Protein AF-0000000080701556 (afdb_homodimer)

Secondary structure (DSSP, 8-state):
-HHHHHHHHHHHHHHHHHHHHHHHHHHTTSS-HHHHHHHHHHIIIIIHHHHHHHHHHHS-HHHH--HHHHHHHHHHHHHHHHHHHHHHHHH---HHHHHHHHHHHH-B-HHHHHHHHHHHHH-GGG-HHHHHHHHHHHHHHHHHHHHHHHHTSSS---HHHHHHHHHT-HHHHHHHHHHHHHHHT----HHHHHHHHHHHHHHHHHHHHHHHHH---------HHHHHHHHIIIIIHHHHHHHHHHHTT--THHHHHHHHHHSSPBPTHHHHHHHHTT--HHHHHHHHHHHHHHHHHHHHHHHHHHHHTT--/-HHHHHHHHHHHHHHHHHHHHHHHHHHTTSS-HHHHHHHHHHIIIIIHHHHHHHHHHHS-HHHH--HHHHHHHHHHHHHHHHHHHHHHHHH---HHHHHHHHHHHH-B-HHHHHHHHHHHHH-GGG-HHHHHHHHHHHHHHHHHHHHHHHHTSSS---HHHHHHHHHT-HHHHHHHHHHHHHHHT----HHHHHHHHHHHHHHHHHHHHHHHHH---------HHHHHHHHIIIIIHHHHHHHHHHHTT--THHHHHHHHHHSSPBPTHHHHHHHHTT--HHHHHHHHHHHHHHHHHHHHHHHHHHHHTT--

Foldseek 3Di:
DVVLLVLLLVLQVLLVVLLVLLQVCLVVVVADLVNLVVVLVCLQQPLLLLLLLLLQLLAPLVVQDDPVLLVLLVVLLVVLLVVLLVCQVVVDPDLLCQLLLSLQQFAFPLSQRVVSSCCSNANSHNCNHLSVLCLPLNLVSVLVSLVRLQVSDPDHDDPVVSVVSSVPRSSNVSNVVSVVCVVVPPDDDPVVSVVSVVSSVVSNSNNSSSVSNNQDPPADDDDPSLVSSLCSQAPVSLCVQLVVCVVVPQARNSSSSSCSSGHHGRHPCSLVVSVVSVHDNNSNSSSRVVNHVCSSVSSSVVSSVCVVVPRD/DVVLLVLLLVLLVLLVVLLVLLQVCLVVVVADLVNLVVVLVCLQQPLLLLLLLLLLLPAPQVPQDDPVLLVLLVVLLVVLLVVLLVCQVVVDVDLLCQLLLSLQQFAFPLSQRQVSNCCSNANPNNCRHLSVLCLPLNLVSVLSSLVRLCVSDPDHDDPVVSVVCSVPRSNNVSSVVSVVCVVVVPDDDPVVSVVSVVSSVVSNSNSSSSVSNNDDPPADDDDPSLVSSLCSQAPVSLCVQLVVCVVVPQARNSSSSSNSSGHHGRHPCSLVVSVVSVHDNNSNSSSRVVNHVCSSVSSSVVSSVCVVVPRD

Structure (mmCIF, N/CA/C/O backbone):
data_AF-0000000080701556-model_v1
#
loop_
_entity.id
_entity.type
_entity.pdbx_description
1 polymer 'Transporter, auxin efflux carrier (AEC) family protein'
#
loop_
_atom_site.group_PDB
_atom_site.id
_atom_site.type_symbol
_atom_site.label_atom_id
_atom_site.label_alt_id
_atom_site.label_comp_id
_atom_site.label_asym_id
_atom_site.label_entity_id
_atom_site.label_seq_id
_atom_site.pdbx_PDB_ins_code
_atom_site.Cartn_x
_atom_site.Cartn_y
_atom_site.Cartn_z
_atom_site.occupancy
_atom_site.B_iso_or_equiv
_atom_site.auth_seq_id
_atom_site.auth_comp_id
_atom_site.auth_asym_id
_atom_site.auth_atom_id
_atom_site.pdbx_PDB_model_num
ATOM 1 N N . MET A 1 1 ? 23.344 -25.5 4.254 1 70.62 1 MET A N 1
ATOM 2 C CA . MET A 1 1 ? 21.938 -25.891 4.234 1 70.62 1 MET A CA 1
ATOM 3 C C . MET A 1 1 ? 21.078 -24.906 5.008 1 70.62 1 MET A C 1
ATOM 5 O O . MET A 1 1 ? 20.094 -24.391 4.488 1 70.62 1 MET A O 1
ATOM 9 N N . PHE A 1 2 ? 21.562 -24.484 6.176 1 79.88 2 PHE A N 1
ATOM 10 C CA . PHE A 1 2 ? 20.781 -23.562 7.004 1 79.88 2 PHE A CA 1
ATOM 11 C C . PHE A 1 2 ? 20.734 -22.172 6.371 1 79.88 2 PHE A C 1
ATOM 13 O O . PHE A 1 2 ? 19.688 -21.531 6.344 1 79.88 2 PHE A O 1
ATOM 20 N N . SER A 1 3 ? 21.844 -21.844 5.816 1 85.5 3 SER A N 1
ATOM 21 C CA . SER A 1 3 ? 21.906 -20.531 5.172 1 85.5 3 SER A CA 1
ATOM 22 C C . SER A 1 3 ? 20.969 -20.453 3.982 1 85.5 3 SER A C 1
ATOM 24 O O . SER A 1 3 ? 20.297 -19.438 3.785 1 85.5 3 SER A O 1
ATOM 26 N N . ASN A 1 4 ? 20.906 -21.609 3.311 1 85.44 4 ASN A N 1
ATOM 27 C CA . ASN A 1 4 ? 20.016 -21.641 2.154 1 85.44 4 ASN A CA 1
ATOM 28 C C . ASN A 1 4 ? 18.547 -21.625 2.574 1 85.44 4 ASN A C 1
ATOM 30 O O . ASN A 1 4 ? 17.719 -20.984 1.92 1 85.44 4 ASN A O 1
ATOM 34 N N . PHE A 1 5 ? 18.344 -22.266 3.674 1 87.12 5 PHE A N 1
ATOM 35 C CA . PHE A 1 5 ? 17 -22.266 4.234 1 87.12 5 PHE A CA 1
ATOM 36 C C . PHE A 1 5 ? 16.594 -20.844 4.629 1 87.12 5 PHE A C 1
ATOM 38 O O . PHE A 1 5 ? 15.461 -20.438 4.383 1 87.12 5 PHE A O 1
ATOM 45 N N . MET A 1 6 ? 17.531 -20.172 5.168 1 88.75 6 MET A N 1
ATOM 46 C CA . MET A 1 6 ? 17.234 -18.828 5.641 1 88.75 6 MET A CA 1
ATOM 47 C C . MET A 1 6 ? 16.953 -17.891 4.473 1 88.75 6 MET A C 1
ATOM 49 O O . MET A 1 6 ? 16.141 -16.969 4.594 1 88.75 6 MET A O 1
ATOM 53 N N . ILE A 1 7 ? 17.516 -18.203 3.414 1 87.25 7 ILE A N 1
ATOM 54 C CA . ILE A 1 7 ? 17.266 -17.406 2.223 1 87.25 7 ILE A CA 1
ATOM 55 C C . ILE A 1 7 ? 15.797 -17.547 1.8 1 87.25 7 ILE A C 1
ATOM 57 O O . ILE A 1 7 ? 15.109 -16.562 1.565 1 87.25 7 ILE A O 1
ATOM 61 N N . GLY A 1 8 ? 15.422 -18.781 1.744 1 88.25 8 GLY A N 1
ATOM 62 C CA . GLY A 1 8 ? 14.031 -19.031 1.421 1 88.25 8 GLY A CA 1
ATOM 63 C C . GLY A 1 8 ? 13.07 -18.469 2.449 1 88.25 8 GLY A C 1
ATOM 64 O O . GLY A 1 8 ? 12.062 -17.844 2.094 1 88.25 8 GLY A O 1
ATOM 65 N N . PHE A 1 9 ? 13.422 -18.625 3.635 1 89.56 9 PHE A N 1
ATOM 66 C CA . PHE A 1 9 ? 12.602 -18.141 4.738 1 89.56 9 PHE A CA 1
ATOM 67 C C . PHE A 1 9 ? 12.453 -16.625 4.68 1 89.56 9 PHE A C 1
ATOM 69 O O . PHE A 1 9 ? 11.344 -16.109 4.773 1 89.56 9 PHE A O 1
ATOM 76 N N . ASN A 1 10 ? 13.508 -15.953 4.465 1 89.62 10 ASN A N 1
ATOM 77 C CA . ASN A 1 10 ? 13.508 -14.492 4.438 1 89.62 10 ASN A CA 1
ATOM 78 C C . ASN A 1 10 ? 12.758 -13.961 3.225 1 89.62 10 ASN A C 1
ATOM 80 O O . ASN A 1 10 ? 12.195 -12.859 3.27 1 89.62 10 ASN A O 1
ATOM 84 N N . ALA A 1 11 ? 12.719 -14.766 2.246 1 86.56 11 ALA A N 1
ATOM 85 C CA . ALA A 1 11 ? 12.031 -14.344 1.026 1 86.56 11 ALA A CA 1
ATOM 86 C C . ALA A 1 11 ? 10.523 -14.523 1.151 1 86.56 11 ALA A C 1
ATOM 88 O O . ALA A 1 11 ? 9.75 -13.711 0.632 1 86.56 11 ALA A O 1
ATOM 89 N N . VAL A 1 12 ? 10.117 -15.5 1.883 1 88.44 12 VAL A N 1
ATOM 90 C CA . VAL A 1 12 ? 8.719 -15.906 1.873 1 88.44 12 VAL A CA 1
ATOM 91 C C . VAL A 1 12 ? 8.008 -15.328 3.094 1 88.44 12 VAL A C 1
ATOM 93 O O . VAL A 1 12 ? 6.82 -14.992 3.025 1 88.44 12 VAL A O 1
ATOM 96 N N . MET A 1 13 ? 8.656 -15.172 4.129 1 90 13 MET A N 1
ATOM 97 C CA . MET A 1 13 ? 8.055 -14.82 5.414 1 90 13 MET A CA 1
ATOM 98 C C . MET A 1 13 ? 7.34 -13.477 5.332 1 90 13 MET A C 1
ATOM 100 O O . MET A 1 13 ? 6.238 -13.32 5.863 1 90 13 MET A O 1
ATOM 104 N N . PRO A 1 14 ? 7.922 -12.5 4.727 1 90.31 14 PRO A N 1
ATOM 105 C CA . PRO A 1 14 ? 7.195 -11.234 4.625 1 90.31 14 PRO A CA 1
ATOM 106 C C . PRO A 1 14 ? 5.816 -11.391 3.99 1 90.31 14 PRO A C 1
ATOM 108 O O . PRO A 1 14 ? 4.852 -10.758 4.43 1 90.31 14 PRO A O 1
ATOM 111 N N . MET A 1 15 ? 5.738 -12.18 3.012 1 88.88 15 MET A N 1
ATOM 112 C CA . MET A 1 15 ? 4.461 -12.406 2.336 1 88.88 15 MET A CA 1
ATOM 113 C C . MET A 1 15 ? 3.438 -13.008 3.293 1 88.88 15 MET A C 1
ATOM 115 O O . MET A 1 15 ? 2.262 -12.633 3.266 1 88.88 15 MET A O 1
ATOM 119 N N . LEU A 1 16 ? 3.918 -13.891 4.07 1 88.81 16 LEU A N 1
ATOM 120 C CA . LEU A 1 16 ? 3.049 -14.5 5.074 1 88.81 16 LEU A CA 1
ATOM 121 C C . LEU A 1 16 ? 2.574 -13.461 6.086 1 88.81 16 LEU A C 1
ATOM 123 O O . LEU A 1 16 ? 1.412 -13.477 6.496 1 88.81 16 LEU A O 1
ATOM 127 N N . ILE A 1 17 ? 3.428 -12.664 6.465 1 92.88 17 ILE A N 1
ATOM 128 C CA . ILE A 1 17 ? 3.107 -11.641 7.449 1 92.88 17 ILE A CA 1
ATOM 129 C C . ILE A 1 17 ? 2.021 -10.719 6.902 1 92.88 17 ILE A C 1
ATOM 131 O O . ILE A 1 17 ? 1.072 -10.375 7.613 1 92.88 17 ILE A O 1
ATOM 135 N N . TYR A 1 18 ? 2.105 -10.328 5.625 1 92.62 18 TYR A N 1
ATOM 136 C CA . TYR A 1 18 ? 1.079 -9.492 5.02 1 92.62 18 TYR A CA 1
ATOM 137 C C . TYR A 1 18 ? -0.28 -10.18 5.055 1 92.62 18 TYR A C 1
ATOM 139 O O . TYR A 1 18 ? -1.288 -9.555 5.398 1 92.62 18 TYR A O 1
ATOM 147 N N . MET A 1 19 ? -0.267 -11.43 4.723 1 90 19 MET A N 1
ATOM 148 C CA . MET A 1 19 ? -1.514 -12.188 4.711 1 90 19 MET A CA 1
ATOM 149 C C . MET A 1 19 ? -2.098 -12.297 6.113 1 90 19 MET A C 1
ATOM 151 O O . MET A 1 19 ? -3.316 -12.25 6.289 1 90 19 MET A O 1
ATOM 155 N N . LEU A 1 20 ? -1.24 -12.484 7.086 1 92.38 20 LEU A N 1
ATOM 156 C CA . LEU A 1 20 ? -1.685 -12.602 8.469 1 92.38 20 LEU A CA 1
ATOM 157 C C . LEU A 1 20 ? -2.305 -11.289 8.953 1 92.38 20 LEU A C 1
ATOM 159 O O . LEU A 1 20 ? -3.242 -11.305 9.75 1 92.38 20 LEU A O 1
ATOM 163 N N . PHE A 1 21 ? -1.799 -10.172 8.492 1 94.75 21 PHE A N 1
ATOM 164 C CA . PHE A 1 21 ? -2.428 -8.898 8.812 1 94.75 21 PHE A CA 1
ATOM 165 C C . PHE A 1 21 ? -3.85 -8.844 8.266 1 94.75 21 PHE A C 1
ATOM 167 O O . PHE A 1 21 ? -4.77 -8.391 8.953 1 94.75 21 PHE A O 1
ATOM 174 N N . GLY A 1 22 ? -3.967 -9.281 6.996 1 93.94 22 GLY A N 1
ATOM 175 C CA . GLY A 1 22 ? -5.305 -9.352 6.434 1 93.94 22 GLY A CA 1
ATOM 176 C C . GLY A 1 22 ? -6.25 -10.203 7.254 1 93.94 22 GLY A C 1
ATOM 177 O O . GLY A 1 22 ? -7.371 -9.789 7.551 1 93.94 22 GLY A O 1
ATOM 178 N N . GLN A 1 23 ? -5.762 -11.336 7.641 1 90.94 23 GLN A N 1
ATOM 179 C CA . GLN A 1 23 ? -6.562 -12.242 8.453 1 90.94 23 GLN A CA 1
ATOM 180 C C . GLN A 1 23 ? -6.891 -11.625 9.812 1 90.94 23 GLN A C 1
ATOM 182 O O . GLN A 1 23 ? -8 -11.781 10.32 1 90.94 23 GLN A O 1
ATOM 187 N N . PHE A 1 24 ? -5.93 -11.016 10.375 1 95.38 24 PHE A N 1
ATOM 188 C CA . PHE A 1 24 ? -6.117 -10.352 11.664 1 95.38 24 PHE A CA 1
ATOM 189 C C . PHE A 1 24 ? -7.199 -9.289 11.57 1 95.38 24 PHE A C 1
ATOM 191 O O . PHE A 1 24 ? -8.086 -9.219 12.422 1 95.38 24 PHE A O 1
ATOM 198 N N . PHE A 1 25 ? -7.18 -8.469 10.547 1 95.88 25 PHE A N 1
ATOM 199 C CA . PHE A 1 25 ? -8.172 -7.414 10.367 1 95.88 25 PHE A CA 1
ATOM 200 C C . PHE A 1 25 ? -9.562 -8 10.18 1 95.88 25 PHE A C 1
ATOM 202 O O . PHE A 1 25 ? -10.547 -7.438 10.656 1 95.88 25 PHE A O 1
ATOM 209 N N . ALA A 1 26 ? -9.602 -9.094 9.438 1 93.31 26 ALA A N 1
ATOM 210 C CA . ALA A 1 26 ? -10.875 -9.766 9.219 1 93.31 26 ALA A CA 1
ATOM 211 C C . ALA A 1 26 ? -11.43 -10.336 10.523 1 93.31 26 ALA A C 1
ATOM 213 O O . ALA A 1 26 ? -12.594 -10.109 10.859 1 93.31 26 ALA A O 1
ATOM 214 N N . GLN A 1 27 ? -10.641 -11 11.297 1 92.31 27 GLN A N 1
ATOM 215 C CA . GLN A 1 27 ? -11.062 -11.664 12.523 1 92.31 27 GLN A CA 1
ATOM 216 C C . GLN A 1 27 ? -11.391 -10.648 13.617 1 92.31 27 GLN A C 1
ATOM 218 O O . GLN A 1 27 ? -12.289 -10.867 14.43 1 92.31 27 GLN A O 1
ATOM 223 N N . ALA A 1 28 ? -10.68 -9.578 13.641 1 94.06 28 ALA A N 1
ATOM 224 C CA . ALA A 1 28 ? -10.898 -8.531 14.633 1 94.06 28 ALA A CA 1
ATOM 225 C C . ALA A 1 28 ? -12.141 -7.707 14.289 1 94.06 28 ALA A C 1
ATOM 227 O O . ALA A 1 28 ? -12.57 -6.863 15.078 1 94.06 28 ALA A O 1
ATOM 228 N N . GLY A 1 29 ? -12.664 -7.879 13.102 1 92.88 29 GLY A N 1
ATOM 229 C CA . GLY A 1 29 ? -13.852 -7.148 12.68 1 92.88 29 GLY A CA 1
ATOM 230 C C . GLY A 1 29 ? -13.547 -5.723 12.25 1 92.88 29 GLY A C 1
ATOM 231 O O . GLY A 1 29 ? -14.453 -4.895 12.148 1 92.88 29 GLY A O 1
ATOM 232 N N . MET A 1 30 ? -12.367 -5.465 12.008 1 93.56 30 MET A N 1
ATOM 233 C CA . MET A 1 30 ? -11.969 -4.117 11.609 1 93.56 30 MET A CA 1
ATOM 234 C C . MET A 1 30 ? -12.32 -3.857 10.148 1 93.56 30 MET A C 1
ATOM 236 O O . MET A 1 30 ? -12.711 -2.748 9.781 1 93.56 30 MET A O 1
ATOM 240 N N . ILE A 1 31 ? -12.086 -4.824 9.344 1 95.56 31 ILE A N 1
ATOM 241 C CA . ILE A 1 31 ? -12.445 -4.766 7.93 1 95.56 31 ILE A CA 1
ATOM 242 C C . ILE A 1 31 ? -13.398 -5.91 7.59 1 95.56 31 ILE A C 1
ATOM 244 O O . ILE A 1 31 ? -13.086 -7.078 7.828 1 95.56 31 ILE A O 1
ATOM 248 N N . LYS A 1 32 ? -14.555 -5.508 7.098 1 95.25 32 LYS A N 1
ATOM 249 C CA . LYS A 1 32 ? -15.57 -6.492 6.742 1 95.25 32 LYS A CA 1
ATOM 250 C C . LYS A 1 32 ? -15.188 -7.242 5.469 1 95.25 32 LYS A C 1
ATOM 252 O O . LYS A 1 32 ? -14.422 -6.73 4.648 1 95.25 32 LYS A O 1
ATOM 257 N N . GLN A 1 33 ? -15.758 -8.438 5.25 1 91.12 33 GLN A N 1
ATOM 258 C CA . GLN A 1 33 ? -15.484 -9.273 4.09 1 91.12 33 GLN A CA 1
ATOM 259 C C . GLN A 1 33 ? -15.828 -8.547 2.791 1 91.12 33 GLN A C 1
ATOM 261 O O . GLN A 1 33 ? -15.094 -8.633 1.809 1 91.12 33 GLN A O 1
ATOM 266 N N . GLU A 1 34 ? -16.891 -7.867 2.809 1 93.25 34 GLU A N 1
ATOM 267 C CA . GLU A 1 34 ? -17.312 -7.113 1.631 1 93.25 34 GLU A CA 1
ATOM 268 C C . GLU A 1 34 ? -16.297 -6.055 1.257 1 93.25 34 GLU A C 1
ATOM 270 O O . GLU A 1 34 ? -16.062 -5.785 0.074 1 93.25 34 GLU A O 1
ATOM 275 N N . SER A 1 35 ? -15.719 -5.469 2.252 1 95.38 35 SER A N 1
ATOM 276 C CA . SER A 1 35 ? -14.711 -4.445 2.023 1 95.38 35 SER A CA 1
ATOM 277 C C . SER A 1 35 ? -13.461 -5.035 1.377 1 95.38 35 SER A C 1
ATOM 279 O O . SER A 1 35 ? -12.875 -4.426 0.48 1 95.38 35 SER A O 1
ATOM 281 N N . PHE A 1 36 ? -13.102 -6.211 1.866 1 93.25 36 PHE A N 1
ATOM 282 C CA . PHE A 1 36 ? -11.977 -6.891 1.241 1 93.25 36 PHE A CA 1
ATOM 283 C C . PHE A 1 36 ? -12.273 -7.211 -0.218 1 93.25 36 PHE A C 1
ATOM 285 O O . PHE A 1 36 ? -11.398 -7.086 -1.079 1 93.25 36 PHE A O 1
ATOM 292 N N . GLN A 1 37 ? -13.469 -7.574 -0.477 1 89.19 37 GLN A N 1
ATOM 293 C CA . GLN A 1 37 ? -13.859 -7.922 -1.84 1 89.19 37 GLN A CA 1
ATOM 294 C C . GLN A 1 37 ? -13.812 -6.699 -2.752 1 89.19 37 GLN A C 1
ATOM 296 O O . GLN A 1 37 ? -13.406 -6.797 -3.91 1 89.19 37 GLN A O 1
ATOM 301 N N . ASP A 1 38 ? -14.234 -5.621 -2.268 1 94.62 38 ASP A N 1
ATOM 302 C CA . ASP A 1 38 ? -14.188 -4.391 -3.047 1 94.62 38 ASP A CA 1
ATOM 303 C C . ASP A 1 38 ? -12.75 -4.023 -3.418 1 94.62 38 ASP A C 1
ATOM 305 O O . ASP A 1 38 ? -12.469 -3.707 -4.574 1 94.62 38 ASP A O 1
ATOM 309 N N . PHE A 1 39 ? -11.922 -4.082 -2.453 1 94.44 39 PHE A N 1
ATOM 310 C CA . PHE A 1 39 ? -10.531 -3.738 -2.707 1 94.44 39 PHE A CA 1
ATOM 311 C C . PHE A 1 39 ? -9.875 -4.766 -3.621 1 94.44 39 PHE A C 1
ATOM 313 O O . PHE A 1 39 ? -9.016 -4.426 -4.434 1 94.44 39 PHE A O 1
ATOM 320 N N . ASN A 1 40 ? -10.258 -6.004 -3.459 1 87.38 40 ASN A N 1
ATOM 321 C CA . ASN A 1 40 ? -9.758 -7.047 -4.348 1 87.38 40 ASN A CA 1
ATOM 322 C C . ASN A 1 40 ? -10.125 -6.766 -5.801 1 87.38 40 ASN A C 1
ATOM 324 O O . ASN A 1 40 ? -9.305 -6.953 -6.699 1 87.38 40 ASN A O 1
ATOM 328 N N . LYS A 1 41 ? -11.312 -6.355 -6.012 1 87.56 41 LYS A N 1
ATOM 329 C CA . LYS A 1 41 ? -11.766 -5.996 -7.348 1 87.56 41 LYS A CA 1
ATOM 330 C C . LYS A 1 41 ? -10.938 -4.855 -7.93 1 87.56 41 LYS A C 1
ATOM 332 O O . LYS A 1 41 ? -10.516 -4.914 -9.086 1 87.56 41 LYS A O 1
ATOM 337 N N . ALA A 1 42 ? -10.719 -3.865 -7.18 1 93.19 42 ALA A N 1
ATOM 338 C CA . ALA A 1 42 ? -9.93 -2.717 -7.613 1 93.19 42 ALA A CA 1
ATOM 339 C C . ALA A 1 42 ? -8.492 -3.125 -7.91 1 93.19 42 ALA A C 1
ATOM 341 O O . ALA A 1 42 ? -7.887 -2.645 -8.875 1 93.19 42 ALA A O 1
ATOM 342 N N . LEU A 1 43 ? -7.949 -3.967 -7.055 1 89.75 43 LEU A N 1
ATOM 343 C CA . LEU A 1 43 ? -6.59 -4.457 -7.23 1 89.75 43 LEU A CA 1
ATOM 344 C C . LEU A 1 43 ? -6.441 -5.191 -8.562 1 89.75 43 LEU A C 1
ATOM 346 O O . LEU A 1 43 ? -5.555 -4.871 -9.359 1 89.75 43 LEU A O 1
ATOM 350 N N . PHE A 1 44 ? -7.32 -6.031 -8.859 1 81.12 44 PHE A N 1
ATOM 351 C CA . PHE A 1 44 ? -7.18 -6.906 -10.016 1 81.12 44 PHE A CA 1
ATOM 352 C C . PHE A 1 44 ? -7.516 -6.164 -11.305 1 81.12 44 PHE A C 1
ATOM 354 O O . PHE A 1 44 ? -6.918 -6.426 -12.352 1 81.12 44 PHE A O 1
ATOM 361 N N . LYS A 1 45 ? -8.414 -5.273 -11.211 1 86.44 45 LYS A N 1
ATOM 362 C CA . LYS A 1 45 ? -8.875 -4.605 -12.422 1 86.44 45 LYS A CA 1
ATOM 363 C C . LYS A 1 45 ? -7.945 -3.459 -12.805 1 86.44 45 LYS A C 1
ATOM 365 O O . LYS A 1 45 ? -7.777 -3.154 -13.984 1 86.44 45 LYS A O 1
ATOM 370 N N . ILE A 1 46 ? -7.355 -2.867 -11.805 1 92.44 46 ILE A N 1
ATOM 371 C CA . ILE A 1 46 ? -6.672 -1.622 -12.141 1 92.44 46 ILE A CA 1
ATOM 372 C C . ILE A 1 46 ? -5.262 -1.639 -11.555 1 92.44 46 ILE A C 1
ATOM 374 O O . ILE A 1 46 ? -4.277 -1.511 -12.289 1 92.44 46 ILE A O 1
ATOM 378 N N . LEU A 1 47 ? -5.07 -1.891 -10.266 1 91.88 47 LEU A N 1
ATOM 379 C CA . LEU A 1 47 ? -3.805 -1.65 -9.578 1 91.88 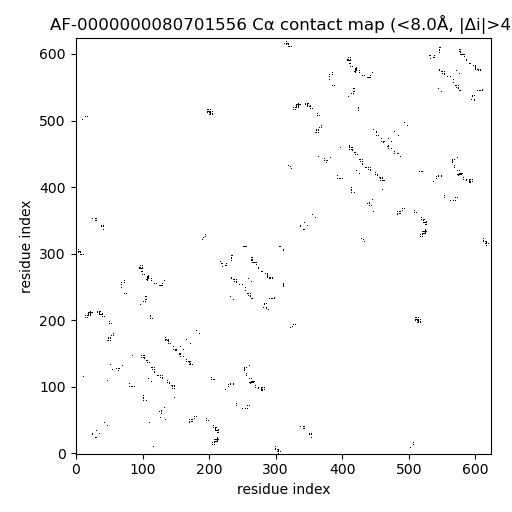47 LEU A CA 1
ATOM 380 C C . LEU A 1 47 ? -2.762 -2.686 -9.984 1 91.88 47 LEU A C 1
ATOM 382 O O . LEU A 1 47 ? -1.595 -2.346 -10.195 1 91.88 47 LEU A O 1
ATOM 386 N N . LEU A 1 48 ? -3.164 -3.924 -10.086 1 84.56 48 LEU A N 1
ATOM 387 C CA . LEU A 1 48 ? -2.205 -4.953 -10.461 1 84.56 48 LEU A CA 1
ATOM 388 C C . LEU A 1 48 ? -1.779 -4.797 -11.914 1 84.56 48 LEU A C 1
ATOM 390 O O . LEU A 1 48 ? -0.601 -4.953 -12.242 1 84.56 48 LEU A O 1
ATOM 394 N N . PRO A 1 49 ? -2.693 -4.508 -12.828 1 85.81 49 PRO A N 1
ATOM 395 C CA . PRO A 1 49 ? -2.273 -4.199 -14.195 1 85.81 49 PRO A CA 1
ATOM 396 C C . PRO A 1 49 ? -1.301 -3.025 -14.266 1 85.81 49 PRO A C 1
ATOM 398 O O . PRO A 1 49 ? -0.326 -3.068 -15.023 1 85.81 49 PRO A O 1
ATOM 401 N N . ILE A 1 50 ? -1.551 -2.004 -13.484 1 90.12 50 ILE A N 1
ATOM 402 C CA . ILE A 1 50 ? -0.633 -0.871 -13.422 1 90.12 50 ILE A CA 1
ATOM 403 C C . ILE A 1 50 ? 0.725 -1.334 -12.898 1 90.12 50 ILE A C 1
ATOM 405 O O . ILE A 1 50 ? 1.769 -0.896 -13.391 1 90.12 50 ILE A O 1
ATOM 409 N N . ASN A 1 51 ? 0.643 -2.154 -11.906 1 85 51 ASN A N 1
ATOM 410 C CA . ASN A 1 51 ? 1.86 -2.732 -11.344 1 85 51 ASN A CA 1
ATOM 411 C C . ASN A 1 51 ? 2.66 -3.486 -12.406 1 85 51 ASN A C 1
ATOM 413 O O . ASN A 1 51 ? 3.881 -3.338 -12.492 1 85 51 ASN A O 1
ATOM 417 N N . LEU A 1 52 ? 2.029 -4.281 -13.172 1 80.62 52 LEU A N 1
ATOM 418 C CA . LEU A 1 52 ? 2.67 -5.035 -14.242 1 80.62 52 LEU A CA 1
ATOM 419 C C . LEU A 1 52 ? 3.248 -4.094 -15.297 1 80.62 52 LEU A C 1
ATOM 421 O O . LEU A 1 52 ? 4.383 -4.277 -15.742 1 80.62 52 LEU A O 1
ATOM 425 N N . PHE A 1 53 ? 2.463 -3.135 -15.68 1 86.88 53 PHE A N 1
ATOM 426 C CA . PHE A 1 53 ? 2.926 -2.123 -16.625 1 86.88 53 PHE A CA 1
ATOM 427 C C . PHE A 1 53 ? 4.203 -1.462 -16.125 1 86.88 53 PHE A C 1
ATOM 429 O O . PHE A 1 53 ? 5.168 -1.317 -16.875 1 86.88 53 PHE A O 1
ATOM 436 N N . THR A 1 54 ? 4.184 -1.059 -14.906 1 87 54 THR A N 1
ATOM 437 C CA . THR A 1 54 ? 5.312 -0.343 -14.328 1 87 54 THR A CA 1
ATOM 438 C C . THR A 1 54 ? 6.559 -1.221 -14.305 1 87 54 THR A C 1
ATOM 440 O O . THR A 1 54 ? 7.66 -0.751 -14.609 1 87 54 THR A O 1
ATOM 443 N N . ASN A 1 55 ? 6.438 -2.443 -13.914 1 79.69 55 ASN A N 1
ATOM 444 C CA . ASN A 1 55 ? 7.57 -3.361 -13.859 1 79.69 55 ASN A CA 1
ATOM 445 C C . ASN A 1 55 ? 8.172 -3.594 -15.242 1 79.69 55 ASN A C 1
ATOM 447 O O . ASN A 1 55 ? 9.391 -3.701 -15.383 1 79.69 55 ASN A O 1
ATOM 451 N N . ILE A 1 56 ? 7.332 -3.656 -16.219 1 78.69 56 ILE A N 1
ATOM 452 C CA . ILE A 1 56 ? 7.801 -3.826 -17.594 1 78.69 56 ILE A CA 1
ATOM 453 C C . ILE A 1 56 ? 8.492 -2.551 -18.062 1 78.69 56 ILE A C 1
ATOM 455 O O . ILE A 1 56 ? 9.602 -2.604 -18.609 1 78.69 56 ILE A O 1
ATOM 459 N N . TYR A 1 57 ? 7.812 -1.485 -17.781 1 82.56 57 TYR A N 1
ATOM 460 C CA . TYR A 1 57 ? 8.312 -0.184 -18.203 1 82.56 57 TYR A CA 1
ATOM 461 C C . TYR A 1 57 ? 9.68 0.099 -17.594 1 82.56 57 TYR A C 1
ATOM 463 O O . TYR A 1 57 ? 10.555 0.675 -18.25 1 82.56 57 TYR A O 1
ATOM 471 N N . LYS A 1 58 ? 9.906 -0.265 -16.438 1 80.5 58 LYS A N 1
ATOM 472 C CA . LYS A 1 58 ? 11.133 0.083 -15.734 1 80.5 58 LYS A CA 1
ATOM 473 C C . LYS A 1 58 ? 12.203 -0.992 -15.93 1 80.5 58 LYS A C 1
ATOM 475 O O . LYS A 1 58 ? 13.344 -0.822 -15.5 1 80.5 58 LYS A O 1
ATOM 480 N N . SER A 1 59 ? 11.758 -2.043 -16.422 1 73.81 59 SER A N 1
ATOM 481 C CA . SER A 1 59 ? 12.711 -3.127 -16.625 1 73.81 59 SER A CA 1
ATOM 482 C C . SER A 1 59 ? 13.57 -2.885 -17.859 1 73.81 59 SER A C 1
ATOM 484 O O . SER A 1 59 ? 13.188 -2.117 -18.75 1 73.81 59 SER A O 1
ATOM 486 N N . ASP A 1 60 ? 14.844 -3.199 -17.688 1 72.19 60 ASP A N 1
ATOM 487 C CA . ASP A 1 60 ? 15.648 -3.256 -18.906 1 72.19 60 ASP A CA 1
ATOM 488 C C . ASP A 1 60 ? 15.234 -4.438 -19.781 1 72.19 60 ASP A C 1
ATOM 490 O O . ASP A 1 60 ? 15.906 -5.469 -19.797 1 72.19 60 ASP A O 1
ATOM 494 N N . PHE A 1 61 ? 14.062 -4.312 -20.266 1 64.12 61 PHE A N 1
ATOM 495 C CA . PHE A 1 61 ? 13.445 -5.406 -21.016 1 64.12 61 PHE A CA 1
ATOM 496 C C . PHE A 1 61 ? 14.414 -5.965 -22.062 1 64.12 61 PHE A C 1
ATOM 498 O O . PHE A 1 61 ? 14.523 -7.184 -22.219 1 64.12 61 PHE A O 1
ATOM 505 N N . LYS A 1 62 ? 15.109 -5.109 -22.766 1 63.38 62 LYS A N 1
ATOM 506 C CA . LYS A 1 62 ? 15.977 -5.543 -23.844 1 63.38 62 LYS A CA 1
ATOM 507 C C . LYS A 1 62 ? 17.109 -6.426 -23.328 1 63.38 62 LYS A C 1
ATOM 509 O O . LYS A 1 62 ? 17.453 -7.426 -23.953 1 63.38 62 LYS A O 1
ATOM 514 N N . GLN A 1 63 ? 17.469 -6.16 -22.094 1 68.31 63 GLN A N 1
ATOM 515 C CA . GLN A 1 63 ? 18.625 -6.91 -21.594 1 68.31 63 GLN A CA 1
ATOM 516 C C . GLN A 1 63 ? 18.188 -8.133 -20.797 1 68.31 63 GLN A C 1
ATOM 518 O O . GLN A 1 63 ? 18.938 -9.102 -20.672 1 68.31 63 GLN A O 1
ATOM 523 N N . SER A 1 64 ? 16.984 -8.117 -20.516 1 73.81 64 SER A N 1
ATOM 524 C CA . SER A 1 64 ? 16.562 -9.156 -19.578 1 73.81 64 SER A CA 1
ATOM 525 C C . SER A 1 64 ? 15.719 -10.219 -20.281 1 73.81 64 SER A C 1
ATOM 527 O O . SER A 1 64 ? 15.461 -11.281 -19.703 1 73.81 64 SER A O 1
ATOM 529 N N . PHE A 1 65 ? 15.414 -9.984 -21.469 1 79.44 65 PHE A N 1
ATOM 530 C CA . PHE A 1 65 ? 14.531 -10.906 -22.172 1 79.44 65 PHE A CA 1
ATOM 531 C C . PHE A 1 65 ? 15.273 -12.172 -22.578 1 79.44 65 PHE A C 1
ATOM 533 O O . PHE A 1 65 ? 16.297 -12.109 -23.25 1 79.44 65 PHE A O 1
ATOM 540 N N . ASN A 1 66 ? 14.82 -13.352 -22.047 1 87.75 66 ASN A N 1
ATOM 541 C CA . ASN A 1 66 ? 15.312 -14.68 -22.406 1 87.75 66 ASN A CA 1
ATOM 542 C C . ASN A 1 66 ? 14.234 -15.492 -23.125 1 87.75 66 ASN A C 1
ATOM 544 O O . ASN A 1 66 ? 13.406 -16.125 -22.469 1 87.75 66 ASN A O 1
ATOM 548 N N . GLY A 1 67 ? 14.273 -15.531 -24.406 1 89.5 67 GLY A N 1
ATOM 549 C CA . GLY A 1 67 ? 13.281 -16.219 -25.219 1 89.5 67 GLY A CA 1
ATOM 550 C C . GLY A 1 67 ? 13.25 -17.719 -24.984 1 89.5 67 GLY A C 1
ATOM 551 O O . GLY A 1 67 ? 12.188 -18.328 -25.047 1 89.5 67 GLY A O 1
ATOM 552 N N . TYR A 1 68 ? 14.367 -18.266 -24.734 1 93.5 68 TYR A N 1
ATOM 553 C CA . TYR A 1 68 ? 14.445 -19.703 -24.469 1 93.5 68 TYR A CA 1
ATOM 554 C C . TYR A 1 68 ? 13.727 -20.062 -23.172 1 93.5 68 TYR A C 1
ATOM 556 O O . TYR A 1 68 ? 12.984 -21.047 -23.125 1 93.5 68 TYR A O 1
ATOM 564 N N . ALA A 1 69 ? 13.953 -19.25 -22.203 1 94.31 69 ALA A N 1
ATOM 565 C CA . ALA A 1 69 ? 13.289 -19.5 -20.922 1 94.31 69 ALA A CA 1
ATOM 566 C C . ALA A 1 69 ? 11.773 -19.359 -21.062 1 94.31 69 ALA A C 1
ATOM 568 O O . ALA A 1 69 ? 11.016 -20.172 -20.516 1 94.31 69 ALA A O 1
ATOM 569 N N . LEU A 1 70 ? 11.406 -18.375 -21.797 1 93.38 70 LEU A N 1
ATOM 570 C CA . LEU A 1 70 ? 9.977 -18.141 -21.984 1 93.38 70 LEU A CA 1
ATOM 571 C C . LEU A 1 70 ? 9.336 -19.297 -22.75 1 93.38 70 LEU A C 1
ATOM 573 O O . LEU A 1 70 ? 8.25 -19.75 -22.391 1 93.38 70 LEU A O 1
ATOM 577 N N . THR A 1 71 ? 9.984 -19.688 -23.812 1 95.12 71 THR A N 1
ATOM 578 C CA . THR A 1 71 ? 9.492 -20.812 -24.578 1 95.12 71 THR A CA 1
ATOM 579 C C . THR A 1 71 ? 9.398 -22.062 -23.719 1 95.12 71 THR A C 1
ATOM 581 O O . THR A 1 71 ? 8.406 -22.797 -23.781 1 95.12 71 THR A O 1
ATOM 584 N N . TYR A 1 72 ? 10.406 -22.281 -22.938 1 96.81 72 TYR A N 1
ATOM 585 C CA . TYR A 1 72 ? 10.398 -23.422 -22.031 1 96.81 72 TYR A CA 1
ATOM 586 C C . TYR A 1 72 ? 9.195 -23.359 -21.094 1 96.81 72 TYR A C 1
ATOM 588 O O . TYR A 1 72 ? 8.492 -24.359 -20.906 1 96.81 72 TYR A O 1
ATOM 596 N N . ILE A 1 73 ? 8.945 -22.219 -20.484 1 96.25 73 ILE A N 1
ATOM 597 C CA . ILE A 1 73 ? 7.859 -22.031 -19.531 1 96.25 73 ILE A CA 1
ATOM 598 C C . ILE A 1 73 ? 6.523 -22.359 -20.203 1 96.25 73 ILE A C 1
ATOM 600 O O . ILE A 1 73 ? 5.699 -23.078 -19.641 1 96.25 73 ILE A O 1
ATOM 604 N N . PHE A 1 74 ? 6.359 -21.953 -21.391 1 94.62 74 PHE A N 1
ATOM 605 C CA . PHE A 1 74 ? 5.117 -22.172 -22.125 1 94.62 74 PHE A CA 1
ATOM 606 C C . PHE A 1 74 ? 4.949 -23.656 -22.469 1 94.62 74 PHE A C 1
ATOM 608 O O . PHE A 1 74 ? 3.865 -24.219 -22.312 1 94.62 74 PHE A O 1
ATOM 615 N N . VAL A 1 75 ? 5.957 -24.172 -22.969 1 96.5 75 VAL A N 1
ATOM 616 C CA . VAL A 1 75 ? 5.902 -25.562 -23.438 1 96.5 75 VAL A CA 1
ATOM 617 C C . VAL A 1 75 ? 5.664 -26.484 -22.25 1 96.5 75 VAL A C 1
ATOM 619 O O . VAL A 1 75 ? 4.793 -27.359 -22.312 1 96.5 75 VAL A O 1
ATOM 622 N N . ILE A 1 76 ? 6.441 -26.281 -21.203 1 97.44 76 ILE A N 1
ATOM 623 C CA . ILE A 1 76 ? 6.293 -27.156 -20.047 1 97.44 76 ILE A CA 1
ATOM 624 C C . ILE A 1 76 ? 4.914 -26.953 -19.406 1 97.44 76 ILE A C 1
ATOM 626 O O . ILE A 1 76 ? 4.316 -27.891 -18.891 1 97.44 76 ILE A O 1
ATOM 630 N N . ALA A 1 77 ? 4.41 -25.734 -19.406 1 96.94 77 ALA A N 1
ATOM 631 C CA . ALA A 1 77 ? 3.066 -25.453 -18.906 1 96.94 77 ALA A CA 1
ATOM 632 C C . ALA A 1 77 ? 2.016 -26.25 -19.688 1 96.94 77 ALA A C 1
ATOM 634 O O . ALA A 1 77 ? 1.121 -26.844 -19.094 1 96.94 77 ALA A O 1
ATOM 635 N N . LEU A 1 78 ? 2.145 -26.25 -21 1 96.25 78 LEU A N 1
ATOM 636 C CA . LEU A 1 78 ? 1.203 -26.953 -21.859 1 96.25 78 LEU A CA 1
ATOM 637 C C . LEU A 1 78 ? 1.288 -28.469 -21.625 1 96.25 78 LEU A C 1
ATOM 639 O O . LEU A 1 78 ? 0.261 -29.141 -21.531 1 96.25 78 LEU A O 1
ATOM 643 N N . ILE A 1 79 ? 2.48 -28.938 -21.531 1 97.5 79 ILE A N 1
ATOM 644 C CA . ILE A 1 79 ? 2.688 -30.375 -21.328 1 97.5 79 ILE A CA 1
ATOM 645 C C . ILE A 1 79 ? 2.066 -30.797 -20 1 97.5 79 ILE A C 1
ATOM 647 O O . ILE A 1 79 ? 1.304 -31.766 -19.953 1 97.5 79 ILE A O 1
ATOM 651 N N . LEU A 1 80 ? 2.359 -30.078 -18.953 1 97.38 80 LEU A N 1
ATOM 652 C CA . LEU A 1 80 ? 1.847 -30.422 -17.625 1 97.38 80 LEU A CA 1
ATOM 653 C C . LEU A 1 80 ? 0.331 -30.281 -17.578 1 97.38 80 LEU A C 1
ATOM 655 O O . LEU A 1 80 ? -0.355 -31.062 -16.922 1 97.38 80 LEU A O 1
ATOM 659 N N . TYR A 1 81 ? -0.168 -29.25 -18.25 1 96.88 81 TYR A N 1
ATOM 660 C CA . TYR A 1 81 ? -1.607 -29.016 -18.328 1 96.88 81 TYR A CA 1
ATOM 661 C C . TYR A 1 81 ? -2.314 -30.219 -18.953 1 96.88 81 TYR A C 1
ATOM 663 O O . TYR A 1 81 ? -3.268 -30.75 -18.391 1 96.88 81 TYR A O 1
ATOM 671 N N . PHE A 1 82 ? -1.874 -30.672 -20.078 1 96.5 82 PHE A N 1
ATOM 672 C CA . PHE A 1 82 ? -2.549 -31.734 -20.797 1 96.5 82 PHE A CA 1
ATOM 673 C C . PHE A 1 82 ? -2.307 -33.094 -20.125 1 96.5 82 PHE A C 1
ATOM 675 O O . PHE A 1 82 ? -3.176 -33.969 -20.141 1 96.5 82 PHE A O 1
ATOM 682 N N . MET A 1 83 ? -1.136 -33.219 -19.562 1 97.38 83 MET A N 1
ATOM 683 C CA . MET A 1 83 ? -0.886 -34.438 -18.781 1 97.38 83 MET A CA 1
ATOM 684 C C . MET A 1 83 ? -1.897 -34.562 -17.641 1 97.38 83 MET A C 1
ATOM 686 O O . MET A 1 83 ? -2.494 -35.625 -17.453 1 97.38 83 MET A O 1
ATOM 690 N N . LEU A 1 84 ? -2.104 -33.5 -16.922 1 97.44 84 LEU A N 1
ATOM 691 C CA . LEU A 1 84 ? -3.049 -33.531 -15.805 1 97.44 84 LEU A CA 1
ATOM 692 C C . LEU A 1 84 ? -4.48 -33.656 -16.312 1 97.44 84 LEU A C 1
ATOM 694 O O . LEU A 1 84 ? -5.309 -34.312 -15.672 1 97.44 84 LEU A O 1
ATOM 698 N N . ALA A 1 85 ? -4.77 -33.031 -17.438 1 95.81 85 ALA A N 1
ATOM 699 C CA . ALA A 1 85 ? -6.098 -33.156 -18.031 1 95.81 85 ALA A CA 1
ATOM 700 C C . ALA A 1 85 ? -6.43 -34.594 -18.344 1 95.81 85 ALA A C 1
ATOM 702 O O . ALA A 1 85 ? -7.586 -35 -18.25 1 95.81 85 ALA A O 1
ATOM 703 N N . PHE A 1 86 ? -5.418 -35.312 -18.703 1 95.94 86 PHE A N 1
ATOM 704 C CA . PHE A 1 86 ? -5.586 -36.719 -19.031 1 95.94 86 PHE A CA 1
ATOM 705 C C . PHE A 1 86 ? -5.707 -37.562 -17.766 1 95.94 86 PHE A C 1
ATOM 707 O O . PHE A 1 86 ? -6.465 -38.531 -17.719 1 95.94 86 PHE A O 1
ATOM 714 N N . ILE A 1 87 ? -5.055 -37.25 -16.688 1 97.12 87 ILE A N 1
ATOM 715 C CA . ILE A 1 87 ? -4.945 -38.062 -15.477 1 97.12 87 ILE A CA 1
ATOM 716 C C . ILE A 1 87 ? -6.172 -37.844 -14.594 1 97.12 87 ILE A C 1
ATOM 718 O O . ILE A 1 87 ? -6.672 -38.781 -13.969 1 97.12 87 ILE A O 1
ATOM 722 N N . ILE A 1 88 ? -6.715 -36.656 -14.508 1 96.56 88 ILE A N 1
ATOM 723 C CA . ILE A 1 88 ? -7.707 -36.219 -13.523 1 96.56 88 ILE A CA 1
ATOM 724 C C . ILE A 1 88 ? -8.977 -37.062 -13.688 1 96.56 88 ILE A C 1
ATOM 726 O O . ILE A 1 88 ? -9.508 -37.594 -12.711 1 96.56 88 ILE A O 1
ATOM 730 N N . PRO A 1 89 ? -9.508 -37.312 -14.938 1 94.62 89 PRO A N 1
ATOM 731 C CA . PRO A 1 89 ? -10.703 -38.125 -15.07 1 94.62 89 PRO A CA 1
ATOM 732 C C . PRO A 1 89 ? -10.492 -39.562 -14.609 1 94.62 89 PRO A C 1
ATOM 734 O O . PRO A 1 89 ? -11.461 -40.312 -14.352 1 94.62 89 PRO A O 1
ATOM 737 N N . ARG A 1 90 ? -9.266 -39.969 -14.375 1 95.44 90 ARG A N 1
ATOM 738 C CA . ARG A 1 90 ? -8.953 -41.312 -13.969 1 95.44 90 ARG A CA 1
ATOM 739 C C . ARG A 1 90 ? -8.852 -41.438 -12.445 1 95.44 90 ARG A C 1
ATOM 741 O O . ARG A 1 90 ? -8.891 -42.531 -11.891 1 95.44 90 ARG A O 1
ATOM 748 N N . VAL A 1 91 ? -8.672 -40.312 -11.781 1 93.31 91 VAL A N 1
ATOM 749 C CA . VAL A 1 91 ? -8.438 -40.344 -10.344 1 93.31 91 VAL A CA 1
ATOM 750 C C . VAL A 1 91 ? -9.648 -39.781 -9.602 1 93.31 91 VAL A C 1
ATOM 752 O O . VAL A 1 91 ? -9.742 -39.906 -8.375 1 93.31 91 VAL A O 1
ATOM 755 N N . SER A 1 92 ? -10.5 -39.156 -10.273 1 91 92 SER A N 1
ATOM 756 C CA . SER A 1 92 ? -11.742 -38.656 -9.688 1 91 92 SER A CA 1
ATOM 757 C C . SER A 1 92 ? -12.953 -39.125 -10.484 1 91 92 SER A C 1
ATOM 759 O O . SER A 1 92 ? -12.867 -39.344 -11.695 1 91 92 SER A O 1
ATOM 761 N N . ASN A 1 93 ? -14.109 -39.281 -9.766 1 89.06 93 ASN A N 1
ATOM 762 C CA . ASN A 1 93 ? -15.312 -39.75 -10.422 1 89.06 93 ASN A CA 1
ATOM 763 C C . ASN A 1 93 ? -16.375 -38.688 -10.547 1 89.06 93 ASN A C 1
ATOM 765 O O . ASN A 1 93 ? -17.484 -38.938 -11.031 1 89.06 93 ASN A O 1
ATOM 769 N N . ASP A 1 94 ? -16.078 -37.531 -10.133 1 92.81 94 ASP A N 1
ATOM 770 C CA . ASP A 1 94 ? -17.031 -36.438 -10.172 1 92.81 94 ASP A CA 1
ATOM 771 C C . ASP A 1 94 ? -16.625 -35.406 -11.227 1 92.81 94 ASP A C 1
ATOM 773 O O . ASP A 1 94 ? -15.656 -34.656 -11.039 1 92.81 94 ASP A O 1
ATOM 777 N N . ARG A 1 95 ? -17.406 -35.344 -12.266 1 91.69 95 ARG A N 1
ATOM 778 C CA . ARG A 1 95 ? -17.109 -34.469 -13.414 1 91.69 95 ARG A CA 1
ATOM 779 C C . ARG A 1 95 ? -17.078 -33 -13 1 91.69 95 ARG A C 1
ATOM 781 O O . ARG A 1 95 ? -16.375 -32.188 -13.625 1 91.69 95 ARG A O 1
ATOM 788 N N . THR A 1 96 ? -17.828 -32.656 -11.961 1 92.06 96 THR A N 1
ATOM 789 C CA . THR A 1 96 ? -17.875 -31.266 -11.508 1 92.06 96 THR A CA 1
ATOM 790 C C . THR A 1 96 ? -16.562 -30.859 -10.867 1 92.06 96 THR A C 1
ATOM 792 O O . THR A 1 96 ? -16.312 -29.672 -10.656 1 92.06 96 THR A O 1
ATOM 795 N N . ARG A 1 97 ? -15.672 -31.828 -10.703 1 95.56 97 ARG A N 1
ATOM 796 C CA . ARG A 1 97 ? -14.422 -31.562 -10 1 95.56 97 ARG A CA 1
ATOM 797 C C . ARG A 1 97 ? -13.25 -31.531 -10.961 1 95.56 97 ARG A C 1
ATOM 799 O O . ARG A 1 97 ? -12.164 -31.062 -10.617 1 95.56 97 ARG A O 1
ATOM 806 N N . TYR A 1 98 ? -13.469 -32.031 -12.188 1 95.62 98 TYR A N 1
ATOM 807 C CA . TYR A 1 98 ? -12.367 -32.188 -13.141 1 95.62 98 TYR A CA 1
ATOM 808 C C . TYR A 1 98 ? -11.727 -30.828 -13.43 1 95.62 98 TYR A C 1
ATOM 810 O O . TYR A 1 98 ? -10.516 -30.656 -13.25 1 95.62 98 TYR A O 1
ATOM 818 N N . GLY A 1 99 ? -12.531 -29.891 -13.82 1 94.12 99 GLY A N 1
ATOM 819 C CA . GLY A 1 99 ? -12.023 -28.562 -14.133 1 94.12 99 GLY A CA 1
ATOM 820 C C . GLY A 1 99 ? -11.414 -27.859 -12.93 1 94.12 99 GLY A C 1
ATOM 821 O O . GLY A 1 99 ? -10.414 -27.156 -13.062 1 94.12 99 GLY A O 1
ATOM 822 N N . VAL A 1 100 ? -11.977 -28.109 -11.766 1 95.06 100 VAL A N 1
ATOM 823 C CA . VAL A 1 100 ? -11.508 -27.5 -10.523 1 95.06 100 VAL A CA 1
ATOM 824 C C . VAL A 1 100 ? -10.125 -28.047 -10.164 1 95.06 100 VAL A C 1
ATOM 826 O O . VAL A 1 100 ? -9.219 -27.281 -9.82 1 95.06 100 VAL A O 1
ATOM 829 N N . MET A 1 101 ? -9.992 -29.344 -10.352 1 97 101 MET A N 1
ATOM 830 C CA . MET A 1 101 ? -8.711 -29.984 -10.047 1 97 101 MET A CA 1
ATOM 831 C C . MET A 1 101 ? -7.637 -29.547 -11.039 1 97 101 MET A C 1
ATOM 833 O O . MET A 1 101 ? -6.496 -29.297 -10.656 1 97 101 MET A O 1
ATOM 837 N N . LEU A 1 102 ? -8.008 -29.5 -12.273 1 96.88 102 LEU A N 1
ATOM 838 C CA . LEU A 1 102 ? -7.062 -29.125 -13.312 1 96.88 102 LEU A CA 1
ATOM 839 C C . LEU A 1 102 ? -6.57 -27.688 -13.109 1 96.88 102 LEU A C 1
ATOM 841 O O . LEU A 1 102 ? -5.363 -27.453 -13.008 1 96.88 102 LEU A O 1
ATOM 845 N N . GLN A 1 103 ? -7.438 -26.766 -12.992 1 94.81 103 GLN A N 1
ATOM 846 C CA . GLN A 1 103 ? -7.039 -25.375 -12.805 1 94.81 103 GLN A CA 1
ATOM 847 C C . GLN A 1 103 ? -6.336 -25.188 -11.461 1 94.81 103 GLN A C 1
ATOM 849 O O . GLN A 1 103 ? -5.398 -24.391 -11.359 1 94.81 103 GLN A O 1
ATOM 854 N N . GLY A 1 104 ? -6.801 -25.844 -10.469 1 96.31 104 GLY A N 1
ATOM 855 C CA . GLY A 1 104 ? -6.199 -25.734 -9.148 1 96.31 104 GLY A CA 1
ATOM 856 C C . GLY A 1 104 ? -4.766 -26.219 -9.109 1 96.31 104 GLY A C 1
ATOM 857 O O . GLY A 1 104 ? -3.959 -25.719 -8.312 1 96.31 104 GLY A O 1
ATOM 858 N N . SER A 1 105 ? -4.445 -27.094 -10 1 97.31 105 SER A N 1
ATOM 859 C CA . SER A 1 105 ? -3.125 -27.719 -10.008 1 97.31 105 SER A CA 1
ATOM 860 C C . SER A 1 105 ? -2.127 -26.875 -10.805 1 97.31 105 SER A C 1
ATOM 862 O O . SER A 1 105 ? -0.92 -26.953 -10.562 1 97.31 105 SER A O 1
ATOM 864 N N . VAL A 1 106 ? -2.609 -26.125 -11.695 1 95.31 106 VAL A N 1
ATOM 865 C CA . VAL A 1 106 ? -1.632 -25.547 -12.609 1 95.31 106 VAL A CA 1
ATOM 866 C C . VAL A 1 106 ? -1.686 -24.016 -12.531 1 95.31 106 VAL A C 1
ATOM 868 O O . VAL A 1 106 ? -0.701 -23.344 -12.836 1 95.31 106 VAL A O 1
ATOM 871 N N . ARG A 1 107 ? -2.791 -23.453 -12.211 1 91.56 107 ARG A N 1
ATOM 872 C CA . ARG A 1 107 ? -2.98 -22.016 -12.242 1 91.56 107 ARG A CA 1
ATOM 873 C C . ARG A 1 107 ? -2.447 -21.359 -10.969 1 91.56 107 ARG A C 1
ATOM 875 O O . ARG A 1 107 ? -3.141 -21.312 -9.953 1 91.56 107 ARG A O 1
ATOM 882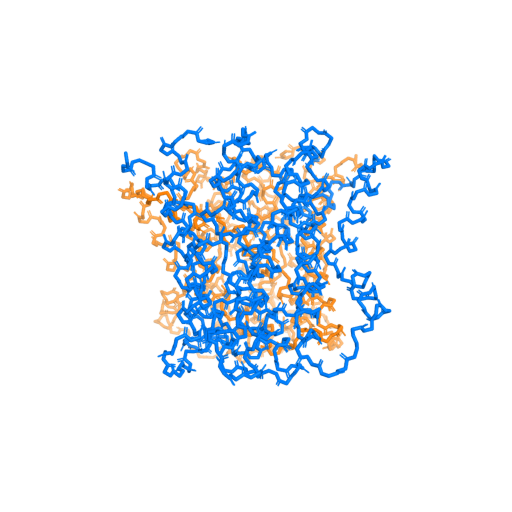 N N . ALA A 1 108 ? -1.27 -20.828 -11.148 1 89.81 108 ALA A N 1
ATOM 883 C CA . ALA A 1 108 ? -0.616 -20.219 -9.992 1 89.81 108 ALA A CA 1
ATOM 884 C C . ALA A 1 108 ? -1.061 -18.766 -9.812 1 89.81 108 ALA A C 1
ATOM 886 O O . ALA A 1 108 ? -1.366 -18.078 -10.797 1 89.81 108 ALA A O 1
ATOM 887 N N . ASN A 1 109 ? -1.127 -18.391 -8.562 1 87.56 109 ASN A N 1
ATOM 888 C CA . ASN A 1 109 ? -1.316 -16.984 -8.227 1 87.56 109 ASN A CA 1
ATOM 889 C C . ASN A 1 109 ? -0.016 -16.203 -8.352 1 87.56 109 ASN A C 1
ATOM 891 O O . ASN A 1 109 ? 0.409 -15.531 -7.406 1 87.56 109 ASN A O 1
ATOM 895 N N . ALA A 1 110 ? 0.516 -16.188 -9.531 1 85.81 110 ALA A N 1
ATOM 896 C CA . ALA A 1 110 ? 1.869 -15.695 -9.766 1 85.81 110 ALA A CA 1
ATOM 897 C C . ALA A 1 110 ? 1.933 -14.18 -9.602 1 85.81 110 ALA A C 1
ATOM 899 O O . ALA A 1 110 ? 2.957 -13.633 -9.188 1 85.81 110 ALA A O 1
ATOM 900 N N . ILE A 1 111 ? 0.925 -13.57 -9.945 1 77.25 111 ILE A N 1
ATOM 901 C CA . ILE A 1 111 ? 0.929 -12.117 -9.93 1 77.25 111 ILE A CA 1
ATOM 902 C C . ILE A 1 111 ? 1.067 -11.617 -8.492 1 77.25 111 ILE A C 1
ATOM 904 O O . ILE A 1 111 ? 1.713 -10.594 -8.25 1 77.25 111 ILE A O 1
ATOM 908 N N . LEU A 1 112 ? 0.477 -12.289 -7.562 1 78.94 112 LEU A N 1
ATOM 909 C CA . LEU A 1 112 ? 0.465 -11.844 -6.176 1 78.94 112 LEU A CA 1
ATOM 910 C C . LEU A 1 112 ? 1.761 -12.227 -5.469 1 78.94 112 LEU A C 1
ATOM 912 O O . LEU A 1 112 ? 2.291 -11.445 -4.672 1 78.94 112 LEU A O 1
ATOM 916 N N . PHE A 1 113 ? 2.293 -13.281 -5.832 1 84.69 113 PHE A N 1
ATOM 917 C CA . PHE A 1 113 ? 3.457 -13.75 -5.09 1 84.69 113 PHE A CA 1
ATOM 918 C C . PHE A 1 113 ? 4.73 -13.562 -5.906 1 84.69 113 PHE A C 1
ATOM 920 O O . PHE A 1 113 ? 5.824 -13.461 -5.348 1 84.69 113 PHE A O 1
ATOM 927 N N . GLY A 1 114 ? 4.539 -13.562 -7.129 1 87.31 114 GLY A N 1
ATOM 928 C CA . GLY A 1 114 ? 5.695 -13.617 -8.016 1 87.31 114 GLY A CA 1
ATOM 929 C C . GLY A 1 114 ? 6.582 -12.391 -7.906 1 87.31 114 GLY A C 1
ATOM 930 O O . GLY A 1 114 ? 7.801 -12.516 -7.777 1 87.31 114 GLY A O 1
ATOM 931 N N . LEU A 1 115 ? 5.926 -11.305 -7.93 1 82.31 115 LEU A N 1
ATOM 932 C CA . LEU A 1 115 ? 6.719 -10.078 -7.93 1 82.31 115 LEU A CA 1
ATOM 933 C C . LEU A 1 115 ? 7.438 -9.898 -6.594 1 82.31 115 LEU A C 1
ATOM 935 O O . LEU A 1 115 ? 8.641 -9.633 -6.566 1 82.31 115 LEU A O 1
ATOM 939 N N . PRO A 1 116 ? 6.73 -10.102 -5.512 1 81.88 116 PRO A N 1
ATOM 940 C CA . PRO A 1 116 ? 7.449 -9.984 -4.242 1 81.88 116 PRO A CA 1
ATOM 941 C C . PRO A 1 116 ? 8.555 -11.023 -4.098 1 81.88 116 PRO A C 1
ATOM 943 O O . PRO A 1 116 ? 9.633 -10.719 -3.572 1 81.88 116 PRO A O 1
ATOM 946 N N . LEU A 1 117 ? 8.336 -12.094 -4.543 1 89.12 117 LEU A N 1
ATOM 947 C CA . LEU A 1 117 ? 9.328 -13.156 -4.453 1 89.12 117 LEU A CA 1
ATOM 948 C C . LEU A 1 117 ? 10.531 -12.859 -5.352 1 89.12 117 LEU A C 1
ATOM 950 O O . LEU A 1 117 ? 11.68 -13.047 -4.945 1 89.12 117 LEU A O 1
ATOM 954 N N . GLY A 1 118 ? 10.258 -12.453 -6.523 1 89.88 118 GLY A N 1
ATOM 955 C CA . GLY A 1 118 ? 11.32 -12.055 -7.43 1 89.88 118 GLY A CA 1
ATOM 956 C C . GLY A 1 118 ? 12.195 -10.945 -6.875 1 89.88 118 GLY A C 1
ATOM 957 O O . GLY A 1 118 ? 13.422 -11.008 -6.973 1 89.88 118 GLY A O 1
ATOM 958 N N . THR A 1 119 ? 11.508 -10.008 -6.352 1 83.38 119 THR A N 1
ATOM 959 C CA . THR A 1 119 ? 12.234 -8.891 -5.758 1 83.38 119 THR A CA 1
ATOM 960 C C . THR A 1 119 ? 13.141 -9.375 -4.629 1 83.38 119 THR A C 1
ATOM 962 O O . THR A 1 119 ? 14.281 -8.922 -4.508 1 83.38 119 THR A O 1
ATOM 965 N N . SER A 1 120 ? 12.633 -10.273 -3.84 1 84.56 120 SER A N 1
ATOM 966 C CA . SER A 1 120 ? 13.383 -10.781 -2.699 1 84.56 120 SER A CA 1
ATOM 967 C C . SER A 1 120 ? 14.57 -11.625 -3.152 1 84.56 120 SER A C 1
ATOM 969 O O . SER A 1 120 ? 15.641 -11.594 -2.529 1 84.56 120 SER A O 1
ATOM 971 N N . LEU A 1 121 ? 14.469 -12.289 -4.227 1 90.44 121 LEU A N 1
ATOM 972 C CA . LEU A 1 121 ? 15.484 -13.258 -4.625 1 90.44 121 LEU A CA 1
ATOM 973 C C . LEU A 1 121 ? 16.484 -12.633 -5.598 1 90.44 121 LEU A C 1
ATOM 975 O O . LEU A 1 121 ? 17.656 -13.008 -5.621 1 90.44 121 LEU A O 1
ATOM 979 N N . LEU A 1 122 ? 15.969 -11.672 -6.395 1 88.88 122 LEU A N 1
ATOM 980 C CA . LEU A 1 122 ? 16.797 -11.18 -7.488 1 88.88 122 LEU A CA 1
ATOM 981 C C . LEU A 1 122 ? 17.125 -9.703 -7.297 1 88.88 122 LEU A C 1
ATOM 983 O O . LEU A 1 122 ? 18.047 -9.18 -7.922 1 88.88 122 LEU A O 1
ATOM 987 N N . GLY A 1 123 ? 16.375 -9.078 -6.531 1 82 123 GLY A N 1
ATOM 988 C CA . GLY A 1 123 ? 16.5 -7.629 -6.434 1 82 123 GLY A CA 1
ATOM 989 C C . GLY A 1 123 ? 15.625 -6.891 -7.43 1 82 123 GLY A C 1
ATOM 990 O O . GLY A 1 123 ? 15.289 -7.426 -8.484 1 82 123 GLY A O 1
ATOM 991 N N . GLU A 1 124 ? 15.273 -5.688 -7.18 1 75.5 124 GLU A N 1
ATOM 992 C CA . GLU A 1 124 ? 14.344 -4.883 -7.969 1 75.5 124 GLU A CA 1
ATOM 993 C C . GLU A 1 124 ? 14.891 -4.629 -9.375 1 75.5 124 GLU A C 1
ATOM 995 O O . GLU A 1 124 ? 14.125 -4.512 -10.328 1 75.5 124 GLU A O 1
ATOM 1000 N N . GLU A 1 125 ? 16.141 -4.598 -9.508 1 75.31 125 GLU A N 1
ATOM 1001 C CA . GLU A 1 125 ? 16.781 -4.238 -10.773 1 75.31 125 GLU A CA 1
ATOM 1002 C C . GLU A 1 125 ? 16.812 -5.426 -11.727 1 75.31 125 GLU A C 1
ATOM 1004 O O . GLU A 1 125 ? 17.047 -5.262 -12.93 1 75.31 125 GLU A O 1
ATOM 1009 N N . ASN A 1 126 ? 16.531 -6.637 -11.219 1 80.75 126 ASN A N 1
ATOM 1010 C CA . ASN A 1 126 ? 16.656 -7.84 -12.039 1 80.75 126 ASN A CA 1
ATOM 1011 C C . ASN A 1 126 ? 15.305 -8.531 -12.227 1 80.75 126 ASN A C 1
ATOM 1013 O O . ASN A 1 126 ? 15.242 -9.758 -12.312 1 80.75 126 ASN A O 1
ATOM 1017 N N . LEU A 1 127 ? 14.25 -7.746 -12.297 1 82.69 127 LEU A N 1
ATOM 1018 C CA . LEU A 1 127 ? 12.914 -8.32 -12.328 1 82.69 127 LEU A CA 1
ATOM 1019 C C . LEU A 1 127 ? 12.398 -8.414 -13.766 1 82.69 127 LEU A C 1
ATOM 1021 O O . LEU A 1 127 ? 11.25 -8.797 -13.992 1 82.69 127 LEU A O 1
ATOM 1025 N N . GLY A 1 128 ? 13.266 -8.133 -14.711 1 81.69 128 GLY A N 1
ATOM 1026 C CA . GLY A 1 128 ? 12.82 -8.086 -16.094 1 81.69 128 GLY A CA 1
ATOM 1027 C C . GLY A 1 128 ? 12.18 -9.383 -16.562 1 81.69 128 GLY A C 1
ATOM 1028 O O . GLY A 1 128 ? 11.023 -9.398 -16.984 1 81.69 128 GLY A O 1
ATOM 1029 N N . MET A 1 129 ? 12.891 -10.492 -16.406 1 85.56 129 MET A N 1
ATOM 1030 C CA . MET A 1 129 ? 12.406 -11.781 -16.875 1 85.56 129 MET A CA 1
ATOM 1031 C C . MET A 1 129 ? 11.188 -12.227 -16.062 1 85.56 129 MET A C 1
ATOM 1033 O O . MET A 1 129 ? 10.258 -12.828 -16.609 1 85.56 129 MET A O 1
ATOM 1037 N N . VAL A 1 130 ? 11.148 -11.914 -14.812 1 87.88 130 VAL A N 1
ATOM 1038 C CA . VAL A 1 130 ? 10.039 -12.25 -13.938 1 87.88 130 VAL A CA 1
ATOM 1039 C C . VAL A 1 130 ? 8.773 -11.523 -14.398 1 87.88 130 VAL A C 1
ATOM 1041 O O . VAL A 1 130 ? 7.711 -12.133 -14.539 1 87.88 130 VAL A O 1
ATOM 1044 N N . THR A 1 131 ? 8.938 -10.297 -14.703 1 82.5 131 THR A N 1
ATOM 1045 C CA . THR A 1 131 ? 7.797 -9.469 -15.094 1 82.5 131 THR A CA 1
ATOM 1046 C C . THR A 1 131 ? 7.25 -9.922 -16.453 1 82.5 131 THR A C 1
ATOM 1048 O O . THR A 1 131 ? 6.031 -9.969 -16.641 1 82.5 131 THR A O 1
ATOM 1051 N N . ILE A 1 132 ? 8.117 -10.242 -17.328 1 82.25 132 ILE A N 1
ATOM 1052 C CA . ILE A 1 132 ? 7.699 -10.742 -18.641 1 82.25 132 ILE A CA 1
ATOM 1053 C C . ILE A 1 132 ? 6.957 -12.062 -18.469 1 82.25 132 ILE A C 1
ATOM 1055 O O . ILE A 1 132 ? 5.91 -12.281 -19.094 1 82.25 132 ILE A O 1
ATOM 1059 N N . THR A 1 133 ? 7.496 -12.898 -17.688 1 89.12 133 THR A N 1
ATOM 1060 C CA . THR A 1 133 ? 6.871 -14.188 -17.422 1 89.12 133 THR A CA 1
ATOM 1061 C C . THR A 1 133 ? 5.465 -14 -16.859 1 89.12 133 THR A C 1
ATOM 1063 O O . THR A 1 133 ? 4.52 -14.641 -17.312 1 89.12 133 THR A O 1
ATOM 1066 N N . LEU A 1 134 ? 5.34 -13.141 -15.93 1 85.94 134 LEU A N 1
ATOM 1067 C CA . LEU A 1 134 ? 4.047 -12.891 -15.305 1 85.94 134 LEU A CA 1
ATOM 1068 C C . LEU A 1 134 ? 3.041 -12.367 -16.312 1 85.94 134 LEU A C 1
ATOM 1070 O O . LEU A 1 134 ? 1.876 -12.766 -16.312 1 85.94 134 LEU A O 1
ATOM 1074 N N . ALA A 1 135 ? 3.496 -11.547 -17.172 1 77.88 135 ALA A N 1
ATOM 1075 C CA . ALA A 1 135 ? 2.641 -10.906 -18.172 1 77.88 135 ALA A CA 1
ATOM 1076 C C . ALA A 1 135 ? 2.055 -11.938 -19.141 1 77.88 135 ALA A C 1
ATOM 1078 O O . ALA A 1 135 ? 0.963 -11.742 -19.672 1 77.88 135 ALA A O 1
ATOM 1079 N N . ILE A 1 136 ? 2.715 -12.977 -19.25 1 81.31 136 ILE A N 1
ATOM 1080 C CA . ILE A 1 136 ? 2.301 -13.938 -20.266 1 81.31 136 ILE A CA 1
ATOM 1081 C C . ILE A 1 136 ? 1.619 -15.125 -19.594 1 81.31 136 ILE A C 1
ATOM 1083 O O . ILE A 1 136 ? 0.591 -15.609 -20.062 1 81.31 136 ILE A O 1
ATOM 1087 N N . ILE A 1 137 ? 2.184 -15.547 -18.484 1 87.94 137 ILE A N 1
ATOM 1088 C CA . ILE A 1 137 ? 1.731 -16.797 -17.891 1 87.94 137 ILE A CA 1
ATOM 1089 C C . ILE A 1 137 ? 0.358 -16.609 -17.25 1 87.94 137 ILE A C 1
ATOM 1091 O O . ILE A 1 137 ? -0.464 -17.516 -17.234 1 87.94 137 ILE A O 1
ATOM 1095 N N . VAL A 1 138 ? 0.089 -15.438 -16.766 1 83.5 138 VAL A N 1
ATOM 1096 C CA . VAL A 1 138 ? -1.169 -15.188 -16.078 1 83.5 138 VAL A CA 1
ATOM 1097 C C . VAL A 1 138 ? -2.328 -15.242 -17.062 1 83.5 138 VAL A C 1
ATOM 1099 O O . VAL A 1 138 ? -3.277 -16 -16.875 1 83.5 138 VAL A O 1
ATOM 1102 N N . PRO A 1 139 ? -2.312 -14.477 -18.172 1 79.06 139 PRO A N 1
ATOM 1103 C CA . PRO A 1 139 ? -3.385 -14.633 -19.156 1 79.06 139 PRO A CA 1
ATOM 1104 C C . PRO A 1 139 ? -3.455 -16.047 -19.734 1 79.06 139 PRO A C 1
ATOM 1106 O O . PRO A 1 139 ? -4.539 -16.516 -20.062 1 79.06 139 PRO A O 1
ATOM 1109 N N . PHE A 1 140 ? -2.318 -16.625 -19.906 1 86.44 140 PHE A N 1
ATOM 1110 C CA . PHE A 1 140 ? -2.266 -17.984 -20.438 1 86.44 140 PHE A CA 1
ATOM 1111 C C . PHE A 1 140 ? -3.07 -18.938 -19.547 1 86.44 140 PHE A C 1
ATOM 1113 O O . PHE A 1 140 ? -3.908 -19.688 -20.047 1 86.44 140 PHE A O 1
ATOM 1120 N N . TRP A 1 141 ? -2.844 -18.875 -18.25 1 88.5 141 TRP A N 1
ATOM 1121 C CA . TRP A 1 141 ? -3.559 -19.75 -17.328 1 88.5 141 TRP A CA 1
ATOM 1122 C C . TRP A 1 141 ? -5.043 -19.406 -17.281 1 88.5 141 TRP A C 1
ATOM 1124 O O . TRP A 1 141 ? -5.891 -20.281 -17.125 1 88.5 141 TRP A O 1
ATOM 1134 N N . ASN A 1 142 ? -5.387 -18.172 -17.422 1 79.69 142 ASN A N 1
ATOM 1135 C CA . ASN A 1 142 ? -6.793 -17.781 -17.484 1 79.69 142 ASN A CA 1
ATOM 1136 C C . ASN A 1 142 ? -7.516 -18.438 -18.641 1 79.69 142 ASN A C 1
ATOM 1138 O O . ASN A 1 142 ? -8.617 -18.969 -18.484 1 79.69 142 ASN A O 1
ATOM 1142 N N . ILE A 1 143 ? -6.871 -18.391 -19.766 1 81.44 143 ILE A N 1
ATOM 1143 C CA . ILE A 1 143 ? -7.441 -18.984 -20.969 1 81.44 143 ILE A CA 1
ATOM 1144 C C . ILE A 1 143 ? -7.527 -20.5 -20.797 1 81.44 143 ILE A C 1
ATOM 1146 O O . ILE A 1 143 ? -8.57 -21.109 -21.078 1 81.44 143 ILE A O 1
ATOM 1150 N N . MET A 1 144 ? -6.484 -21.047 -20.297 1 88.12 144 MET A N 1
ATOM 1151 C CA . MET A 1 144 ? -6.43 -22.5 -20.156 1 88.12 144 MET A CA 1
ATOM 1152 C C . MET A 1 144 ? -7.434 -23 -19.125 1 88.12 144 MET A C 1
ATOM 1154 O O . MET A 1 144 ? -7.93 -24.125 -19.219 1 88.12 144 MET A O 1
ATOM 1158 N N . SER A 1 145 ? -7.668 -22.172 -18.141 1 86.94 145 SER A N 1
ATOM 1159 C CA . SER A 1 145 ? -8.688 -22.531 -17.172 1 86.94 145 SER A CA 1
ATOM 1160 C C . SER A 1 145 ? -10.062 -22.656 -17.812 1 86.94 145 SER A C 1
ATOM 1162 O O . SER A 1 145 ? -10.812 -23.578 -17.5 1 86.94 145 SER A O 1
ATOM 1164 N N . VAL A 1 146 ? -10.43 -21.766 -18.672 1 79.69 146 VAL A N 1
ATOM 1165 C CA . VAL A 1 146 ? -11.695 -21.828 -19.406 1 79.69 146 VAL A CA 1
ATOM 1166 C C . VAL A 1 146 ? -11.734 -23.062 -20.281 1 79.69 146 VAL A C 1
ATOM 1168 O O . VAL A 1 146 ? -12.742 -23.781 -20.328 1 79.69 146 VAL A O 1
ATOM 1171 N N . VAL A 1 147 ? -10.617 -23.281 -20.906 1 84.12 147 VAL A N 1
ATOM 1172 C CA . VAL A 1 147 ? -10.492 -24.484 -21.734 1 84.12 147 VAL A CA 1
ATOM 1173 C C . VAL A 1 147 ? -10.695 -25.719 -20.891 1 84.12 147 VAL A C 1
ATOM 1175 O O . VAL A 1 147 ? -11.367 -26.672 -21.297 1 84.12 147 VAL A O 1
ATOM 1178 N N . GLY A 1 148 ? -10.102 -25.766 -19.703 1 88.31 148 GLY A N 1
ATOM 1179 C CA . GLY A 1 148 ? -10.219 -26.891 -18.812 1 88.31 148 GLY A CA 1
ATOM 1180 C C . GLY A 1 148 ? -11.648 -27.219 -18.438 1 88.31 148 GLY A C 1
ATOM 1181 O O . GLY A 1 148 ? -12.055 -28.375 -18.453 1 88.31 148 GLY A O 1
ATOM 1182 N N . PHE A 1 149 ? -12.43 -26.234 -18.109 1 85.44 149 PHE A N 1
ATOM 1183 C CA . PHE A 1 149 ? -13.828 -26.469 -17.781 1 85.44 149 PHE A CA 1
ATOM 1184 C C . PHE A 1 149 ? -14.617 -26.906 -19 1 85.44 149 PHE A C 1
ATOM 1186 O O . PHE A 1 149 ? -15.523 -27.734 -18.906 1 85.44 149 PHE A O 1
ATOM 1193 N N . SER A 1 150 ? -14.258 -26.375 -20.141 1 83.62 150 SER A N 1
ATOM 1194 C CA . SER A 1 150 ? -14.961 -26.703 -21.375 1 83.62 150 SER A CA 1
ATOM 1195 C C . SER A 1 150 ? -14.641 -28.109 -21.844 1 83.62 150 SER A C 1
ATOM 1197 O O . SER A 1 150 ? -15.469 -28.766 -22.469 1 83.62 150 SER A O 1
ATOM 1199 N N . LEU A 1 151 ? -13.43 -28.516 -21.625 1 84.19 151 LEU A N 1
ATOM 1200 C CA . LEU A 1 151 ? -12.992 -29.844 -22.016 1 84.19 151 LEU A CA 1
ATOM 1201 C C . LEU A 1 151 ? -13.891 -30.922 -21.406 1 84.19 151 LEU A C 1
ATOM 1203 O O . LEU A 1 151 ? -14.086 -31.984 -22 1 84.19 151 LEU A O 1
ATOM 1207 N N . TYR A 1 152 ? -14.398 -30.562 -20.266 1 85 152 TYR A N 1
ATOM 1208 C CA . TYR A 1 152 ? -15.164 -31.562 -19.531 1 85 152 TYR A CA 1
ATOM 1209 C C . TYR A 1 152 ? -16.656 -31.281 -19.641 1 85 152 TYR A C 1
ATOM 1211 O O . TYR A 1 152 ? -17.469 -31.984 -19.031 1 85 152 TYR A O 1
ATOM 1219 N N . SER A 1 153 ? -16.891 -30.141 -20.203 1 78.25 153 SER A N 1
ATOM 1220 C CA . SER A 1 153 ? -18.297 -29.812 -20.422 1 78.25 153 SER A CA 1
ATOM 1221 C C . SER A 1 153 ? -18.766 -30.297 -21.797 1 78.25 153 SER A C 1
ATOM 1223 O O . SER A 1 153 ? -17.953 -30.594 -22.672 1 78.25 153 SER A O 1
ATOM 1225 N N . GLU A 1 154 ? -19.984 -30.531 -21.969 1 70.06 154 GLU A N 1
ATOM 1226 C CA . GLU A 1 154 ? -20.562 -30.922 -23.25 1 70.06 154 GLU A CA 1
ATOM 1227 C C . GLU A 1 154 ? -20.562 -29.766 -24.25 1 70.06 154 GLU A C 1
ATOM 1229 O O . GLU A 1 154 ? -20.609 -29.984 -25.453 1 70.06 154 GLU A O 1
ATOM 1234 N N . ASP A 1 155 ? -20.438 -28.578 -23.781 1 62.22 155 ASP A N 1
ATOM 1235 C CA . ASP A 1 155 ? -20.484 -27.406 -24.641 1 62.22 155 ASP A CA 1
ATOM 1236 C C . ASP A 1 155 ? -19.109 -27.078 -25.219 1 62.22 155 ASP A C 1
ATOM 1238 O O . ASP A 1 155 ? -18.094 -27.297 -24.562 1 62.22 155 ASP A O 1
ATOM 1242 N N . LYS A 1 156 ? -19.047 -27.094 -26.609 1 60.56 156 LYS A N 1
ATOM 1243 C CA . LYS A 1 156 ? -17.828 -26.844 -27.359 1 60.56 156 LYS A CA 1
ATOM 1244 C C . LYS A 1 156 ? -17.156 -25.547 -26.906 1 60.56 156 LYS A C 1
ATOM 1246 O O . LYS A 1 156 ? -17.828 -24.594 -26.516 1 60.56 156 LYS A O 1
ATOM 1251 N N . VAL A 1 157 ? -15.828 -25.625 -26.75 1 63.69 157 VAL A N 1
ATOM 1252 C CA . VAL A 1 157 ? -14.992 -24.484 -26.391 1 63.69 157 VAL A CA 1
ATOM 1253 C C . VAL A 1 157 ? -15.102 -23.406 -27.453 1 63.69 157 VAL A C 1
ATOM 1255 O O . VAL A 1 157 ? -14.844 -23.641 -28.625 1 63.69 157 VAL A O 1
ATOM 1258 N N . SER A 1 158 ? -15.859 -22.297 -27.203 1 67.69 158 SER A N 1
ATOM 1259 C CA . SER A 1 158 ? -15.961 -21.188 -28.141 1 67.69 158 SER A CA 1
ATOM 1260 C C . SER A 1 158 ? -14.648 -20.422 -28.234 1 67.69 158 SER A C 1
ATOM 1262 O O . SER A 1 158 ? -14.211 -19.797 -27.266 1 67.69 158 SER A O 1
ATOM 1264 N N . PHE A 1 159 ? -13.875 -20.734 -29.359 1 71.31 159 PHE A N 1
ATOM 1265 C CA . PHE A 1 159 ? -12.625 -20.031 -29.625 1 71.31 159 PHE A CA 1
ATOM 1266 C C . PHE A 1 159 ? -12.82 -18.531 -29.562 1 71.31 159 PHE A C 1
ATOM 1268 O O . PHE A 1 159 ? -11.922 -17.797 -29.125 1 71.31 159 PHE A O 1
ATOM 1275 N N . LYS A 1 160 ? -13.938 -18.094 -29.984 1 74.75 160 LYS A N 1
ATOM 1276 C CA . LYS A 1 160 ? -14.242 -16.672 -29.953 1 74.75 160 LYS A CA 1
ATOM 1277 C C . LYS A 1 160 ? -14.281 -16.156 -28.516 1 74.75 160 LYS A C 1
ATOM 1279 O O . LYS A 1 160 ? -13.75 -15.078 -28.219 1 74.75 160 LYS A O 1
ATOM 1284 N N . GLN A 1 161 ? -14.789 -16.906 -27.75 1 71.69 161 GLN A N 1
ATOM 1285 C CA . GLN A 1 161 ? -14.883 -16.516 -26.344 1 71.69 161 GLN A CA 1
ATOM 1286 C C . GLN A 1 161 ? -13.516 -16.531 -25.672 1 71.69 161 GLN A C 1
ATOM 1288 O O . GLN A 1 161 ? -13.211 -15.664 -24.859 1 71.69 161 GLN A O 1
ATOM 1293 N N . MET A 1 162 ? -12.711 -17.422 -26.094 1 69.5 162 MET A N 1
ATOM 1294 C CA . MET A 1 162 ? -11.352 -17.516 -25.562 1 69.5 162 MET A CA 1
ATOM 1295 C C . MET A 1 162 ? -10.531 -16.297 -25.969 1 69.5 162 MET A C 1
ATOM 1297 O O . MET A 1 162 ? -9.844 -15.695 -25.141 1 69.5 162 MET A O 1
ATOM 1301 N N . GLY A 1 163 ? -10.617 -16.016 -27.219 1 74.12 163 GLY A N 1
ATOM 1302 C CA . GLY A 1 163 ? -9.898 -14.844 -27.703 1 74.12 163 GLY A CA 1
ATOM 1303 C C . GLY A 1 163 ? -10.328 -13.555 -27.047 1 74.12 163 GLY A C 1
ATOM 1304 O O . GLY A 1 163 ? -9.484 -12.742 -26.656 1 74.12 163 GLY A O 1
ATOM 1305 N N . ARG A 1 164 ? -11.555 -13.375 -26.891 1 76.19 164 ARG A N 1
ATOM 1306 C CA . ARG A 1 164 ? -12.086 -12.188 -26.234 1 76.19 164 ARG A CA 1
ATOM 1307 C C . ARG A 1 164 ? -11.617 -12.086 -24.797 1 76.19 164 ARG A C 1
ATOM 1309 O O . ARG A 1 164 ? -11.289 -11 -24.312 1 76.19 164 ARG A O 1
ATOM 1316 N N . SER A 1 165 ? -11.461 -13.18 -24.125 1 71.12 165 SER A N 1
ATOM 1317 C CA . SER A 1 165 ? -11.023 -13.219 -22.734 1 71.12 165 SER A CA 1
ATOM 1318 C C . SER A 1 165 ? -9.562 -12.781 -22.609 1 71.12 165 SER A C 1
ATOM 1320 O O . SER A 1 165 ? -9.203 -12.094 -21.656 1 71.12 165 SER A O 1
ATOM 1322 N N . ILE A 1 166 ? -8.867 -13.18 -23.578 1 70.62 166 ILE A N 1
ATOM 1323 C CA . ILE A 1 166 ? -7.449 -12.844 -23.562 1 70.62 166 ILE A CA 1
ATOM 1324 C C . ILE A 1 166 ? -7.262 -11.352 -23.828 1 70.62 166 ILE A C 1
ATOM 1326 O O . ILE A 1 166 ? -6.562 -10.664 -23.078 1 70.62 166 ILE A O 1
ATOM 1330 N N . ILE A 1 167 ? -7.996 -10.875 -24.797 1 77.25 167 ILE A N 1
ATOM 1331 C CA . ILE A 1 167 ? -7.785 -9.508 -25.25 1 77.25 167 ILE A CA 1
ATOM 1332 C C . ILE A 1 167 ? -8.375 -8.531 -24.234 1 77.25 167 ILE A C 1
ATOM 1334 O O . ILE A 1 167 ? -7.906 -7.395 -24.109 1 77.25 167 ILE A O 1
ATOM 1338 N N . THR A 1 168 ? -9.289 -8.969 -23.531 1 79.5 168 THR A N 1
ATOM 1339 C CA . THR A 1 168 ? -9.945 -8.062 -22.609 1 79.5 168 THR A CA 1
ATOM 1340 C C . THR A 1 168 ? -9.344 -8.18 -21.203 1 79.5 168 THR A C 1
ATOM 1342 O O . THR A 1 168 ? -9.734 -7.465 -20.297 1 79.5 168 THR A O 1
ATOM 1345 N N . ASN A 1 169 ? -8.367 -9.055 -21.062 1 74.31 169 ASN A N 1
ATOM 1346 C CA . ASN A 1 169 ? -7.691 -9.195 -19.781 1 74.31 169 ASN A CA 1
ATOM 1347 C C . ASN A 1 169 ? -6.828 -7.98 -19.453 1 74.31 169 ASN A C 1
ATOM 1349 O O . ASN A 1 169 ? -5.914 -7.645 -20.203 1 74.31 169 ASN A O 1
ATOM 1353 N N . PRO A 1 170 ? -7.164 -7.336 -18.328 1 79.75 170 PRO A N 1
ATOM 1354 C CA . PRO A 1 170 ? -6.434 -6.109 -18 1 79.75 170 PRO A CA 1
ATOM 1355 C C . PRO A 1 170 ? -4.93 -6.336 -17.875 1 79.75 170 PRO A C 1
ATOM 1357 O O . PRO A 1 170 ? -4.141 -5.445 -18.203 1 79.75 170 PRO A O 1
ATOM 1360 N N . MET A 1 171 ? -4.512 -7.434 -17.422 1 73.62 171 MET A N 1
ATOM 1361 C CA . MET A 1 171 ? -3.088 -7.723 -17.281 1 73.62 171 MET A CA 1
ATOM 1362 C C . MET A 1 171 ? -2.41 -7.816 -18.641 1 73.62 171 MET A C 1
ATOM 1364 O O . MET A 1 171 ? -1.284 -7.348 -18.812 1 73.62 171 MET A O 1
ATOM 1368 N N . VAL A 1 172 ? -3.074 -8.492 -19.594 1 75.25 172 VAL A N 1
ATOM 1369 C CA . VAL A 1 172 ? -2.553 -8.609 -20.953 1 75.25 172 VAL A CA 1
ATOM 1370 C C . VAL A 1 172 ? -2.463 -7.23 -21.594 1 75.25 172 VAL A C 1
ATOM 1372 O O . VAL A 1 172 ? -1.44 -6.879 -22.188 1 75.25 172 VAL A O 1
ATOM 1375 N N . ILE A 1 173 ? -3.48 -6.504 -21.438 1 84 173 ILE A N 1
ATOM 1376 C CA . ILE A 1 173 ? -3.52 -5.156 -22 1 84 173 ILE A CA 1
ATOM 1377 C C . ILE A 1 173 ? -2.387 -4.32 -21.422 1 84 173 ILE A C 1
ATOM 1379 O O . ILE A 1 173 ? -1.672 -3.631 -22.156 1 84 173 ILE A O 1
ATOM 1383 N N . ALA A 1 174 ? -2.197 -4.363 -20.109 1 83.62 174 ALA A N 1
ATOM 1384 C CA . ALA A 1 174 ? -1.147 -3.598 -19.438 1 83.62 174 ALA A CA 1
ATOM 1385 C C . ALA A 1 174 ? 0.232 -3.986 -19.969 1 83.62 174 ALA A C 1
ATOM 1387 O O . ALA A 1 174 ? 1.095 -3.125 -20.156 1 83.62 174 ALA A O 1
ATOM 1388 N N . THR A 1 175 ? 0.443 -5.242 -20.203 1 75.94 175 THR A N 1
ATOM 1389 C CA . THR A 1 175 ? 1.712 -5.734 -20.719 1 75.94 175 THR A CA 1
ATOM 1390 C C . THR A 1 175 ? 1.969 -5.18 -22.125 1 75.94 175 THR A C 1
ATOM 1392 O O . THR A 1 175 ? 3.068 -4.707 -22.422 1 75.94 175 THR A O 1
ATOM 1395 N N . PHE A 1 176 ? 0.999 -5.285 -22.906 1 82.69 176 PHE A N 1
ATOM 1396 C CA . PHE A 1 176 ? 1.152 -4.82 -24.281 1 82.69 176 PHE A CA 1
ATOM 1397 C C . PHE A 1 176 ? 1.408 -3.32 -24.328 1 82.69 176 PHE A C 1
ATOM 1399 O O . PHE A 1 176 ? 2.254 -2.848 -25.094 1 82.69 176 PHE A O 1
ATOM 1406 N N . ILE A 1 177 ? 0.701 -2.592 -23.547 1 88.5 177 ILE A N 1
ATOM 1407 C CA . ILE A 1 177 ? 0.921 -1.152 -23.484 1 88.5 177 ILE A CA 1
ATOM 1408 C C . ILE A 1 177 ? 2.336 -0.867 -22.984 1 88.5 177 ILE A C 1
ATOM 1410 O O . ILE A 1 177 ? 3.027 0.002 -23.516 1 88.5 177 ILE A O 1
ATOM 1414 N N . GLY A 1 178 ? 2.758 -1.532 -21.938 1 84.5 178 GLY A N 1
ATOM 1415 C CA . GLY A 1 178 ? 4.113 -1.384 -21.438 1 84.5 178 GLY A CA 1
ATOM 1416 C C . GLY A 1 178 ? 5.176 -1.65 -22.484 1 84.5 178 GLY A C 1
ATOM 1417 O O . GLY A 1 178 ? 6.141 -0.894 -22.594 1 84.5 178 GLY A O 1
ATOM 1418 N N . LEU A 1 179 ? 4.977 -2.709 -23.281 1 80.5 179 LEU A N 1
ATOM 1419 C CA . LEU A 1 179 ? 5.918 -3.062 -24.344 1 80.5 179 LEU A CA 1
ATOM 1420 C C . LEU A 1 179 ? 5.953 -1.985 -25.422 1 80.5 179 LEU A C 1
ATOM 1422 O O . LEU A 1 179 ? 7.027 -1.636 -25.906 1 80.5 179 LEU A O 1
ATOM 1426 N N . ILE A 1 180 ? 4.805 -1.535 -25.75 1 88.06 180 ILE A N 1
ATOM 1427 C CA . ILE A 1 180 ? 4.719 -0.487 -26.75 1 88.06 180 ILE A CA 1
ATOM 1428 C C . ILE A 1 180 ? 5.453 0.76 -26.266 1 88.06 180 ILE A C 1
ATOM 1430 O O . ILE A 1 180 ? 6.195 1.387 -27.031 1 88.06 180 ILE A O 1
ATOM 1434 N N . VAL A 1 181 ? 5.293 1.136 -25.047 1 89.19 181 VAL A N 1
ATOM 1435 C CA . VAL A 1 181 ? 5.914 2.324 -24.469 1 89.19 181 VAL A CA 1
ATOM 1436 C C . VAL A 1 181 ? 7.434 2.178 -24.5 1 89.19 181 VAL A C 1
ATOM 1438 O O . VAL A 1 181 ? 8.148 3.127 -24.844 1 89.19 181 VAL A O 1
ATOM 1441 N N . ILE A 1 182 ? 7.969 1.026 -24.156 1 83.56 182 ILE A N 1
ATOM 1442 C CA . ILE A 1 182 ? 9.406 0.773 -24.172 1 83.56 182 ILE A CA 1
ATOM 1443 C C . ILE A 1 182 ? 9.93 0.834 -25.594 1 83.56 182 ILE A C 1
ATOM 1445 O O . ILE A 1 182 ? 10.984 1.421 -25.859 1 83.56 182 ILE A O 1
ATOM 1449 N N . LEU A 1 183 ? 9.195 0.208 -26.484 1 83.94 183 LEU A N 1
ATOM 1450 C CA . LEU A 1 183 ? 9.625 0.152 -27.875 1 83.94 183 LEU A CA 1
ATOM 1451 C C .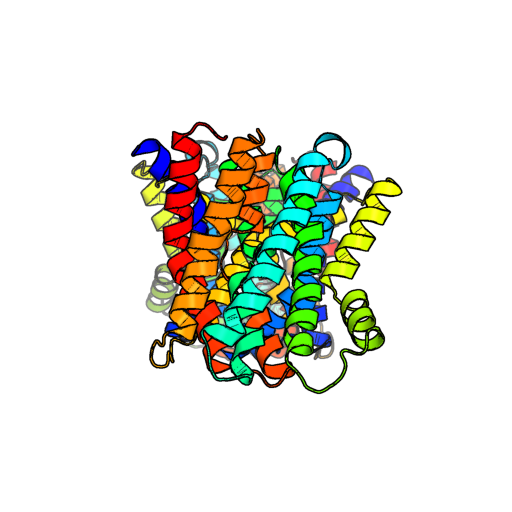 LEU A 1 183 ? 9.664 1.547 -28.484 1 83.94 183 LEU A C 1
ATOM 1453 O O . LEU A 1 183 ? 10.523 1.844 -29.312 1 83.94 183 LEU A O 1
ATOM 1457 N N . LEU A 1 184 ? 8.75 2.314 -28.078 1 90.75 184 LEU A N 1
ATOM 1458 C CA . LEU A 1 184 ? 8.68 3.674 -28.609 1 90.75 184 LEU A CA 1
ATOM 1459 C C . LEU A 1 184 ? 9.664 4.59 -27.891 1 90.75 184 LEU A C 1
ATOM 1461 O O . LEU A 1 184 ? 9.891 5.723 -28.312 1 90.75 184 LEU A O 1
ATOM 1465 N N . GLY A 1 185 ? 10.219 4.176 -26.781 1 87.19 185 GLY A N 1
ATOM 1466 C CA . GLY A 1 185 ? 11.18 4.957 -26.016 1 87.19 185 GLY A CA 1
ATOM 1467 C C . GLY A 1 185 ? 10.547 6.102 -25.25 1 87.19 185 GLY A C 1
ATOM 1468 O O . GLY A 1 185 ? 11.188 7.129 -25.031 1 87.19 185 GLY A O 1
ATOM 1469 N N . LEU A 1 186 ? 9.336 5.93 -24.953 1 89.75 186 LEU A N 1
ATOM 1470 C CA . LEU A 1 186 ? 8.617 6.992 -24.25 1 89.75 186 LEU A CA 1
ATOM 1471 C C . LEU A 1 186 ? 9.07 7.078 -22.797 1 89.75 186 LEU A C 1
ATOM 1473 O O . LEU A 1 186 ? 9.219 6.055 -22.125 1 89.75 186 LEU A O 1
ATOM 1477 N N . GLN A 1 187 ? 9.422 8.344 -22.359 1 90.12 187 GLN A N 1
ATOM 1478 C CA . GLN A 1 187 ? 9.766 8.602 -20.969 1 90.12 187 GLN A CA 1
ATOM 1479 C C . GLN A 1 187 ? 8.688 9.438 -20.281 1 90.12 187 GLN A C 1
ATOM 1481 O O . GLN A 1 187 ? 8.195 10.414 -20.844 1 90.12 187 GLN A O 1
ATOM 1486 N N . PHE A 1 188 ? 8.32 8.977 -19.172 1 90.94 188 PHE A N 1
ATOM 1487 C CA . PHE A 1 188 ? 7.312 9.703 -18.406 1 90.94 188 PHE A CA 1
ATOM 1488 C C . PHE A 1 188 ? 7.957 10.789 -17.547 1 90.94 188 PHE A C 1
ATOM 1490 O O . PHE A 1 188 ? 9.109 10.648 -17.125 1 90.94 188 PHE A O 1
ATOM 1497 N N . PRO A 1 189 ? 7.156 11.898 -17.359 1 91.12 189 PRO A N 1
ATOM 1498 C CA . PRO A 1 189 ? 7.652 12.922 -16.438 1 91.12 189 PRO A CA 1
ATOM 1499 C C . PRO A 1 189 ? 7.918 12.375 -15.039 1 91.12 189 PRO A C 1
ATOM 1501 O O . PRO A 1 189 ? 7.371 11.336 -14.664 1 91.12 189 PRO A O 1
ATOM 1504 N N . GLU A 1 190 ? 8.719 13.062 -14.305 1 89.44 190 GLU A N 1
ATOM 1505 C CA . GLU A 1 190 ? 9.18 12.625 -12.992 1 89.44 190 GLU A CA 1
ATOM 1506 C C . GLU A 1 190 ? 8.016 12.352 -12.055 1 89.44 190 GLU A C 1
ATOM 1508 O O . GLU A 1 190 ? 8 11.352 -11.336 1 89.44 190 GLU A O 1
ATOM 1513 N N . ALA A 1 191 ? 7.062 13.219 -12.117 1 88.62 191 ALA A N 1
ATOM 1514 C CA . ALA A 1 191 ? 5.91 13.07 -11.234 1 88.62 191 ALA A CA 1
ATOM 1515 C C . ALA A 1 191 ? 5.18 11.758 -11.5 1 88.62 191 ALA A C 1
ATOM 1517 O O . ALA A 1 191 ? 4.785 11.055 -10.562 1 88.62 191 ALA A O 1
ATOM 1518 N N . ILE A 1 192 ? 5.023 11.398 -12.672 1 92.31 192 ILE A N 1
ATOM 1519 C CA . ILE A 1 192 ? 4.328 10.18 -13.062 1 92.31 192 ILE A CA 1
ATOM 1520 C C . ILE A 1 192 ? 5.188 8.969 -12.727 1 92.31 192 ILE A C 1
ATOM 1522 O O . ILE A 1 192 ? 4.684 7.969 -12.203 1 92.31 192 ILE A O 1
ATOM 1526 N N . ASN A 1 193 ? 6.457 9.109 -12.969 1 90.38 193 ASN A N 1
ATOM 1527 C CA . ASN A 1 193 ? 7.379 8.023 -12.656 1 90.38 193 ASN A CA 1
ATOM 1528 C C . ASN A 1 193 ? 7.395 7.711 -11.164 1 90.38 193 ASN A C 1
ATOM 1530 O O . ASN A 1 193 ? 7.379 6.543 -10.773 1 90.38 193 ASN A O 1
ATOM 1534 N N . THR A 1 194 ? 7.445 8.711 -10.43 1 88.06 194 THR A N 1
ATOM 1535 C CA . THR A 1 194 ? 7.422 8.547 -8.984 1 88.06 194 THR A CA 1
ATOM 1536 C C . THR A 1 194 ? 6.109 7.922 -8.531 1 88.06 194 THR A C 1
ATOM 1538 O O . THR A 1 194 ? 6.102 7.027 -7.676 1 88.06 194 THR A O 1
ATOM 1541 N N . SER A 1 195 ? 5.051 8.328 -9.086 1 91.69 195 SER A N 1
ATOM 1542 C CA . SER A 1 195 ? 3.742 7.777 -8.742 1 91.69 195 SER A CA 1
ATOM 1543 C C . SER A 1 195 ? 3.664 6.293 -9.086 1 91.69 195 SER A C 1
ATOM 1545 O O . SER A 1 195 ? 3.223 5.484 -8.273 1 91.69 195 SER A O 1
ATOM 1547 N N . LEU A 1 196 ? 4.086 5.984 -10.25 1 90.75 196 LEU A N 1
ATOM 1548 C CA . LEU A 1 196 ? 4.07 4.594 -10.695 1 90.75 196 LEU A CA 1
ATOM 1549 C C . LEU A 1 196 ? 4.93 3.721 -9.789 1 90.75 196 LEU A C 1
ATOM 1551 O O . LEU A 1 196 ? 4.523 2.617 -9.414 1 90.75 196 LEU A O 1
ATOM 1555 N N . THR A 1 197 ? 6.027 4.23 -9.414 1 87.44 197 THR A N 1
ATOM 1556 C CA . THR A 1 197 ? 6.945 3.486 -8.555 1 87.44 197 THR A CA 1
ATOM 1557 C C . THR A 1 197 ? 6.328 3.242 -7.184 1 87.44 197 THR A C 1
ATOM 1559 O O . THR A 1 197 ? 6.379 2.125 -6.664 1 87.44 197 THR A O 1
ATOM 1562 N N . ASN A 1 198 ? 5.746 4.23 -6.645 1 88.25 198 ASN A N 1
ATOM 1563 C CA . ASN A 1 198 ? 5.16 4.094 -5.312 1 88.25 198 ASN A CA 1
ATOM 1564 C C . ASN A 1 198 ? 3.922 3.201 -5.332 1 88.25 198 ASN A C 1
ATOM 1566 O O . ASN A 1 198 ? 3.672 2.459 -4.383 1 88.25 198 ASN A O 1
ATOM 1570 N N . ILE A 1 199 ? 3.186 3.289 -6.336 1 91.31 199 ILE A N 1
ATOM 1571 C CA . ILE A 1 199 ? 2.039 2.398 -6.488 1 91.31 199 ILE A CA 1
ATOM 1572 C C . ILE A 1 199 ? 2.521 0.954 -6.602 1 91.31 199 ILE A C 1
ATOM 1574 O O . ILE A 1 199 ? 1.955 0.053 -5.98 1 91.31 199 ILE A O 1
ATOM 1578 N N . ASN A 1 200 ? 3.514 0.8 -7.387 1 86.25 200 ASN A N 1
ATOM 1579 C CA . ASN A 1 200 ? 4.098 -0.527 -7.543 1 86.25 200 ASN A CA 1
ATOM 1580 C C . ASN A 1 200 ? 4.516 -1.117 -6.195 1 86.25 200 ASN A C 1
ATOM 1582 O O . ASN A 1 200 ? 4.262 -2.291 -5.926 1 86.25 200 ASN A O 1
ATOM 1586 N N . ARG A 1 201 ? 5.086 -0.355 -5.375 1 85.06 201 ARG A N 1
ATOM 1587 C CA . ARG A 1 201 ? 5.562 -0.807 -4.07 1 85.06 201 ARG A CA 1
ATOM 1588 C C . ARG A 1 201 ? 4.398 -1.09 -3.131 1 85.06 201 ARG A C 1
ATOM 1590 O O . ARG A 1 201 ? 4.492 -1.957 -2.26 1 85.06 201 ARG A O 1
ATOM 1597 N N . MET A 1 202 ? 3.357 -0.459 -3.357 1 91.81 202 MET A N 1
ATOM 1598 C CA . MET A 1 202 ? 2.189 -0.581 -2.49 1 91.81 202 MET A CA 1
ATOM 1599 C C . MET A 1 202 ? 1.367 -1.812 -2.855 1 91.81 202 MET A C 1
ATOM 1601 O O . MET A 1 202 ? 0.816 -2.479 -1.979 1 91.81 202 MET A O 1
ATOM 1605 N N . VAL A 1 203 ? 1.295 -2.133 -4.059 1 90.06 203 VAL A N 1
ATOM 1606 C CA . VAL A 1 203 ? 0.305 -3.062 -4.594 1 90.06 203 VAL A CA 1
ATOM 1607 C C . VAL A 1 203 ? 0.566 -4.465 -4.047 1 90.06 203 VAL A C 1
ATOM 1609 O O . VAL A 1 203 ? -0.358 -5.141 -3.59 1 90.06 203 VAL A O 1
ATOM 1612 N N . SER A 1 204 ? 1.786 -4.891 -3.973 1 84.56 204 SER A N 1
ATOM 1613 C CA . SER A 1 204 ? 2.08 -6.273 -3.611 1 84.56 204 SER A CA 1
ATOM 1614 C C . SER A 1 204 ? 1.722 -6.551 -2.156 1 84.56 204 SER A C 1
ATOM 1616 O O . SER A 1 204 ? 0.959 -7.477 -1.866 1 84.56 204 SER A O 1
ATOM 1618 N N . PRO A 1 205 ? 2.199 -5.758 -1.218 1 90.88 205 PRO A N 1
ATOM 1619 C CA . PRO A 1 205 ? 1.801 -6.016 0.169 1 90.88 205 PRO A CA 1
ATOM 1620 C C . PRO A 1 205 ? 0.299 -5.855 0.391 1 90.88 205 PRO A C 1
ATOM 1622 O O . PRO A 1 205 ? -0.302 -6.617 1.151 1 90.88 205 PRO A O 1
ATOM 1625 N N . LEU A 1 206 ? -0.28 -4.918 -0.26 1 93.75 206 LEU A N 1
ATOM 1626 C CA . LEU A 1 206 ? -1.716 -4.707 -0.114 1 93.75 206 LEU A CA 1
ATOM 1627 C C . LEU A 1 206 ? -2.498 -5.891 -0.672 1 93.75 206 LEU A C 1
ATOM 1629 O O . LEU A 1 206 ? -3.471 -6.34 -0.062 1 93.75 206 LEU A O 1
ATOM 1633 N N . ALA A 1 207 ? -2.094 -6.332 -1.843 1 88.56 207 ALA A N 1
ATOM 1634 C CA . ALA A 1 207 ? -2.781 -7.457 -2.475 1 88.56 207 ALA A CA 1
ATOM 1635 C C . ALA A 1 207 ? -2.738 -8.695 -1.586 1 88.56 207 ALA A C 1
ATOM 1637 O O . ALA A 1 207 ? -3.74 -9.398 -1.44 1 88.56 207 ALA A O 1
ATOM 1638 N N . LEU A 1 208 ? -1.604 -8.953 -1 1 87.69 208 LEU A N 1
ATOM 1639 C CA . LEU A 1 208 ? -1.457 -10.109 -0.119 1 87.69 208 LEU A CA 1
ATOM 1640 C C . LEU A 1 208 ? -2.271 -9.93 1.156 1 87.69 208 LEU A C 1
ATOM 1642 O O . LEU A 1 208 ? -2.875 -10.883 1.654 1 87.69 208 LEU A O 1
ATOM 1646 N N . MET A 1 209 ? -2.293 -8.727 1.659 1 93.31 209 MET A N 1
ATOM 1647 C CA . MET A 1 209 ? -3.1 -8.438 2.844 1 93.31 209 MET A CA 1
ATOM 1648 C C . MET A 1 209 ? -4.582 -8.641 2.553 1 93.31 209 MET A C 1
ATOM 1650 O O . MET A 1 209 ? -5.297 -9.266 3.34 1 93.31 209 MET A O 1
ATOM 1654 N N . VAL A 1 210 ? -5.02 -8.078 1.427 1 92.06 210 VAL A N 1
ATOM 1655 C CA . VAL A 1 210 ? -6.414 -8.219 1.024 1 92.06 210 VAL A CA 1
ATOM 1656 C C . VAL A 1 210 ? -6.746 -9.688 0.802 1 92.06 210 VAL A C 1
ATOM 1658 O O . VAL A 1 210 ? -7.801 -10.164 1.23 1 92.06 210 VAL A O 1
ATOM 1661 N N . MET A 1 211 ? -5.863 -10.406 0.186 1 83.94 211 MET A N 1
ATOM 1662 C CA . MET A 1 211 ? -6.055 -11.836 -0.021 1 83.94 211 MET A CA 1
ATOM 1663 C C . MET A 1 211 ? -6.195 -12.57 1.311 1 83.94 211 MET A C 1
ATOM 1665 O O . MET A 1 211 ? -7.07 -13.422 1.467 1 83.94 211 MET A O 1
ATOM 1669 N N . GLY A 1 212 ? -5.371 -12.273 2.24 1 86.81 212 GLY A N 1
ATOM 1670 C CA . GLY A 1 212 ? -5.457 -12.875 3.561 1 86.81 212 GLY A CA 1
ATOM 1671 C C . GLY A 1 212 ? -6.789 -12.625 4.242 1 86.81 212 GLY A C 1
ATOM 1672 O O . GLY A 1 212 ? -7.328 -13.508 4.91 1 86.81 212 GLY A O 1
ATOM 1673 N N . GLY A 1 213 ? -7.293 -11.469 4.051 1 90 213 GLY A N 1
ATOM 1674 C CA . GLY A 1 213 ? -8.555 -11.094 4.676 1 90 213 GLY A CA 1
ATOM 1675 C C . GLY A 1 213 ? -9.75 -11.789 4.051 1 90 213 GLY A C 1
ATOM 1676 O O . GLY A 1 213 ? -10.812 -11.883 4.672 1 90 213 GLY A O 1
ATOM 1677 N N . THR A 1 214 ? -9.641 -12.156 2.846 1 82.31 214 THR A N 1
ATOM 1678 C CA . THR A 1 214 ? -10.773 -12.773 2.154 1 82.31 214 THR A CA 1
ATOM 1679 C C . THR A 1 214 ? -10.883 -14.25 2.504 1 82.31 214 THR A C 1
ATOM 1681 O O . THR A 1 214 ? -11.883 -14.898 2.189 1 82.31 214 THR A O 1
ATOM 1684 N N . PHE A 1 215 ? -9.891 -14.75 3.178 1 77.38 215 PHE A N 1
ATOM 1685 C CA . PHE A 1 215 ? -9.891 -16.172 3.5 1 77.38 215 PHE A CA 1
ATOM 1686 C C . PHE A 1 215 ? -11 -16.5 4.492 1 77.38 215 PHE A C 1
ATOM 1688 O O . PHE A 1 215 ? -11.188 -15.789 5.477 1 77.38 215 PHE A O 1
ATOM 1695 N N . SER A 1 216 ? -11.945 -17.344 4.051 1 73.12 216 SER A N 1
ATOM 1696 C CA . SER A 1 216 ? -12.93 -17.922 4.957 1 73.12 216 SER A CA 1
ATOM 1697 C C . SER A 1 216 ? -12.523 -19.328 5.395 1 73.12 216 SER A C 1
ATOM 1699 O O . SER A 1 216 ? -12.172 -20.156 4.562 1 73.12 216 SER A O 1
ATOM 1701 N N . PHE A 1 217 ? -12.359 -19.578 6.574 1 66.88 217 PHE A N 1
ATOM 1702 C CA . PHE A 1 217 ? -11.891 -20.875 7.07 1 66.88 217 PHE A CA 1
ATOM 1703 C C . PHE A 1 217 ? -13.047 -21.859 7.219 1 66.88 217 PHE A C 1
ATOM 1705 O O . PHE A 1 217 ? -12.945 -22.828 7.973 1 66.88 217 PHE A O 1
ATOM 1712 N N . LYS A 1 218 ? -14.203 -21.562 6.555 1 67.12 218 LYS A N 1
ATOM 1713 C CA . LYS A 1 218 ? -15.219 -22.625 6.574 1 67.12 218 LYS A CA 1
ATOM 1714 C C . LYS A 1 218 ? -14.805 -23.797 5.691 1 67.12 218 LYS A C 1
ATOM 1716 O O . LYS A 1 218 ? -15.219 -23.891 4.535 1 67.12 218 LYS A O 1
ATOM 1721 N N . LEU A 1 219 ? -13.883 -24.672 6.094 1 70 219 LEU A N 1
ATOM 1722 C CA . LEU A 1 219 ? -13.273 -25.766 5.344 1 70 219 LEU A CA 1
ATOM 1723 C C . LEU A 1 219 ? -13.984 -27.094 5.613 1 70 219 LEU A C 1
ATOM 1725 O O . LEU A 1 219 ? -14.445 -27.328 6.734 1 70 219 LEU A O 1
ATOM 1729 N N . LYS A 1 220 ? -14.445 -27.672 4.457 1 77.44 220 LYS A N 1
ATOM 1730 C CA . LYS A 1 220 ? -15.008 -29.016 4.551 1 77.44 220 LYS A CA 1
ATOM 1731 C C . LYS A 1 220 ? -13.914 -30.047 4.766 1 77.44 220 LYS A C 1
ATOM 1733 O O . LYS A 1 220 ? -12.734 -29.703 4.887 1 77.44 220 LYS A O 1
ATOM 1738 N N . ASP A 1 221 ? -14.367 -31.25 4.809 1 80.94 221 ASP A N 1
ATOM 1739 C CA . ASP A 1 221 ? -13.438 -32.344 5.02 1 80.94 221 ASP A CA 1
ATOM 1740 C C . ASP A 1 221 ? -12.477 -32.5 3.842 1 80.94 221 ASP A C 1
ATOM 1742 O O . ASP A 1 221 ? -12.867 -32.312 2.688 1 80.94 221 ASP A O 1
ATOM 1746 N N . VAL A 1 222 ? -11.312 -32.812 4.188 1 85.5 222 VAL A N 1
ATOM 1747 C CA . VAL A 1 222 ? -10.227 -33.031 3.234 1 85.5 222 VAL A CA 1
ATOM 1748 C C . VAL A 1 222 ? -10.383 -34.375 2.533 1 85.5 222 VAL A C 1
ATOM 1750 O O . VAL A 1 222 ? -10.484 -35.406 3.188 1 85.5 222 VAL A O 1
ATOM 1753 N N . ASP A 1 223 ? -10.523 -34.312 1.224 1 91.31 223 ASP A N 1
ATOM 1754 C CA . ASP A 1 223 ? -10.633 -35.562 0.465 1 91.31 223 ASP A CA 1
ATOM 1755 C C . ASP A 1 223 ? -9.484 -35.688 -0.53 1 91.31 223 ASP A C 1
ATOM 1757 O O . ASP A 1 223 ? -8.539 -34.906 -0.512 1 91.31 223 ASP A O 1
ATOM 1761 N N . PHE A 1 224 ? -9.477 -36.781 -1.264 1 94.31 224 PHE A N 1
ATOM 1762 C CA . PHE A 1 224 ? -8.383 -37.094 -2.166 1 94.31 224 PHE A CA 1
ATOM 1763 C C . PHE A 1 224 ? -8.219 -36.031 -3.238 1 94.31 224 PHE A C 1
ATOM 1765 O O . PHE A 1 224 ? -7.102 -35.719 -3.629 1 94.31 224 PHE A O 1
ATOM 1772 N N . ALA A 1 225 ? -9.312 -35.562 -3.75 1 95.31 225 ALA A N 1
ATOM 1773 C CA . ALA A 1 225 ? -9.266 -34.562 -4.797 1 95.31 225 ALA A CA 1
ATOM 1774 C C . ALA A 1 225 ? -8.5 -33.312 -4.332 1 95.31 225 ALA A C 1
ATOM 1776 O O . ALA A 1 225 ? -7.691 -32.75 -5.078 1 95.31 225 ALA A O 1
ATOM 1777 N N . LEU A 1 226 ? -8.742 -32.938 -3.131 1 95.62 226 LEU A N 1
ATOM 1778 C CA . LEU A 1 226 ? -8.055 -31.797 -2.555 1 95.62 226 LEU A CA 1
ATOM 1779 C C . LEU A 1 226 ? -6.566 -32.094 -2.389 1 95.62 226 LEU A C 1
ATOM 1781 O O . LEU A 1 226 ? -5.723 -31.266 -2.783 1 95.62 226 LEU A O 1
ATOM 1785 N N . ILE A 1 227 ? -6.273 -33.25 -1.828 1 96.62 227 ILE A N 1
ATOM 1786 C CA . ILE A 1 227 ? -4.883 -33.625 -1.585 1 96.62 227 ILE A CA 1
ATOM 1787 C C . ILE A 1 227 ? -4.133 -33.719 -2.912 1 96.62 227 ILE A C 1
ATOM 1789 O O . ILE A 1 227 ? -3.01 -33.219 -3.029 1 96.62 227 ILE A O 1
ATOM 1793 N N . PHE A 1 228 ? -4.766 -34.344 -3.848 1 97.38 228 PHE A N 1
ATOM 1794 C CA . PHE A 1 228 ? -4.191 -34.469 -5.18 1 97.38 228 PHE A CA 1
ATOM 1795 C C . PHE A 1 228 ? -3.881 -33.125 -5.793 1 97.38 228 PHE A C 1
ATOM 1797 O O . PHE A 1 228 ? -2.785 -32.906 -6.312 1 97.38 228 PHE A O 1
ATOM 1804 N N . THR A 1 229 ? -4.805 -32.25 -5.73 1 97.62 229 THR A N 1
ATOM 1805 C CA . THR A 1 229 ? -4.676 -30.922 -6.348 1 97.62 229 THR A CA 1
ATOM 1806 C C . THR A 1 229 ? -3.6 -30.109 -5.645 1 97.62 229 THR A C 1
ATOM 1808 O O . THR A 1 229 ? -2.75 -29.5 -6.301 1 97.62 229 THR A O 1
ATOM 1811 N N . VAL A 1 230 ? -3.594 -30.156 -4.352 1 97.62 230 VAL A N 1
ATOM 1812 C CA . VAL A 1 230 ? -2.637 -29.391 -3.557 1 97.62 230 VAL A CA 1
ATOM 1813 C C . VAL A 1 230 ? -1.229 -29.938 -3.775 1 97.62 230 VAL A C 1
ATOM 1815 O O . VAL A 1 230 ? -0.277 -29.172 -3.943 1 97.62 230 VAL A O 1
ATOM 1818 N N . ALA A 1 231 ? -1.089 -31.25 -3.781 1 97.81 231 ALA A N 1
ATOM 1819 C CA . ALA A 1 231 ? 0.21 -31.891 -3.996 1 97.81 231 ALA A CA 1
ATOM 1820 C C . ALA A 1 231 ? 0.761 -31.547 -5.379 1 97.81 231 ALA A C 1
ATOM 1822 O O . ALA A 1 231 ? 1.957 -31.281 -5.531 1 97.81 231 ALA A O 1
ATOM 1823 N N . ASN A 1 232 ? -0.066 -31.609 -6.348 1 98.06 232 ASN A N 1
ATOM 1824 C CA . ASN A 1 232 ? 0.369 -31.266 -7.699 1 98.06 232 ASN A CA 1
ATOM 1825 C C . ASN A 1 232 ? 0.784 -29.797 -7.801 1 98.06 232 ASN A C 1
ATOM 1827 O O . ASN A 1 232 ? 1.813 -29.484 -8.398 1 98.06 232 ASN A O 1
ATOM 1831 N N . LYS A 1 233 ? 0.035 -28.922 -7.203 1 97.88 233 LYS A N 1
ATOM 1832 C CA . LYS A 1 233 ? 0.258 -27.484 -7.293 1 97.88 233 LYS A CA 1
ATOM 1833 C C . LYS A 1 233 ? 1.555 -27.078 -6.598 1 97.88 233 LYS A C 1
ATOM 1835 O O . LYS A 1 233 ? 2.316 -26.266 -7.113 1 97.88 233 LYS A O 1
ATOM 1840 N N . LEU A 1 234 ? 1.807 -27.719 -5.426 1 97.69 234 LEU A N 1
ATOM 1841 C CA . LEU A 1 234 ? 2.836 -27.172 -4.555 1 97.69 234 LEU A CA 1
ATOM 1842 C C . LEU A 1 234 ? 4.121 -27.984 -4.645 1 97.69 234 LEU A C 1
ATOM 1844 O O . LEU A 1 234 ? 5.199 -27.484 -4.312 1 97.69 234 LEU A O 1
ATOM 1848 N N . ILE A 1 235 ? 4.039 -29.25 -5.125 1 97.56 235 ILE A N 1
ATOM 1849 C CA . ILE A 1 235 ? 5.215 -30.109 -5.055 1 97.56 235 ILE A CA 1
ATOM 1850 C C . ILE A 1 235 ? 5.539 -30.656 -6.441 1 97.56 235 ILE A C 1
ATOM 1852 O O . ILE A 1 235 ? 6.594 -30.359 -7.008 1 97.56 235 ILE A O 1
ATOM 1856 N N . ILE A 1 236 ? 4.641 -31.359 -7.043 1 98 236 ILE A N 1
ATOM 1857 C CA . ILE A 1 236 ? 4.922 -32.156 -8.227 1 98 236 ILE A CA 1
ATOM 1858 C C . ILE A 1 236 ? 5.211 -31.266 -9.414 1 98 236 ILE A C 1
ATOM 1860 O O . ILE A 1 236 ? 6.266 -31.359 -10.047 1 98 236 ILE A O 1
ATOM 1864 N N . ILE A 1 237 ? 4.355 -30.359 -9.656 1 97.75 237 ILE A N 1
ATOM 1865 C CA . ILE A 1 237 ? 4.465 -29.516 -10.836 1 97.75 237 ILE A CA 1
ATOM 1866 C C . ILE A 1 237 ? 5.691 -28.609 -10.711 1 97.75 237 ILE A C 1
ATOM 1868 O O . ILE A 1 237 ? 6.527 -28.562 -11.617 1 97.75 237 ILE A O 1
ATOM 1872 N N . PRO A 1 238 ? 5.875 -27.906 -9.602 1 97.69 238 PRO A N 1
ATOM 1873 C CA . PRO A 1 238 ? 7.07 -27.062 -9.492 1 97.69 238 PRO A CA 1
ATOM 1874 C C . PRO A 1 238 ? 8.367 -27.859 -9.562 1 97.69 238 PRO A C 1
ATOM 1876 O O . PRO A 1 238 ? 9.336 -27.422 -10.18 1 97.69 238 PRO A O 1
ATOM 1879 N N . LEU A 1 239 ? 8.367 -29.031 -8.992 1 97.69 239 LEU A N 1
ATOM 1880 C CA . LEU A 1 239 ? 9.578 -29.844 -9.016 1 97.69 239 LEU A CA 1
ATOM 1881 C C . LEU A 1 239 ? 9.914 -30.281 -10.438 1 97.69 239 LEU A C 1
ATOM 1883 O O . LEU A 1 239 ? 11.078 -30.266 -10.844 1 97.69 239 LEU A O 1
ATOM 1887 N N . ILE A 1 240 ? 8.93 -30.688 -11.164 1 98 240 ILE A N 1
ATOM 1888 C CA . ILE A 1 240 ? 9.148 -31.094 -12.547 1 98 240 ILE A CA 1
ATOM 1889 C C . ILE A 1 240 ? 9.648 -29.922 -13.367 1 98 240 ILE A C 1
ATOM 1891 O O . ILE A 1 240 ? 10.656 -30.031 -14.078 1 98 240 ILE A O 1
ATOM 1895 N N . ALA A 1 241 ? 9.008 -28.812 -13.25 1 97.88 241 ALA A N 1
ATOM 1896 C CA . ALA A 1 241 ? 9.336 -27.641 -14.047 1 97.88 241 ALA A CA 1
ATOM 1897 C C . ALA A 1 241 ? 10.734 -27.125 -13.719 1 97.88 241 ALA A C 1
ATOM 1899 O O . ALA A 1 241 ? 11.523 -26.828 -14.617 1 97.88 241 ALA A O 1
ATOM 1900 N N . ILE A 1 242 ? 11.07 -27.062 -12.453 1 97.75 242 ILE A N 1
ATOM 1901 C CA . ILE A 1 242 ? 12.352 -26.516 -12.016 1 97.75 242 ILE A CA 1
ATOM 1902 C C . ILE A 1 242 ? 13.477 -27.484 -12.367 1 97.75 242 ILE A C 1
ATOM 1904 O O . ILE A 1 242 ? 14.531 -27.078 -12.859 1 97.75 242 ILE A O 1
ATOM 1908 N N . THR A 1 243 ? 13.266 -28.797 -12.109 1 97.69 243 THR A N 1
ATOM 1909 C CA . THR A 1 243 ? 14.297 -29.797 -12.367 1 97.69 243 THR A CA 1
ATOM 1910 C C . THR A 1 243 ? 14.625 -29.875 -13.852 1 97.69 243 THR A C 1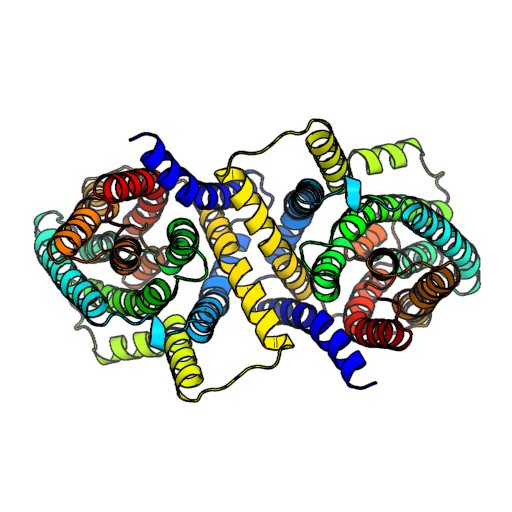
ATOM 1912 O O . THR A 1 243 ? 15.797 -29.844 -14.242 1 97.69 243 THR A O 1
ATOM 1915 N N . LEU A 1 244 ? 13.609 -29.906 -14.688 1 97.94 244 LEU A N 1
ATOM 1916 C CA . LEU A 1 244 ? 13.844 -29.969 -16.125 1 97.94 244 LEU A CA 1
ATOM 1917 C C . LEU A 1 244 ? 14.477 -28.672 -16.625 1 97.94 244 LEU A C 1
ATOM 1919 O O . LEU A 1 244 ? 15.328 -28.688 -17.516 1 97.94 244 LEU A O 1
ATOM 1923 N N . GLY A 1 245 ? 14.047 -27.562 -16.062 1 97.56 245 GLY A N 1
ATOM 1924 C CA . GLY A 1 245 ? 14.672 -26.297 -16.406 1 97.56 245 GLY A CA 1
ATOM 1925 C C . GLY A 1 245 ? 16.141 -26.234 -16.031 1 97.56 245 GLY A C 1
ATOM 1926 O O . GLY A 1 245 ? 16.969 -25.766 -16.812 1 97.56 245 GLY A O 1
ATOM 1927 N N . ALA A 1 246 ? 16.438 -26.719 -14.883 1 97.19 246 ALA A N 1
ATOM 1928 C CA . ALA A 1 246 ? 17.812 -26.75 -14.414 1 97.19 246 ALA A CA 1
ATOM 1929 C C . ALA A 1 246 ? 18.672 -27.641 -15.312 1 97.19 246 ALA A C 1
ATOM 1931 O O . ALA A 1 246 ? 19.812 -27.297 -15.625 1 97.19 246 ALA A O 1
ATOM 1932 N N . ILE A 1 247 ? 18.156 -28.75 -15.703 1 97.31 247 ILE A N 1
ATOM 1933 C CA . ILE A 1 247 ? 18.875 -29.703 -16.562 1 97.31 247 ILE A CA 1
ATOM 1934 C C . ILE A 1 247 ? 19.156 -29.047 -17.922 1 97.31 247 ILE A C 1
ATOM 1936 O O . ILE A 1 247 ? 20.219 -29.266 -18.516 1 97.31 247 ILE A O 1
ATOM 1940 N N . LEU A 1 248 ? 18.25 -28.203 -18.344 1 97.12 248 LEU A N 1
ATOM 1941 C CA . LEU A 1 248 ? 18.391 -27.547 -19.641 1 97.12 248 LEU A CA 1
ATOM 1942 C C . LEU A 1 248 ? 19.328 -26.359 -19.531 1 97.12 248 LEU A C 1
ATOM 1944 O O . LEU A 1 248 ? 19.641 -25.719 -20.547 1 97.12 248 LEU A O 1
ATOM 1948 N N . GLY A 1 249 ? 19.734 -25.953 -18.312 1 96 249 GLY A N 1
ATOM 1949 C CA . GLY A 1 249 ? 20.797 -24.984 -18.141 1 96 249 GLY A CA 1
ATOM 1950 C C . GLY A 1 249 ? 20.297 -23.625 -17.672 1 96 249 GLY A C 1
ATOM 1951 O O . GLY A 1 249 ? 21.078 -22.672 -17.547 1 96 249 GLY A O 1
ATOM 1952 N N . PHE A 1 250 ? 19.031 -23.469 -17.422 1 96.25 250 PHE A N 1
ATOM 1953 C CA . PHE A 1 250 ? 18.516 -22.188 -16.969 1 96.25 250 PHE A CA 1
ATOM 1954 C C . PHE A 1 250 ? 19.031 -21.859 -15.562 1 96.25 250 PHE A C 1
ATOM 1956 O O . PHE A 1 250 ? 19.031 -22.719 -14.68 1 96.25 250 PHE A O 1
ATOM 1963 N N . ARG A 1 251 ? 19.5 -20.656 -15.43 1 95.44 251 ARG A N 1
ATOM 1964 C CA . ARG A 1 251 ? 20.047 -20.156 -14.164 1 95.44 251 ARG A CA 1
ATOM 1965 C C . ARG A 1 251 ? 19.625 -18.719 -13.93 1 95.44 251 ARG A C 1
ATOM 1967 O O . ARG A 1 251 ? 19.047 -18.078 -14.812 1 95.44 251 ARG A O 1
ATOM 1974 N N . GLY A 1 252 ? 19.859 -18.234 -12.68 1 93.56 252 GLY A N 1
ATOM 1975 C CA . GLY A 1 252 ? 19.641 -16.828 -12.375 1 93.56 252 GLY A CA 1
ATOM 1976 C C . GLY A 1 252 ? 18.188 -16.422 -12.453 1 93.56 252 GLY A C 1
ATOM 1977 O O . GLY A 1 252 ? 17.312 -17.062 -11.852 1 93.56 252 GLY A O 1
ATOM 1978 N N . ASP A 1 253 ? 17.953 -15.438 -13.227 1 92.69 253 ASP A N 1
ATOM 1979 C CA . ASP A 1 253 ? 16.609 -14.875 -13.305 1 92.69 253 ASP A CA 1
ATOM 1980 C C . ASP A 1 253 ? 15.672 -15.812 -14.07 1 92.69 253 ASP A C 1
ATOM 1982 O O . ASP A 1 253 ? 14.477 -15.867 -13.781 1 92.69 253 ASP A O 1
ATOM 1986 N N . ALA A 1 254 ? 16.281 -16.594 -14.938 1 94.19 254 ALA A N 1
ATOM 1987 C CA . ALA A 1 254 ? 15.469 -17.516 -15.734 1 94.19 254 ALA A CA 1
ATOM 1988 C C . ALA A 1 254 ? 14.859 -18.594 -14.852 1 94.19 254 ALA A C 1
ATOM 1990 O O . ALA A 1 254 ? 13.664 -18.875 -14.938 1 94.19 254 ALA A O 1
ATOM 1991 N N . ILE A 1 255 ? 15.625 -19.203 -14.023 1 96.25 255 ILE A N 1
ATOM 1992 C CA . ILE A 1 255 ? 15.133 -20.312 -13.203 1 96.25 255 ILE A CA 1
ATOM 1993 C C . ILE A 1 255 ? 14.203 -19.781 -12.117 1 96.25 255 ILE A C 1
ATOM 1995 O O . ILE A 1 255 ? 13.242 -20.438 -11.719 1 96.25 255 ILE A O 1
ATOM 1999 N N . VAL A 1 256 ? 14.461 -18.578 -11.641 1 95.56 256 VAL A N 1
ATOM 2000 C CA . VAL A 1 256 ? 13.57 -17.953 -10.68 1 95.56 256 VAL A CA 1
ATOM 2001 C C . VAL A 1 256 ? 12.219 -17.656 -11.336 1 95.56 256 VAL A C 1
ATOM 2003 O O . VAL A 1 256 ? 11.172 -17.812 -10.703 1 95.56 256 VAL A O 1
ATOM 2006 N N . SER A 1 257 ? 12.242 -17.266 -12.562 1 94.88 257 SER A N 1
ATOM 2007 C CA . SER A 1 257 ? 11.008 -17.047 -13.312 1 94.88 257 SER A CA 1
ATOM 2008 C C . SER A 1 257 ? 10.211 -18.344 -13.453 1 94.88 257 SER A C 1
ATOM 2010 O O . SER A 1 257 ? 8.984 -18.328 -13.391 1 94.88 257 SER A O 1
ATOM 2012 N N . ILE A 1 258 ? 10.93 -19.422 -13.633 1 96.06 258 ILE A N 1
ATOM 2013 C CA . ILE A 1 258 ? 10.281 -20.719 -13.711 1 96.06 258 ILE A CA 1
ATOM 2014 C C . ILE A 1 258 ? 9.633 -21.062 -12.367 1 96.06 258 ILE A C 1
ATOM 2016 O O . ILE A 1 258 ? 8.484 -21.516 -12.328 1 96.06 258 ILE A O 1
ATOM 2020 N N . LEU A 1 259 ? 10.344 -20.859 -11.305 1 96.56 259 LEU A N 1
ATOM 2021 C CA . LEU A 1 259 ? 9.805 -21.047 -9.961 1 96.56 259 LEU A CA 1
ATOM 2022 C C . LEU A 1 259 ? 8.516 -20.25 -9.773 1 96.56 259 LEU A C 1
ATOM 2024 O O . LEU A 1 259 ? 7.508 -20.812 -9.32 1 96.56 259 LEU A O 1
ATOM 2028 N N . ILE A 1 260 ? 8.508 -19.047 -10.156 1 94.31 260 ILE A N 1
ATOM 2029 C CA . ILE A 1 260 ? 7.391 -18.141 -9.953 1 94.31 260 ILE A CA 1
ATOM 2030 C C . ILE A 1 260 ? 6.211 -18.562 -10.82 1 94.31 260 ILE A C 1
ATOM 2032 O O . ILE A 1 260 ? 5.055 -18.484 -10.391 1 94.31 260 ILE A O 1
ATOM 2036 N N . ALA A 1 261 ? 6.516 -19.016 -11.969 1 94.5 261 ALA A N 1
ATOM 2037 C CA . ALA A 1 261 ? 5.473 -19.422 -12.906 1 94.5 261 ALA A CA 1
ATOM 2038 C C . ALA A 1 261 ? 4.715 -20.641 -12.391 1 94.5 261 ALA A C 1
ATOM 2040 O O . ALA A 1 261 ? 3.527 -20.812 -12.672 1 94.5 261 ALA A O 1
ATOM 2041 N N . PHE A 1 262 ? 5.383 -21.469 -11.531 1 96.12 262 PHE A N 1
ATOM 2042 C CA . PHE A 1 262 ? 4.781 -22.766 -11.312 1 96.12 262 PHE A CA 1
ATOM 2043 C C . PHE A 1 262 ? 4.621 -23.047 -9.82 1 96.12 262 PHE A C 1
ATOM 2045 O O . PHE A 1 262 ? 3.861 -23.938 -9.43 1 96.12 262 PHE A O 1
ATOM 2052 N N . ALA A 1 263 ? 5.336 -22.453 -8.883 1 93.69 263 ALA A N 1
ATOM 2053 C CA . ALA A 1 263 ? 5.434 -22.906 -7.496 1 93.69 263 ALA A CA 1
ATOM 2054 C C . ALA A 1 263 ? 4.484 -22.109 -6.598 1 93.69 263 ALA A C 1
ATOM 2056 O O . ALA A 1 263 ? 4.293 -22.453 -5.43 1 93.69 263 ALA A O 1
ATOM 2057 N N . GLY A 1 264 ? 3.809 -21.156 -6.953 1 91.56 264 GLY A N 1
ATOM 2058 C CA . GLY A 1 264 ? 2.918 -20.375 -6.117 1 91.56 264 GLY A CA 1
ATOM 2059 C C . GLY A 1 264 ? 1.58 -21.047 -5.871 1 91.56 264 GLY A C 1
ATOM 2060 O O . GLY A 1 264 ? 1.32 -22.125 -6.391 1 91.56 264 GLY A O 1
ATOM 2061 N N . PRO A 1 265 ? 0.788 -20.5 -4.867 1 93.44 265 PRO A N 1
ATOM 2062 C CA . PRO A 1 265 ? -0.544 -21.047 -4.602 1 93.44 265 PRO A CA 1
ATOM 2063 C C . PRO A 1 265 ? -1.494 -20.891 -5.789 1 93.44 265 PRO A C 1
ATOM 2065 O O . PRO A 1 265 ? -1.166 -20.203 -6.762 1 93.44 265 PRO A O 1
ATOM 2068 N N . THR A 1 266 ? -2.561 -21.578 -5.676 1 94.31 266 THR A N 1
ATOM 2069 C CA . THR A 1 266 ? -3.6 -21.5 -6.699 1 94.31 266 THR A CA 1
ATOM 2070 C C . THR A 1 266 ? -4.227 -20.109 -6.715 1 94.31 266 THR A C 1
ATOM 2072 O O . THR A 1 266 ? -4.453 -19.5 -5.664 1 94.31 266 THR A O 1
ATOM 2075 N N . ALA A 1 267 ? -4.461 -19.656 -7.879 1 88.31 267 ALA A N 1
ATOM 2076 C CA . ALA A 1 267 ? -5.059 -18.328 -8.055 1 88.31 267 ALA A CA 1
ATOM 2077 C C . ALA A 1 267 ? -6.422 -18.25 -7.367 1 88.31 267 ALA A C 1
ATOM 2079 O O . ALA A 1 267 ? -7.242 -19.156 -7.5 1 88.31 267 ALA A O 1
ATOM 2080 N N . VAL A 1 268 ? -6.672 -17.219 -6.672 1 81.06 268 VAL A N 1
ATOM 2081 C CA . VAL A 1 268 ? -7.914 -17.016 -5.934 1 81.06 268 VAL A CA 1
ATOM 2082 C C . VAL A 1 268 ? -9.094 -16.984 -6.906 1 81.06 268 VAL A C 1
ATOM 2084 O O . VAL A 1 268 ? -10.188 -17.469 -6.586 1 81.06 268 VAL A O 1
ATOM 2087 N N . SER A 1 269 ? -8.883 -16.469 -8.07 1 78.75 269 SER A N 1
ATOM 2088 C CA . SER A 1 269 ? -9.93 -16.359 -9.078 1 78.75 269 SER A CA 1
ATOM 2089 C C . SER A 1 269 ? -10.406 -17.719 -9.555 1 78.75 269 SER A C 1
ATOM 2091 O O . SER A 1 269 ? -11.453 -17.828 -10.195 1 78.75 269 SER A O 1
ATOM 2093 N N . SER A 1 270 ? -9.617 -18.672 -9.195 1 87.5 270 SER A N 1
ATOM 2094 C CA . SER A 1 270 ? -10 -20.031 -9.578 1 87.5 270 SER A CA 1
ATOM 2095 C C . SER A 1 270 ? -11.312 -20.422 -8.914 1 87.5 270 SER A C 1
ATOM 2097 O O . SER A 1 270 ? -12.078 -21.219 -9.469 1 87.5 270 SER A O 1
ATOM 2099 N N . TYR A 1 271 ? -11.625 -19.922 -7.742 1 84.56 271 TYR A N 1
ATOM 2100 C CA . TYR A 1 271 ? -12.883 -20.203 -7.051 1 84.56 271 TYR A CA 1
ATOM 2101 C C . TYR A 1 271 ? -14.062 -19.625 -7.824 1 84.56 271 TYR A C 1
ATOM 2103 O O . TYR A 1 271 ? -15.031 -20.328 -8.102 1 84.56 271 TYR A O 1
ATOM 2111 N N . ALA A 1 272 ? -13.961 -18.438 -8.141 1 76.5 272 ALA A N 1
ATOM 2112 C CA . ALA A 1 272 ? -15.023 -17.766 -8.883 1 76.5 272 ALA A CA 1
ATOM 2113 C C . ALA A 1 272 ? -15.273 -18.453 -10.219 1 76.5 272 ALA A C 1
ATOM 2115 O O . ALA A 1 272 ? -16.422 -18.594 -10.648 1 76.5 272 ALA A O 1
ATOM 2116 N N . GLN A 1 273 ? -14.258 -18.828 -10.844 1 80.44 273 GLN A N 1
ATOM 2117 C CA . GLN A 1 273 ? -14.383 -19.5 -12.133 1 80.44 273 GLN A CA 1
ATOM 2118 C C . GLN A 1 273 ? -15.055 -20.859 -11.984 1 80.44 273 GLN A C 1
ATOM 2120 O O . GLN A 1 273 ? -15.828 -21.281 -12.852 1 80.44 273 GLN A O 1
ATOM 2125 N N . ALA A 1 274 ? -14.734 -21.516 -10.953 1 87.31 274 ALA A N 1
ATOM 2126 C CA . ALA A 1 274 ? -15.367 -22.797 -10.688 1 87.31 274 ALA A CA 1
ATOM 2127 C C . ALA A 1 274 ? -16.875 -22.641 -10.5 1 87.31 274 ALA A C 1
ATOM 2129 O O . ALA A 1 274 ? -17.656 -23.422 -11.047 1 87.31 274 ALA A O 1
ATOM 2130 N N . ILE A 1 275 ? -17.219 -21.688 -9.805 1 81.5 275 ILE A N 1
ATOM 2131 C CA . ILE A 1 275 ? -18.625 -21.422 -9.562 1 81.5 275 ILE A CA 1
ATOM 2132 C C . ILE A 1 275 ? -19.312 -21.062 -10.875 1 81.5 275 ILE A C 1
ATOM 2134 O O . ILE A 1 275 ? -20.391 -21.578 -11.18 1 81.5 275 ILE A O 1
ATOM 2138 N N . ALA A 1 276 ? -18.75 -20.234 -11.594 1 76.81 276 ALA A N 1
ATOM 2139 C CA . ALA A 1 276 ? -19.312 -19.781 -12.859 1 76.81 276 ALA A CA 1
ATOM 2140 C C . ALA A 1 276 ? -19.484 -20.938 -13.828 1 76.81 276 ALA A C 1
ATOM 2142 O O . ALA A 1 276 ? -20.406 -20.938 -14.648 1 76.81 276 ALA A O 1
ATOM 2143 N N . ALA A 1 277 ? -18.672 -21.906 -13.773 1 80.88 277 ALA A N 1
ATOM 2144 C CA . ALA A 1 277 ? -18.703 -23.047 -14.688 1 80.88 277 ALA A CA 1
ATOM 2145 C C . ALA A 1 277 ? -19.484 -24.203 -14.094 1 80.88 277 ALA A C 1
ATOM 2147 O O . ALA A 1 277 ? -19.453 -25.312 -14.617 1 80.88 277 ALA A O 1
ATOM 2148 N N . ASP A 1 278 ? -20.062 -23.844 -12.938 1 85.69 278 ASP A N 1
ATOM 2149 C CA . ASP A 1 278 ? -20.891 -24.828 -12.234 1 85.69 278 ASP A CA 1
ATOM 2150 C C . ASP A 1 278 ? -20.031 -26 -11.75 1 85.69 278 ASP A C 1
ATOM 2152 O O . ASP A 1 278 ? -20.469 -27.156 -11.82 1 85.69 278 ASP A O 1
ATOM 2156 N N . GLY A 1 279 ? -18.844 -25.734 -11.43 1 90 279 GLY A N 1
ATOM 2157 C CA . GLY A 1 279 ? -17.953 -26.719 -10.82 1 90 279 GLY A CA 1
ATOM 2158 C C . GLY A 1 279 ? -18.109 -26.812 -9.312 1 90 279 GLY A C 1
ATOM 2159 O O . GLY A 1 279 ? -18.953 -26.125 -8.727 1 90 279 GLY A O 1
ATOM 2160 N N . ASP A 1 280 ? -17.344 -27.672 -8.711 1 92.31 280 ASP A N 1
ATOM 2161 C CA . ASP A 1 280 ? -17.344 -27.844 -7.262 1 92.31 280 ASP A CA 1
ATOM 2162 C C . ASP A 1 280 ? -16.688 -26.656 -6.559 1 92.31 280 ASP A C 1
ATOM 2164 O O . ASP A 1 280 ? -15.477 -26.656 -6.332 1 92.31 280 ASP A O 1
ATOM 2168 N N . GLY A 1 281 ? -17.5 -25.781 -6.121 1 87.69 281 GLY A N 1
ATOM 2169 C CA . GLY A 1 281 ? -17.031 -24.562 -5.492 1 87.69 281 GLY A CA 1
ATOM 2170 C C . GLY A 1 281 ? -16.312 -24.812 -4.18 1 87.69 281 GLY A C 1
ATOM 2171 O O . GLY A 1 281 ? -15.344 -24.109 -3.854 1 87.69 281 GLY A O 1
ATOM 2172 N N . ASP A 1 282 ? -16.781 -25.75 -3.49 1 88 282 ASP A N 1
ATOM 2173 C CA . ASP A 1 282 ? -16.156 -26.062 -2.203 1 88 282 ASP A CA 1
ATOM 2174 C C . ASP A 1 282 ? -14.727 -26.562 -2.383 1 88 282 ASP A C 1
ATOM 2176 O O . ASP A 1 282 ? -13.82 -26.109 -1.673 1 88 282 ASP A O 1
ATOM 2180 N N . LEU A 1 283 ? -14.57 -27.406 -3.316 1 92.38 283 LEU A N 1
ATOM 2181 C CA . LEU A 1 283 ? -13.227 -27.906 -3.604 1 92.38 283 LEU A CA 1
ATOM 2182 C C . LEU A 1 283 ? -12.328 -26.781 -4.09 1 92.38 283 LEU A C 1
ATOM 2184 O O . LEU A 1 283 ? -11.164 -26.703 -3.701 1 92.38 283 LEU A O 1
ATOM 2188 N N . ALA A 1 284 ? -12.875 -25.938 -4.891 1 91.5 284 ALA A N 1
ATOM 2189 C CA . ALA A 1 284 ? -12.102 -24.812 -5.406 1 91.5 284 ALA A CA 1
ATOM 2190 C C . ALA A 1 284 ? -11.656 -23.891 -4.277 1 91.5 284 ALA A C 1
ATOM 2192 O O . ALA A 1 284 ? -10.484 -23.5 -4.215 1 91.5 284 ALA A O 1
ATOM 2193 N N . ASN A 1 285 ? -12.539 -23.641 -3.43 1 85.44 285 ASN A N 1
ATOM 2194 C CA . ASN A 1 285 ? -12.234 -22.781 -2.295 1 85.44 285 ASN A CA 1
ATOM 2195 C C . ASN A 1 285 ? -11.188 -23.406 -1.378 1 85.44 285 ASN A C 1
ATOM 2197 O O . ASN A 1 285 ? -10.25 -22.734 -0.955 1 85.44 285 ASN A O 1
ATOM 2201 N N . GLN A 1 286 ? -11.344 -24.547 -1.081 1 90.44 286 GLN A N 1
ATOM 2202 C CA . GLN A 1 286 ? -10.398 -25.25 -0.214 1 90.44 286 GLN A CA 1
ATOM 2203 C C . GLN A 1 286 ? -9.016 -25.312 -0.852 1 90.44 286 GLN A C 1
ATOM 2205 O O . GLN A 1 286 ? -8 -25.203 -0.16 1 90.44 286 GLN A O 1
ATOM 2210 N N . THR A 1 287 ? -9.023 -25.562 -2.135 1 93.81 287 THR A N 1
ATOM 2211 C CA . THR A 1 287 ? -7.754 -25.609 -2.852 1 93.81 287 THR A CA 1
ATOM 2212 C C . THR A 1 287 ? -7 -24.297 -2.717 1 93.81 287 THR A C 1
ATOM 2214 O O . THR A 1 287 ? -5.801 -24.281 -2.424 1 93.81 287 THR A O 1
ATOM 2217 N N . VAL A 1 288 ? -7.715 -23.25 -2.883 1 89.94 288 VAL A N 1
ATOM 2218 C CA . VAL A 1 288 ? -7.102 -21.922 -2.787 1 89.94 288 VAL A CA 1
ATOM 2219 C C . VAL A 1 288 ? -6.559 -21.719 -1.377 1 89.94 288 VAL A C 1
ATOM 2221 O O . VAL A 1 288 ? -5.414 -21.281 -1.203 1 89.94 288 VAL A O 1
ATOM 2224 N N . VAL A 1 289 ? -7.293 -22.109 -0.419 1 85.69 289 VAL A N 1
ATOM 2225 C CA . VAL A 1 289 ? -6.922 -21.891 0.976 1 85.69 289 VAL A CA 1
ATOM 2226 C C . VAL A 1 289 ? -5.711 -22.75 1.329 1 85.69 289 VAL A C 1
ATOM 2228 O O . VAL A 1 289 ? -4.707 -22.25 1.829 1 85.69 289 VAL A O 1
ATOM 2231 N N . PHE A 1 290 ? -5.797 -23.984 1.023 1 91.38 290 PHE A N 1
ATOM 2232 C CA . PHE A 1 290 ? -4.738 -24.922 1.408 1 91.38 290 PHE A CA 1
ATOM 2233 C C . PHE A 1 290 ? -3.447 -24.609 0.662 1 91.38 290 PHE A C 1
ATOM 2235 O O . PHE A 1 290 ? -2.365 -24.625 1.25 1 91.38 290 PHE A O 1
ATOM 2242 N N . THR A 1 291 ? -3.566 -24.328 -0.583 1 94.44 291 THR A N 1
ATOM 2243 C CA . THR A 1 291 ? -2.354 -24.031 -1.341 1 94.44 291 THR A CA 1
ATOM 2244 C C . THR A 1 291 ? -1.719 -22.734 -0.862 1 94.44 291 THR A C 1
ATOM 2246 O O . THR A 1 291 ? -0.494 -22.594 -0.875 1 94.44 291 THR A O 1
ATOM 2249 N N . THR A 1 292 ? -2.496 -21.828 -0.458 1 87.88 292 THR A N 1
ATOM 2250 C CA . THR A 1 292 ? -1.959 -20.562 0.047 1 87.88 292 THR A CA 1
ATOM 2251 C C . THR A 1 292 ? -1.203 -20.781 1.354 1 87.88 292 THR A C 1
ATOM 2253 O O . THR A 1 292 ? -0.074 -20.312 1.512 1 87.88 292 THR A O 1
ATOM 2256 N N . ILE A 1 293 ? -1.725 -21.562 2.172 1 85.56 293 ILE A N 1
ATOM 2257 C CA . ILE A 1 293 ? -1.126 -21.828 3.479 1 85.56 293 ILE A CA 1
ATOM 2258 C C . ILE A 1 293 ? 0.144 -22.656 3.311 1 85.56 293 ILE A C 1
ATOM 2260 O O . ILE A 1 293 ? 1.204 -22.297 3.826 1 85.56 293 ILE A O 1
ATOM 2264 N N . PHE A 1 294 ? 0.065 -23.656 2.555 1 93.38 294 PHE A N 1
ATOM 2265 C CA . PHE A 1 294 ? 1.164 -24.609 2.467 1 93.38 294 PHE A CA 1
ATOM 2266 C C . PHE A 1 294 ? 2.236 -24.109 1.503 1 93.38 294 PHE A C 1
ATOM 2268 O O . PHE A 1 294 ? 3.373 -24.578 1.535 1 93.38 294 PHE A O 1
ATOM 2275 N N . SER A 1 295 ? 1.867 -23.203 0.619 1 93.56 295 SER A N 1
ATOM 2276 C CA . SER A 1 295 ? 2.855 -22.703 -0.332 1 93.56 295 SER A CA 1
ATOM 2277 C C . SER A 1 295 ? 3.992 -21.984 0.382 1 93.56 295 SER A C 1
ATOM 2279 O O . SER A 1 295 ? 5.133 -22 -0.086 1 93.56 295 SER A O 1
ATOM 2281 N N . MET A 1 296 ? 3.715 -21.438 1.497 1 88.38 296 MET A N 1
ATOM 2282 C CA . MET A 1 296 ? 4.754 -20.766 2.268 1 88.38 296 MET A CA 1
ATOM 2283 C C . MET A 1 296 ? 5.844 -21.734 2.691 1 88.38 296 MET A C 1
ATOM 2285 O O . MET A 1 296 ? 7.031 -21.406 2.65 1 88.38 296 MET A O 1
ATOM 2289 N N . ILE A 1 297 ? 5.453 -22.875 3.041 1 92.31 297 ILE A N 1
ATOM 2290 C CA . ILE A 1 297 ? 6.391 -23.906 3.471 1 92.31 297 ILE A CA 1
ATOM 2291 C C . ILE A 1 297 ? 7.105 -24.484 2.254 1 92.31 297 ILE A C 1
ATOM 2293 O O . ILE A 1 297 ? 8.336 -24.594 2.242 1 92.31 297 ILE A O 1
ATOM 2297 N N . THR A 1 298 ? 6.391 -24.797 1.257 1 95.44 298 THR A N 1
ATOM 2298 C CA . THR A 1 298 ? 6.973 -25.453 0.094 1 95.44 298 THR A CA 1
ATOM 2299 C C . THR A 1 298 ? 7.914 -24.516 -0.646 1 95.44 298 THR A C 1
ATOM 2301 O O . THR A 1 298 ? 8.953 -24.938 -1.162 1 95.44 298 THR A O 1
ATOM 2304 N N . LEU A 1 299 ? 7.559 -23.281 -0.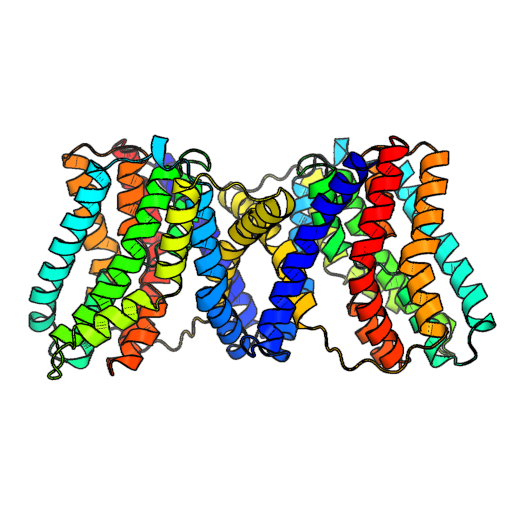679 1 94.44 299 LEU A N 1
ATOM 2305 C CA . LEU A 1 299 ? 8.414 -22.312 -1.354 1 94.44 299 LEU A CA 1
ATOM 2306 C C . LEU A 1 299 ? 9.766 -22.203 -0.657 1 94.44 299 LEU A C 1
ATOM 2308 O O . LEU A 1 299 ? 10.805 -22.109 -1.316 1 94.44 299 LEU A O 1
ATOM 2312 N N . VAL A 1 300 ? 9.719 -22.156 0.674 1 93.88 300 VAL A N 1
ATOM 2313 C CA . VAL A 1 300 ? 10.961 -22.078 1.429 1 93.88 300 VAL A CA 1
ATOM 2314 C C . VAL A 1 300 ? 11.859 -23.25 1.065 1 93.88 300 VAL A C 1
ATOM 2316 O O . VAL A 1 300 ? 13.047 -23.078 0.791 1 93.88 300 VAL A O 1
ATOM 2319 N N . PHE A 1 301 ? 11.312 -24.375 0.983 1 94.62 301 PHE A N 1
ATOM 2320 C CA . PHE A 1 301 ? 12.078 -25.594 0.699 1 94.62 301 PHE A CA 1
ATOM 2321 C C . PHE A 1 301 ? 12.562 -25.594 -0.746 1 94.62 301 PHE A C 1
ATOM 2323 O O . PHE A 1 301 ? 13.695 -25.984 -1.025 1 94.62 301 PHE A O 1
ATOM 2330 N N . LEU A 1 302 ? 11.75 -25.219 -1.656 1 95.62 302 LEU A N 1
ATOM 2331 C CA . LEU A 1 302 ? 12.133 -25.188 -3.064 1 95.62 302 LEU A CA 1
ATOM 2332 C C . LEU A 1 302 ? 13.266 -24.188 -3.299 1 95.62 302 LEU A C 1
ATOM 2334 O O . LEU A 1 302 ? 14.219 -24.5 -4.02 1 95.62 302 LEU A O 1
ATOM 2338 N N . ILE A 1 303 ? 13.148 -23.062 -2.67 1 95.38 303 ILE A N 1
ATOM 2339 C CA . ILE A 1 303 ? 14.18 -22.031 -2.812 1 95.38 303 ILE A CA 1
ATOM 2340 C C . ILE A 1 303 ? 15.492 -22.531 -2.201 1 95.38 303 ILE A C 1
ATOM 2342 O O . ILE A 1 303 ? 16.562 -22.375 -2.793 1 95.38 303 ILE A O 1
ATOM 2346 N N . ALA A 1 304 ? 15.367 -23.141 -1.016 1 94.38 304 ALA A N 1
ATOM 2347 C CA . ALA A 1 304 ? 16.562 -23.703 -0.369 1 94.38 304 ALA A CA 1
ATOM 2348 C C . ALA A 1 304 ? 17.219 -24.766 -1.25 1 94.38 304 ALA A C 1
ATOM 2350 O O . ALA A 1 304 ? 18.438 -24.797 -1.371 1 94.38 304 ALA A O 1
ATOM 2351 N N . LEU A 1 305 ? 16.406 -25.562 -1.865 1 94.56 305 LEU A N 1
ATOM 2352 C CA . LEU A 1 305 ? 16.906 -26.609 -2.756 1 94.56 305 LEU A CA 1
ATOM 2353 C C . LEU A 1 305 ? 17.594 -26 -3.971 1 94.56 305 LEU A C 1
ATOM 2355 O O . LEU A 1 305 ? 18.672 -26.453 -4.371 1 94.56 305 LEU A O 1
ATOM 2359 N N . MET A 1 306 ? 17 -25 -4.523 1 96.12 306 MET A N 1
ATOM 2360 C CA . MET A 1 306 ? 17.562 -24.328 -5.688 1 96.12 306 MET A CA 1
ATOM 2361 C C . MET A 1 306 ? 18.906 -23.688 -5.344 1 96.12 306 MET A C 1
ATOM 2363 O O . MET A 1 306 ? 19.859 -23.75 -6.133 1 96.12 306 MET A O 1
ATOM 2367 N N . LYS A 1 307 ? 18.969 -23.078 -4.188 1 94.12 307 LYS A N 1
ATOM 2368 C CA . LYS A 1 307 ? 20.203 -22.453 -3.746 1 94.12 307 LYS A CA 1
ATOM 2369 C C . LYS A 1 307 ? 21.297 -23.5 -3.473 1 94.12 307 LYS A C 1
ATOM 2371 O O . LYS A 1 307 ? 22.469 -23.266 -3.744 1 94.12 307 LYS A O 1
ATOM 2376 N N . THR A 1 308 ? 20.953 -24.609 -2.934 1 93.19 308 THR A N 1
ATOM 2377 C CA . THR A 1 308 ? 21.875 -25.703 -2.656 1 93.19 308 THR A CA 1
ATOM 2378 C C . THR A 1 308 ? 22.531 -26.188 -3.943 1 93.19 308 THR A C 1
ATOM 2380 O O . THR A 1 308 ? 23.719 -26.531 -3.955 1 93.19 308 THR A O 1
ATOM 2383 N N . PHE A 1 309 ? 21.812 -26.141 -5.027 1 94.38 309 PHE A N 1
ATOM 2384 C CA . PHE A 1 309 ? 22.328 -26.609 -6.301 1 94.38 309 PHE A CA 1
ATOM 2385 C C . PHE A 1 309 ? 22.922 -25.469 -7.105 1 94.38 309 PHE A C 1
ATOM 2387 O O . PHE A 1 309 ? 23.297 -25.641 -8.266 1 94.38 309 PHE A O 1
ATOM 2394 N N . GLY A 1 310 ? 22.922 -24.234 -6.516 1 93.69 310 GLY A N 1
ATOM 2395 C CA . GLY A 1 310 ? 23.562 -23.094 -7.137 1 93.69 310 GLY A CA 1
ATOM 2396 C C . GLY A 1 310 ? 22.844 -22.594 -8.375 1 93.69 310 GLY A C 1
ATOM 2397 O O . GLY A 1 310 ? 23.484 -22.188 -9.352 1 93.69 310 GLY A O 1
ATOM 2398 N N . LEU A 1 311 ? 21.562 -22.719 -8.328 1 94.31 311 LEU A N 1
ATOM 2399 C CA . LEU A 1 311 ? 20.797 -22.391 -9.523 1 94.31 311 LEU A CA 1
ATOM 2400 C C . LEU A 1 311 ? 20.672 -20.875 -9.695 1 94.31 311 LEU A C 1
ATOM 2402 O O . LEU A 1 311 ? 20.391 -20.391 -10.797 1 94.31 311 LEU A O 1
ATOM 2406 N N . PHE A 1 312 ? 20.797 -20.141 -8.688 1 92.06 312 PHE A N 1
ATOM 2407 C CA . PHE A 1 312 ? 20.828 -18.688 -8.742 1 92.06 312 PHE A CA 1
ATOM 2408 C C . PHE A 1 312 ? 21.531 -18.109 -7.52 1 92.06 312 PHE A C 1
ATOM 2410 O O . PHE A 1 312 ? 21.719 -18.812 -6.516 1 92.06 312 PHE A O 1
ATOM 2417 N N . MET B 1 1 ? 13.078 30.141 -11.523 1 70.31 1 MET B N 1
ATOM 2418 C CA . MET B 1 1 ? 11.719 30.125 -10.984 1 70.31 1 MET B CA 1
ATOM 2419 C C . MET B 1 1 ? 10.961 28.891 -11.453 1 70.31 1 MET B C 1
ATOM 2421 O O . MET B 1 1 ? 10.406 28.156 -10.633 1 70.31 1 MET B O 1
ATOM 2425 N N . PHE B 1 2 ? 11.078 28.547 -12.727 1 79.19 2 PHE B N 1
ATOM 2426 C CA . PHE B 1 2 ? 10.359 27.391 -13.273 1 79.19 2 PHE B CA 1
ATOM 2427 C C . PHE B 1 2 ? 10.938 26.094 -12.734 1 79.19 2 PHE B C 1
ATOM 2429 O O . PHE B 1 2 ? 10.195 25.188 -12.367 1 79.19 2 PHE B O 1
ATOM 2436 N N . SER B 1 3 ? 12.211 26.094 -12.641 1 85.44 3 SER B N 1
ATOM 2437 C CA . SER B 1 3 ? 12.875 24.906 -12.125 1 85.44 3 SER B CA 1
ATOM 2438 C C . SER B 1 3 ? 12.477 24.625 -10.68 1 85.44 3 SER B C 1
ATOM 2440 O O . SER B 1 3 ? 12.234 23.484 -10.305 1 85.44 3 SER B O 1
ATOM 2442 N N . ASN B 1 4 ? 12.352 25.766 -9.977 1 85.19 4 ASN B N 1
ATOM 2443 C CA . ASN B 1 4 ? 11.969 25.609 -8.578 1 85.19 4 ASN B CA 1
ATOM 2444 C C . ASN B 1 4 ? 10.516 25.172 -8.438 1 85.19 4 ASN B C 1
ATOM 2446 O O . ASN B 1 4 ? 10.188 24.359 -7.562 1 85.19 4 ASN B O 1
ATOM 2450 N N . PHE B 1 5 ? 9.75 25.656 -9.367 1 86.81 5 PHE B N 1
ATOM 2451 C CA . PHE B 1 5 ? 8.352 25.234 -9.406 1 86.81 5 PHE B CA 1
ATOM 2452 C C . PHE B 1 5 ? 8.234 23.75 -9.695 1 86.81 5 PHE B C 1
ATOM 2454 O O . PHE B 1 5 ? 7.434 23.047 -9.07 1 86.81 5 PHE B O 1
ATOM 2461 N N . MET B 1 6 ? 9.07 23.328 -10.562 1 88.44 6 MET B N 1
ATOM 2462 C CA . MET B 1 6 ? 9.016 21.922 -10.961 1 88.44 6 MET B CA 1
ATOM 2463 C C . MET B 1 6 ? 9.438 21.016 -9.812 1 88.44 6 MET B C 1
ATOM 2465 O O . MET B 1 6 ? 8.93 19.891 -9.688 1 88.44 6 MET B O 1
ATOM 2469 N N . ILE B 1 7 ? 10.227 21.516 -9.016 1 87.12 7 ILE B N 1
ATOM 2470 C CA . ILE B 1 7 ? 10.648 20.75 -7.852 1 87.12 7 ILE B CA 1
ATOM 2471 C C . ILE B 1 7 ? 9.453 20.516 -6.926 1 87.12 7 ILE B C 1
ATOM 2473 O O . ILE B 1 7 ? 9.188 19.391 -6.508 1 87.12 7 ILE B O 1
ATOM 2477 N N . GLY B 1 8 ? 8.797 21.594 -6.691 1 87.88 8 GLY B N 1
ATOM 2478 C CA . GLY B 1 8 ? 7.594 21.469 -5.879 1 87.88 8 GLY B CA 1
ATOM 2479 C C . GLY B 1 8 ? 6.523 20.609 -6.523 1 87.88 8 GLY B C 1
ATOM 2480 O O . GLY B 1 8 ? 5.926 19.75 -5.863 1 87.88 8 GLY B O 1
ATOM 2481 N N . PHE B 1 9 ? 6.363 20.781 -7.742 1 89.38 9 PHE B N 1
ATOM 2482 C CA . PHE B 1 9 ? 5.367 20.031 -8.5 1 89.38 9 PHE B CA 1
ATOM 2483 C C . PHE B 1 9 ? 5.664 18.547 -8.469 1 89.38 9 PHE B C 1
ATOM 2485 O O . PHE B 1 9 ? 4.777 17.734 -8.188 1 89.38 9 PHE B O 1
ATOM 2492 N N . ASN B 1 10 ? 6.852 18.203 -8.672 1 89.62 10 ASN B N 1
ATOM 2493 C CA . ASN B 1 10 ? 7.254 16.797 -8.719 1 89.62 10 ASN B CA 1
ATOM 2494 C C . ASN B 1 10 ? 7.156 16.141 -7.348 1 89.62 10 ASN B C 1
ATOM 2496 O O . ASN B 1 10 ? 6.938 14.93 -7.242 1 89.62 10 ASN B O 1
ATOM 2500 N N . ALA B 1 11 ? 7.254 16.938 -6.398 1 86.31 11 ALA B N 1
ATOM 2501 C CA . ALA B 1 11 ? 7.195 16.422 -5.035 1 86.31 11 ALA B CA 1
ATOM 2502 C C . ALA B 1 11 ? 5.754 16.172 -4.602 1 86.31 11 ALA B C 1
ATOM 2504 O O . ALA B 1 11 ? 5.465 15.219 -3.879 1 86.31 11 ALA B O 1
ATOM 2505 N N . VAL B 1 12 ? 4.859 16.984 -5.078 1 87.75 12 VAL B N 1
ATOM 2506 C CA . VAL B 1 12 ? 3.502 16.984 -4.547 1 87.75 12 VAL B CA 1
ATOM 2507 C C . VAL B 1 12 ? 2.58 16.188 -5.465 1 87.75 12 VAL B C 1
ATOM 2509 O O . VAL B 1 12 ? 1.635 15.547 -4.996 1 87.75 12 VAL B O 1
ATOM 2512 N N . MET B 1 13 ? 2.83 16.125 -6.66 1 89.81 13 MET B N 1
ATOM 2513 C CA . MET B 1 13 ? 1.935 15.57 -7.672 1 89.81 13 MET B CA 1
ATOM 2514 C C . MET B 1 13 ? 1.659 14.094 -7.402 1 89.81 13 MET B C 1
ATOM 2516 O O . MET B 1 13 ? 0.521 13.641 -7.527 1 89.81 13 MET B O 1
ATOM 2520 N N . PRO B 1 14 ? 2.631 13.328 -7.051 1 90.06 14 PRO B N 1
ATOM 2521 C CA . PRO B 1 14 ? 2.334 11.922 -6.762 1 90.06 14 PRO B CA 1
ATOM 2522 C C . PRO B 1 14 ? 1.256 11.758 -5.695 1 90.06 14 PRO B C 1
ATOM 2524 O O . PRO B 1 14 ? 0.398 10.875 -5.812 1 90.06 14 PRO B O 1
ATOM 2527 N N . MET B 1 15 ? 1.291 12.523 -4.711 1 88.56 15 MET B N 1
ATOM 2528 C CA . MET B 1 15 ? 0.304 12.445 -3.637 1 88.56 15 MET B CA 1
ATOM 2529 C C . MET B 1 15 ? -1.099 12.727 -4.164 1 88.56 15 MET B C 1
ATOM 2531 O O . MET B 1 15 ? -2.061 12.062 -3.766 1 88.56 15 MET B O 1
ATOM 2535 N N . LEU B 1 16 ? -1.153 13.664 -5.023 1 88.38 16 LEU B N 1
ATOM 2536 C CA . LEU B 1 16 ? -2.43 13.984 -5.652 1 88.38 16 LEU B CA 1
ATOM 2537 C C . LEU B 1 16 ? -2.928 12.82 -6.496 1 88.38 16 LEU B C 1
ATOM 2539 O O . LEU B 1 16 ? -4.125 12.516 -6.5 1 88.38 16 LEU B O 1
ATOM 2543 N N . ILE B 1 17 ? -2.076 12.234 -7.172 1 92.75 17 ILE B N 1
ATOM 2544 C CA . ILE B 1 17 ? -2.43 11.117 -8.047 1 92.75 17 ILE B CA 1
ATOM 2545 C C . ILE B 1 17 ? -3.006 9.977 -7.211 1 92.75 17 ILE B C 1
ATOM 2547 O O . ILE B 1 17 ? -4.016 9.375 -7.59 1 92.75 17 ILE B O 1
ATOM 2551 N N . TYR B 1 18 ? -2.424 9.672 -6.043 1 92.5 18 TYR B N 1
ATOM 2552 C CA . TYR B 1 18 ? -2.947 8.625 -5.176 1 92.5 18 TYR B CA 1
ATOM 2553 C C . TYR B 1 18 ? -4.371 8.945 -4.734 1 92.5 18 TYR B C 1
ATOM 2555 O O . TYR B 1 18 ? -5.242 8.07 -4.754 1 92.5 18 TYR B O 1
ATOM 2563 N N . MET B 1 19 ? -4.57 10.156 -4.359 1 89.56 19 MET B N 1
ATOM 2564 C CA . MET B 1 19 ? -5.895 10.578 -3.91 1 89.56 19 MET B CA 1
ATOM 2565 C C . MET B 1 19 ? -6.91 10.477 -5.043 1 89.56 19 MET B C 1
ATOM 2567 O O . MET B 1 19 ? -8.062 10.109 -4.816 1 89.56 19 MET B O 1
ATOM 2571 N N . LEU B 1 20 ? -6.492 10.828 -6.238 1 92.19 20 LEU B N 1
ATOM 2572 C CA . LEU B 1 20 ? -7.375 10.766 -7.398 1 92.19 20 LEU B CA 1
ATOM 2573 C C . LEU B 1 20 ? -7.758 9.32 -7.715 1 92.19 20 LEU B C 1
ATOM 2575 O O . LEU B 1 20 ? -8.875 9.062 -8.172 1 92.19 20 LEU B O 1
ATOM 2579 N N . PHE B 1 21 ? -6.863 8.375 -7.504 1 94.75 21 PHE B N 1
ATOM 2580 C CA . PHE B 1 21 ? -7.211 6.965 -7.656 1 94.75 21 PHE B CA 1
ATOM 2581 C C . PHE B 1 21 ? -8.32 6.574 -6.691 1 94.75 21 PHE B C 1
ATOM 2583 O O . PHE B 1 21 ? -9.258 5.875 -7.07 1 94.75 21 PHE B O 1
ATOM 2590 N N . GLY B 1 22 ? -8.133 7.012 -5.422 1 93.94 22 GLY B N 1
ATOM 2591 C CA . GLY B 1 22 ? -9.195 6.766 -4.453 1 93.94 22 GLY B CA 1
ATOM 2592 C C . GLY B 1 22 ? -10.539 7.309 -4.891 1 93.94 22 GLY B C 1
ATOM 2593 O O . GLY B 1 22 ? -11.547 6.602 -4.832 1 93.94 22 GLY B O 1
ATOM 2594 N N . GLN B 1 23 ? -10.523 8.508 -5.367 1 90.56 23 GLN B N 1
ATOM 2595 C CA . GLN B 1 23 ? -11.75 9.141 -5.836 1 90.56 23 GLN B CA 1
ATOM 2596 C C . GLN B 1 23 ? -12.312 8.406 -7.051 1 90.56 23 GLN B C 1
ATOM 2598 O O . GLN B 1 23 ? -13.531 8.25 -7.172 1 90.56 23 GLN B O 1
ATOM 2603 N N . PHE B 1 24 ? -11.461 8.039 -7.926 1 95.44 24 PHE B N 1
ATOM 2604 C CA . PHE B 1 24 ? -11.875 7.301 -9.109 1 95.44 24 PHE B CA 1
ATOM 2605 C C . PHE B 1 24 ? -12.555 5.992 -8.727 1 95.44 24 PHE B C 1
ATOM 2607 O O . PHE B 1 24 ? -13.617 5.66 -9.266 1 95.44 24 PHE B O 1
ATOM 2614 N N . PHE B 1 25 ? -11.992 5.234 -7.805 1 95.94 25 PHE B N 1
ATOM 2615 C CA . PHE B 1 25 ? -12.57 3.965 -7.375 1 95.94 25 PHE B CA 1
ATOM 2616 C C . PHE B 1 25 ? -13.93 4.18 -6.723 1 95.94 25 PHE B C 1
ATOM 2618 O O . PHE B 1 25 ? -14.844 3.365 -6.887 1 95.94 25 PHE B O 1
ATOM 2625 N N . ALA B 1 26 ? -14.016 5.262 -5.953 1 93.38 26 ALA B N 1
ATOM 2626 C CA . ALA B 1 26 ? -15.289 5.594 -5.312 1 93.38 26 ALA B CA 1
ATOM 2627 C C . ALA B 1 26 ? -16.344 5.949 -6.352 1 93.38 26 ALA B C 1
ATOM 2629 O O . ALA B 1 26 ? -17.469 5.422 -6.312 1 93.38 26 ALA B O 1
ATOM 2630 N N . GLN B 1 27 ? -16.047 6.758 -7.305 1 92.5 27 GLN B N 1
ATOM 2631 C CA . GLN B 1 27 ? -16.984 7.238 -8.312 1 92.5 27 GLN B CA 1
ATOM 2632 C C . GLN B 1 27 ? -17.359 6.129 -9.281 1 92.5 27 GLN B C 1
ATOM 2634 O O . GLN B 1 27 ? -18.5 6.078 -9.758 1 92.5 27 GLN B O 1
ATOM 2639 N N . ALA B 1 28 ? -16.453 5.262 -9.57 1 94.25 28 ALA B N 1
ATOM 2640 C CA . ALA B 1 28 ? -16.703 4.152 -10.484 1 94.25 28 ALA B CA 1
ATOM 2641 C C . ALA B 1 28 ? -17.516 3.051 -9.805 1 94.25 28 ALA B C 1
ATOM 2643 O O . ALA B 1 28 ? -17.938 2.096 -10.461 1 94.25 28 ALA B O 1
ATOM 2644 N N . GLY B 1 29 ? -17.672 3.117 -8.508 1 93.12 29 GLY B N 1
ATOM 2645 C CA . GLY B 1 29 ? -18.422 2.123 -7.766 1 93.12 29 GLY B CA 1
ATOM 2646 C C . GLY B 1 29 ? -17.656 0.842 -7.523 1 93.12 29 GLY B C 1
ATOM 2647 O O . GLY B 1 29 ? -18.234 -0.187 -7.176 1 93.12 29 GLY B O 1
ATOM 2648 N N . MET B 1 30 ? -16.422 0.903 -7.688 1 93.56 30 MET B N 1
ATOM 2649 C CA . MET B 1 30 ? -15.586 -0.277 -7.492 1 93.56 30 MET B CA 1
ATOM 2650 C C . MET B 1 30 ? -15.375 -0.557 -6.008 1 93.56 30 MET B C 1
ATOM 2652 O O . MET B 1 30 ? -15.328 -1.715 -5.59 1 93.56 30 MET B O 1
ATOM 2656 N N . ILE B 1 31 ? -15.164 0.47 -5.273 1 95.75 31 ILE B N 1
ATOM 2657 C CA . ILE B 1 31 ? -15.031 0.385 -3.824 1 95.75 31 ILE B CA 1
ATOM 2658 C C . ILE B 1 31 ? -16.094 1.255 -3.154 1 95.75 31 ILE B C 1
ATOM 2660 O O . ILE B 1 31 ? -16.188 2.455 -3.426 1 95.75 31 ILE B O 1
ATOM 2664 N N . LYS B 1 32 ? -16.906 0.583 -2.346 1 95.31 32 LYS B N 1
ATOM 2665 C CA . LYS B 1 32 ? -17.984 1.286 -1.648 1 95.31 32 LYS B CA 1
ATOM 2666 C C . LYS B 1 32 ? -17.422 2.156 -0.524 1 95.31 32 LYS B C 1
ATOM 2668 O O . LYS B 1 32 ? -16.328 1.898 -0.013 1 95.31 32 LYS B O 1
ATOM 2673 N N . GLN B 1 33 ? -18.188 3.178 -0.091 1 91.25 33 GLN B N 1
ATOM 2674 C CA . GLN B 1 33 ? -17.797 4.102 0.968 1 91.25 33 GLN B CA 1
ATOM 2675 C C . GLN B 1 33 ? -17.516 3.361 2.271 1 91.25 33 GLN B C 1
ATOM 2677 O O . GLN B 1 33 ? -16.562 3.672 2.98 1 91.25 33 GLN B O 1
ATOM 2682 N N . GLU B 1 34 ? -18.328 2.436 2.564 1 93.56 34 GLU B N 1
ATOM 2683 C CA . GLU B 1 34 ? -18.156 1.645 3.777 1 93.56 34 GLU B CA 1
ATOM 2684 C C . GLU B 1 34 ? -16.828 0.903 3.76 1 93.56 34 GLU B C 1
ATOM 2686 O O . GLU B 1 34 ? -16.172 0.745 4.801 1 93.56 34 GLU B O 1
ATOM 2691 N N . SER B 1 35 ? -16.469 0.454 2.605 1 95.44 35 SER B N 1
ATOM 2692 C CA . SER B 1 35 ? -15.203 -0.262 2.461 1 95.44 35 SER B CA 1
ATOM 2693 C C . SER B 1 35 ? -14.016 0.66 2.713 1 95.44 35 SER B C 1
ATOM 2695 O O . SER B 1 35 ? -13.039 0.262 3.354 1 95.44 35 SER B O 1
ATOM 2697 N N . PHE B 1 36 ? -14.141 1.867 2.184 1 93.31 36 PHE B N 1
ATOM 2698 C CA . PHE B 1 36 ? -13.094 2.842 2.461 1 93.31 36 PHE B CA 1
ATOM 2699 C C . PHE B 1 36 ? -13 3.125 3.955 1 93.31 36 PHE B C 1
ATOM 2701 O O . PHE B 1 36 ? -11.906 3.266 4.496 1 93.31 3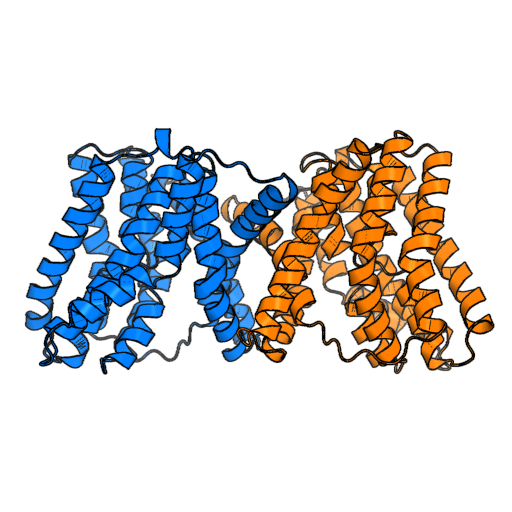6 PHE B O 1
ATOM 2708 N N . GLN B 1 37 ? -14.117 3.172 4.598 1 89.12 37 GLN B N 1
ATOM 2709 C CA . GLN B 1 37 ? -14.141 3.455 6.031 1 89.12 37 GLN B CA 1
ATOM 2710 C C . GLN B 1 37 ? -13.492 2.324 6.828 1 89.12 37 GLN B C 1
ATOM 2712 O O . GLN B 1 37 ? -12.781 2.57 7.801 1 89.12 37 GLN B O 1
ATOM 2717 N N . ASP B 1 38 ? -13.742 1.171 6.441 1 94.81 38 ASP B N 1
ATOM 2718 C CA . ASP B 1 38 ? -13.133 0.023 7.113 1 94.81 38 ASP B CA 1
ATOM 2719 C C . ASP B 1 38 ? -11.617 0.059 7 1 94.81 38 ASP B C 1
ATOM 2721 O O . ASP B 1 38 ? -10.906 -0.127 7.992 1 94.81 38 ASP B O 1
ATOM 2725 N N . PHE B 1 39 ? -11.188 0.282 5.816 1 94.5 39 PHE B N 1
ATOM 2726 C CA . PHE B 1 39 ? -9.75 0.324 5.602 1 94.5 39 PHE B CA 1
ATOM 2727 C C . PHE B 1 39 ? -9.133 1.521 6.316 1 94.5 39 PHE B C 1
ATOM 2729 O O . PHE B 1 39 ? -8 1.445 6.805 1 94.5 39 PHE B O 1
ATOM 2736 N N . ASN B 1 40 ? -9.859 2.607 6.332 1 87.25 40 ASN B N 1
ATOM 2737 C CA . ASN B 1 40 ? -9.398 3.775 7.07 1 87.25 40 ASN B CA 1
ATOM 2738 C C . ASN B 1 40 ? -9.203 3.463 8.555 1 87.25 40 ASN B C 1
ATOM 2740 O O . ASN B 1 40 ? -8.219 3.887 9.156 1 87.25 40 ASN B O 1
ATOM 2744 N N . LYS B 1 41 ? -10.102 2.756 9.102 1 87.31 41 LYS B N 1
ATOM 2745 C CA . LYS B 1 41 ? -10.008 2.342 10.5 1 87.31 41 LYS B CA 1
ATOM 2746 C C . LYS B 1 41 ? -8.773 1.478 10.734 1 87.31 41 LYS B C 1
ATOM 2748 O O . LYS B 1 41 ? -8.039 1.686 11.703 1 87.31 41 LYS B O 1
ATOM 2753 N N . ALA B 1 42 ? -8.562 0.562 9.906 1 93.12 42 ALA B N 1
ATOM 2754 C CA . ALA B 1 42 ? -7.402 -0.323 10.016 1 93.12 42 ALA B CA 1
ATOM 2755 C C . ALA B 1 42 ? -6.098 0.457 9.867 1 93.12 42 ALA B C 1
ATOM 2757 O O . ALA B 1 42 ? -5.121 0.185 10.562 1 93.12 42 ALA B O 1
ATOM 2758 N N . LEU B 1 43 ? -6.105 1.371 8.93 1 89.75 43 LEU B N 1
ATOM 2759 C CA . LEU B 1 43 ? -4.93 2.205 8.695 1 89.75 43 LEU B CA 1
ATOM 2760 C C . LEU B 1 43 ? -4.566 2.998 9.945 1 89.75 43 LEU B C 1
ATOM 2762 O O . LEU B 1 43 ? -3.426 2.949 10.406 1 89.75 43 LEU B O 1
ATOM 2766 N N . PHE B 1 44 ? -5.496 3.582 10.531 1 80.19 44 PHE B N 1
ATOM 2767 C CA . PHE B 1 44 ? -5.223 4.508 11.625 1 80.19 44 PHE B CA 1
ATOM 2768 C C . PHE B 1 44 ? -4.941 3.75 12.922 1 80.19 44 PHE B C 1
ATOM 2770 O O . PHE B 1 44 ? -4.133 4.191 13.742 1 80.19 44 PHE B O 1
ATOM 2777 N N . LYS B 1 45 ? -5.559 2.676 13.086 1 85.62 45 LYS B N 1
ATOM 2778 C CA . LYS B 1 45 ? -5.426 1.953 14.344 1 85.62 45 LYS B CA 1
ATOM 2779 C C . LYS B 1 45 ? -4.16 1.1 14.359 1 85.62 45 LY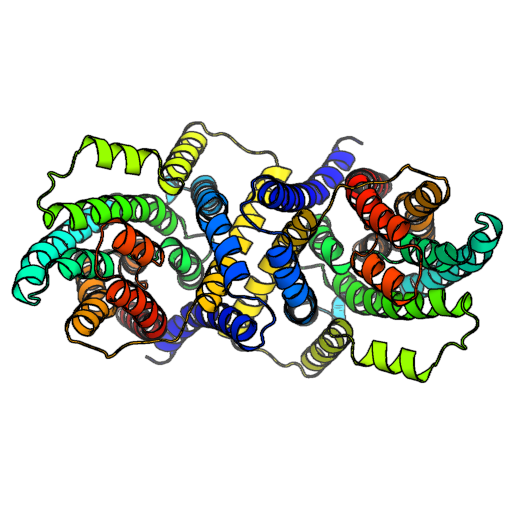S B C 1
ATOM 2781 O O . LYS B 1 45 ? -3.559 0.893 15.414 1 85.62 45 LYS B O 1
ATOM 2786 N N . ILE B 1 46 ? -3.791 0.66 13.203 1 92.12 46 ILE B N 1
ATOM 2787 C CA . ILE B 1 46 ? -2.74 -0.351 13.242 1 92.12 46 ILE B CA 1
ATOM 2788 C C . ILE B 1 46 ? -1.639 0.014 12.25 1 92.12 46 ILE B C 1
ATOM 2790 O O . ILE B 1 46 ? -0.478 0.179 12.633 1 92.12 46 ILE B O 1
ATOM 2794 N N . LEU B 1 47 ? -1.939 0.242 10.977 1 91.69 47 LEU B N 1
ATOM 2795 C CA . LEU B 1 47 ? -0.938 0.323 9.922 1 91.69 47 LEU B CA 1
ATOM 2796 C C . LEU B 1 47 ? -0.128 1.61 10.039 1 91.69 47 LEU B C 1
ATOM 2798 O O . LEU B 1 47 ? 1.093 1.6 9.859 1 91.69 47 LEU B O 1
ATOM 2802 N N . LEU B 1 48 ? -0.8 2.695 10.32 1 83.62 48 LEU B N 1
ATOM 2803 C CA . LEU B 1 48 ? -0.075 3.957 10.438 1 83.62 48 LEU B CA 1
ATOM 2804 C C . LEU B 1 48 ? 0.81 3.963 11.68 1 83.62 48 LEU B C 1
ATOM 2806 O O . LEU B 1 48 ? 1.947 4.438 11.633 1 83.62 48 LEU B O 1
ATOM 2810 N N . PRO B 1 49 ? 0.328 3.473 12.805 1 84.31 49 PRO B N 1
ATOM 2811 C CA . PRO B 1 49 ? 1.225 3.326 13.961 1 84.31 49 PRO B CA 1
ATOM 2812 C C . PRO B 1 49 ? 2.441 2.457 13.648 1 84.31 49 PRO B C 1
ATOM 2814 O O . PRO B 1 49 ? 3.557 2.783 14.062 1 84.31 49 PRO B O 1
ATOM 2817 N N . ILE B 1 50 ? 2.252 1.393 12.938 1 89.38 50 ILE B N 1
ATOM 2818 C CA . ILE B 1 50 ? 3.367 0.545 12.531 1 89.38 50 ILE B CA 1
ATOM 2819 C C . ILE B 1 50 ? 4.316 1.336 11.633 1 89.38 50 ILE B C 1
ATOM 2821 O O . ILE B 1 50 ? 5.539 1.201 11.742 1 89.38 50 ILE B O 1
ATOM 2825 N N . ASN B 1 51 ? 3.699 2.074 10.758 1 83.44 51 ASN B N 1
ATOM 2826 C CA . ASN B 1 51 ? 4.477 2.938 9.875 1 83.44 51 ASN B CA 1
ATOM 2827 C C . ASN B 1 51 ? 5.348 3.906 10.672 1 83.44 51 ASN B C 1
ATOM 2829 O O . ASN B 1 51 ? 6.527 4.09 10.352 1 83.44 51 ASN B O 1
ATOM 2833 N N . LEU B 1 52 ? 4.812 4.52 11.625 1 76.62 52 LEU B N 1
ATOM 2834 C CA . LEU B 1 52 ? 5.555 5.449 12.477 1 76.62 52 LEU B CA 1
ATOM 2835 C C . LEU B 1 52 ? 6.66 4.727 13.234 1 76.62 52 LEU B C 1
ATOM 2837 O O . LEU B 1 52 ? 7.789 5.215 13.312 1 76.62 52 LEU B O 1
ATOM 2841 N N . PHE B 1 53 ? 6.309 3.621 13.789 1 84.75 53 PHE B N 1
ATOM 2842 C CA . PHE B 1 53 ? 7.297 2.797 14.477 1 84.75 53 PHE B CA 1
ATOM 2843 C C . PHE B 1 53 ? 8.477 2.484 13.562 1 84.75 53 PHE B C 1
ATOM 2845 O O . PHE B 1 53 ? 9.633 2.627 13.961 1 84.75 53 PHE B O 1
ATOM 2852 N N . THR B 1 54 ? 8.164 2.039 12.406 1 85.12 54 THR B N 1
ATOM 2853 C CA . THR B 1 54 ? 9.188 1.632 11.453 1 85.12 54 THR B CA 1
ATOM 2854 C C . THR B 1 54 ? 10.086 2.812 11.086 1 85.12 54 THR B C 1
ATOM 2856 O O . THR B 1 54 ? 11.305 2.664 10.992 1 85.12 54 THR B O 1
ATOM 2859 N N . ASN B 1 55 ? 9.492 3.92 10.836 1 76.62 55 ASN B N 1
ATOM 2860 C CA . ASN B 1 55 ? 10.266 5.105 10.477 1 76.62 55 ASN B CA 1
ATOM 2861 C C . ASN B 1 55 ? 11.211 5.516 11.602 1 76.62 55 ASN B C 1
ATOM 2863 O O . ASN B 1 55 ? 12.352 5.914 11.352 1 76.62 55 ASN B O 1
ATOM 2867 N N . ILE B 1 56 ? 10.766 5.422 12.773 1 76.12 56 ILE B N 1
ATOM 2868 C CA . ILE B 1 56 ? 11.594 5.754 13.93 1 76.12 56 ILE B CA 1
ATOM 2869 C C . ILE B 1 56 ? 12.711 4.727 14.078 1 76.12 56 ILE B C 1
ATOM 2871 O O . ILE B 1 56 ? 13.875 5.09 14.25 1 76.12 56 ILE B O 1
ATOM 2875 N N . TYR B 1 57 ? 12.281 3.525 13.953 1 79.62 57 TYR B N 1
ATOM 2876 C CA . TYR B 1 57 ? 13.219 2.42 14.117 1 79.62 57 TYR B CA 1
ATOM 2877 C C . TYR B 1 57 ? 14.336 2.492 13.086 1 79.62 57 TYR B C 1
ATOM 2879 O O . TYR B 1 57 ? 15.492 2.186 13.398 1 79.62 57 TYR B O 1
ATOM 2887 N N . LYS B 1 58 ? 14.078 2.881 11.938 1 77.19 58 LYS B N 1
ATOM 2888 C CA . LYS B 1 58 ? 15.062 2.852 10.852 1 77.19 58 LYS B CA 1
ATOM 2889 C C . LYS B 1 58 ? 15.812 4.18 10.758 1 77.19 58 LYS B C 1
ATOM 2891 O O . LYS B 1 58 ? 16.75 4.312 9.961 1 77.19 58 LYS B O 1
ATOM 2896 N N . SER B 1 59 ? 15.328 5.129 11.43 1 70.44 59 SER B N 1
ATOM 2897 C CA . SER B 1 59 ? 15.984 6.43 11.375 1 70.44 59 SER B CA 1
ATOM 2898 C C . SER B 1 59 ? 17.312 6.41 12.125 1 70.44 59 SER B C 1
ATOM 2900 O O . SER B 1 59 ? 17.5 5.605 13.039 1 70.44 59 SER B O 1
ATOM 2902 N N . ASP B 1 60 ? 18.297 7 11.414 1 70.56 60 ASP B N 1
ATOM 2903 C CA . ASP B 1 60 ? 19.516 7.258 12.164 1 70.56 60 ASP B CA 1
ATOM 2904 C C . ASP B 1 60 ? 19.328 8.414 13.141 1 70.56 60 ASP B C 1
ATOM 2906 O O . ASP B 1 60 ? 19.766 9.539 12.875 1 70.56 60 ASP B O 1
ATOM 2910 N N . PHE B 1 61 ? 18.594 8.188 14.125 1 63.38 61 PHE B N 1
ATOM 2911 C CA . PHE B 1 61 ? 18.203 9.195 15.102 1 63.38 61 PHE B CA 1
ATOM 2912 C C . PHE B 1 61 ? 19.422 9.961 15.609 1 63.38 61 PHE B C 1
ATOM 2914 O O . PHE B 1 61 ? 19.391 11.188 15.711 1 63.38 61 PHE B O 1
ATOM 2921 N N . LYS B 1 62 ? 20.516 9.273 15.836 1 63.22 62 LYS B N 1
ATOM 2922 C CA . LYS B 1 62 ? 21.672 9.875 16.484 1 63.22 62 LYS B CA 1
ATOM 2923 C C . LYS B 1 62 ? 22.391 10.836 15.539 1 63.22 62 LYS B C 1
ATOM 2925 O O . LYS B 1 62 ? 22.812 11.914 15.953 1 63.22 62 LYS B O 1
ATOM 2930 N N . GLN B 1 63 ? 22.328 10.555 14.289 1 68.44 63 GLN B N 1
ATOM 2931 C CA . GLN B 1 63 ? 23.109 11.367 13.375 1 68.44 63 GLN B CA 1
ATOM 2932 C C . GLN B 1 63 ? 22.297 12.523 12.82 1 68.44 63 GLN B C 1
ATOM 2934 O O . GLN B 1 63 ? 22.844 13.562 12.445 1 68.44 63 GLN B O 1
ATOM 2939 N N . SER B 1 64 ? 21.094 12.43 12.914 1 74.56 64 SER B N 1
ATOM 2940 C CA . SER B 1 64 ? 20.266 13.398 12.203 1 74.56 64 SER B CA 1
ATOM 2941 C C . SER B 1 64 ? 19.547 14.328 13.172 1 74.56 64 SER B C 1
ATOM 2943 O O . SER B 1 64 ? 18.922 15.305 12.758 1 74.56 64 SER B O 1
ATOM 2945 N N . PHE B 1 65 ? 19.766 14.18 14.391 1 78.88 65 PHE B N 1
ATOM 2946 C CA . PHE B 1 65 ? 19 14.906 15.391 1 78.88 65 PHE B CA 1
ATOM 2947 C C . PHE B 1 65 ? 19.5 16.344 15.523 1 78.88 65 PHE B C 1
ATOM 2949 O O . PHE B 1 65 ? 20.688 16.578 15.75 1 78.88 65 PHE B O 1
ATOM 2956 N N . ASN B 1 66 ? 18.609 17.359 15.195 1 87.88 66 ASN B N 1
ATOM 2957 C CA . ASN B 1 66 ? 18.828 18.781 15.422 1 87.88 66 ASN B CA 1
ATOM 2958 C C . ASN B 1 66 ? 17.906 19.312 16.516 1 87.88 66 ASN B C 1
ATOM 2960 O O . ASN B 1 66 ? 16.766 19.672 16.25 1 87.88 66 ASN B O 1
ATOM 2964 N N . GLY B 1 67 ? 18.406 19.438 17.719 1 89.75 67 GLY B N 1
ATOM 2965 C CA . GLY B 1 67 ? 17.625 19.844 18.875 1 89.75 67 GLY B CA 1
ATOM 2966 C C . GLY B 1 67 ? 17.094 21.266 18.75 1 89.75 67 GLY B C 1
ATOM 2967 O O . GLY B 1 67 ? 16 21.562 19.234 1 89.75 67 GLY B O 1
ATOM 2968 N N . TYR B 1 68 ? 17.844 22.094 18.125 1 93.81 68 TYR B N 1
ATOM 2969 C CA . TYR B 1 68 ? 17.422 23.484 17.938 1 93.81 68 TYR B CA 1
ATOM 2970 C C . TYR B 1 68 ? 16.203 23.562 17.031 1 93.81 68 TYR B C 1
ATOM 2972 O O . TYR B 1 68 ? 15.258 24.297 17.312 1 93.81 68 TYR B O 1
ATOM 2980 N N . ALA B 1 69 ? 16.281 22.828 15.992 1 94.44 69 ALA B N 1
ATOM 2981 C CA . ALA B 1 69 ? 15.141 22.812 15.07 1 94.44 69 ALA B CA 1
ATOM 2982 C C . ALA B 1 69 ? 13.891 22.25 15.742 1 94.44 69 ALA B C 1
ATOM 2984 O O . ALA B 1 69 ? 12.797 22.781 15.57 1 94.44 69 ALA B O 1
ATOM 2985 N N . LEU B 1 70 ? 14.109 21.234 16.484 1 93 70 LEU B N 1
ATOM 2986 C CA . LEU B 1 70 ? 12.984 20.625 17.172 1 93 70 LEU B CA 1
ATOM 2987 C C . LEU B 1 70 ? 12.367 21.578 18.188 1 93 70 LEU B C 1
ATOM 2989 O O . LEU B 1 70 ? 11.141 21.688 18.281 1 93 70 LEU B O 1
ATOM 2993 N N . THR B 1 71 ? 13.211 22.172 18.953 1 95.06 71 THR B N 1
ATOM 2994 C CA . THR B 1 71 ? 12.742 23.156 19.938 1 95.06 71 THR B CA 1
ATOM 2995 C C . THR B 1 71 ? 11.984 24.281 19.25 1 95.06 71 THR B C 1
ATOM 2997 O O . THR B 1 71 ? 10.93 24.703 19.719 1 95.06 71 THR B O 1
ATOM 3000 N N . TYR B 1 72 ? 12.523 24.75 18.172 1 96.81 72 TYR B N 1
ATOM 3001 C CA . TYR B 1 72 ? 11.859 25.797 17.406 1 96.81 72 TYR B CA 1
ATOM 3002 C C . TYR B 1 72 ? 10.469 25.359 16.969 1 96.81 72 TYR B C 1
ATOM 3004 O O . TYR B 1 72 ? 9.492 26.109 17.125 1 96.81 72 TYR B O 1
ATOM 3012 N N . ILE B 1 73 ? 10.352 24.172 16.422 1 96.31 73 ILE B N 1
ATOM 3013 C CA . ILE B 1 73 ? 9.086 23.641 15.922 1 96.31 73 ILE B CA 1
ATOM 3014 C C . ILE B 1 73 ? 8.062 23.594 17.047 1 96.31 73 ILE B C 1
ATOM 3016 O O . ILE B 1 73 ? 6.918 24.031 16.891 1 96.31 73 ILE B O 1
ATOM 3020 N N . PHE B 1 74 ? 8.469 23.234 18.203 1 94.38 74 PHE B N 1
ATOM 3021 C CA . PHE B 1 74 ? 7.57 23.125 19.344 1 94.38 74 PHE B CA 1
ATOM 3022 C C . PHE B 1 74 ? 7.137 24.5 19.828 1 94.38 74 PHE B C 1
ATOM 3024 O O . PHE B 1 74 ? 5.957 24.734 20.094 1 94.38 74 PHE B O 1
ATOM 3031 N N . VAL B 1 75 ? 8.047 25.297 19.953 1 96.5 75 VAL B N 1
ATOM 3032 C CA . VAL B 1 75 ? 7.781 26.625 20.5 1 96.5 75 VAL B CA 1
ATOM 3033 C C . VAL B 1 75 ? 6.867 27.406 19.547 1 96.5 75 VAL B C 1
ATOM 3035 O O . VAL B 1 75 ? 5.875 28 19.984 1 96.5 75 VAL B O 1
ATOM 3038 N N . ILE B 1 76 ? 7.219 27.375 18.266 1 97.38 76 ILE B N 1
ATOM 3039 C CA . ILE B 1 76 ? 6.414 28.125 17.312 1 97.38 76 ILE B CA 1
ATOM 3040 C C . ILE B 1 76 ? 5.023 27.5 17.203 1 97.38 76 ILE B C 1
ATOM 3042 O O . ILE B 1 76 ? 4.035 28.219 17.016 1 97.38 76 ILE B O 1
ATOM 3046 N N . ALA B 1 77 ? 4.926 26.203 17.297 1 96.88 77 ALA B N 1
ATOM 3047 C CA . ALA B 1 77 ? 3.629 25.516 17.297 1 96.88 77 ALA B CA 1
ATOM 3048 C C . ALA B 1 77 ? 2.762 26 18.469 1 96.88 77 ALA B C 1
ATOM 3050 O O . ALA B 1 77 ? 1.578 26.297 18.281 1 96.88 77 ALA B O 1
ATOM 3051 N N . LEU B 1 78 ? 3.357 26.094 19.641 1 96.06 78 LEU B N 1
ATOM 3052 C CA . LEU B 1 78 ? 2.637 26.547 20.828 1 96.06 78 LEU B CA 1
ATOM 3053 C C . LEU B 1 78 ? 2.199 28 20.688 1 96.06 78 LEU B C 1
ATOM 3055 O O . LEU B 1 78 ? 1.067 28.344 21.016 1 96.06 78 LEU B O 1
ATOM 3059 N N . ILE B 1 79 ? 3.082 28.797 20.203 1 97.38 79 ILE B N 1
ATOM 3060 C CA . ILE B 1 79 ? 2.787 30.219 20.047 1 97.38 79 ILE B CA 1
ATOM 3061 C C . ILE B 1 79 ? 1.627 30.391 19.062 1 97.38 79 ILE B C 1
ATOM 3063 O O . ILE B 1 79 ? 0.661 31.094 19.359 1 97.38 79 ILE B O 1
ATOM 3067 N N . LEU B 1 80 ? 1.693 29.75 17.922 1 97.31 80 LEU B N 1
ATOM 3068 C CA . LEU B 1 80 ? 0.655 29.875 16.906 1 97.31 80 LEU B CA 1
ATOM 3069 C C . LEU B 1 80 ? -0.664 29.297 17.406 1 97.31 80 LEU B C 1
ATOM 3071 O O . LEU B 1 80 ? -1.735 29.828 17.109 1 97.31 80 LEU B O 1
ATOM 3075 N N . TYR B 1 81 ? -0.563 28.188 18.141 1 96.56 81 TYR B N 1
ATOM 3076 C CA . TYR B 1 81 ? -1.747 27.562 18.719 1 96.56 81 TYR B CA 1
ATOM 3077 C C . TYR B 1 81 ? -2.475 28.531 19.641 1 96.56 81 TYR B C 1
ATOM 3079 O O . TYR B 1 81 ? -3.682 28.75 19.5 1 96.56 81 TYR B O 1
ATOM 3087 N N . PHE B 1 82 ? -1.801 29.141 20.547 1 96.25 82 PHE B N 1
ATOM 3088 C CA . PHE B 1 82 ? -2.43 30 21.547 1 96.25 82 PHE B CA 1
ATOM 3089 C C . PHE B 1 82 ? -2.842 31.328 20.922 1 96.25 82 PHE B C 1
ATOM 3091 O O . PHE B 1 82 ? -3.852 31.922 21.312 1 96.25 82 PHE B O 1
ATOM 3098 N N . MET B 1 83 ? -2.068 31.75 19.984 1 97.25 83 MET B N 1
ATOM 3099 C CA . MET B 1 83 ? -2.473 32.969 19.25 1 97.25 83 MET B CA 1
ATOM 3100 C C . MET B 1 83 ? -3.824 32.75 18.562 1 97.25 83 MET B C 1
ATOM 3102 O O . MET B 1 83 ? -4.719 33.594 18.688 1 97.25 83 MET B O 1
ATOM 3106 N N . LEU B 1 84 ? -3.973 31.656 17.891 1 97.31 84 LEU B N 1
ATOM 3107 C CA . LEU B 1 84 ? -5.227 31.359 17.203 1 97.31 84 LEU B CA 1
ATOM 3108 C C . LEU B 1 84 ? -6.348 31.125 18.203 1 97.31 84 LEU B C 1
ATOM 3110 O O . LEU B 1 84 ? -7.5 31.484 17.953 1 97.31 84 LEU B O 1
ATOM 3114 N N . ALA B 1 85 ? -6.008 30.453 19.312 1 95.44 85 ALA B N 1
ATOM 3115 C CA . ALA B 1 85 ? -7 30.219 20.359 1 95.44 85 ALA B CA 1
ATOM 3116 C C . ALA B 1 85 ? -7.586 31.531 20.859 1 95.44 85 ALA B C 1
ATOM 3118 O O . ALA B 1 85 ? -8.758 31.594 21.234 1 95.44 85 ALA B O 1
ATOM 3119 N N . PHE B 1 86 ? -6.762 32.5 20.875 1 95.56 86 PHE B N 1
ATOM 3120 C CA . PHE B 1 86 ? -7.184 33.812 21.328 1 95.56 86 PHE B CA 1
ATOM 3121 C C . PHE B 1 86 ? -7.988 34.562 20.25 1 95.56 86 PHE B C 1
ATOM 3123 O O . PHE B 1 86 ? -8.938 35.281 20.562 1 95.56 86 PHE B O 1
ATOM 3130 N N . ILE B 1 87 ? -7.719 34.406 19 1 97 87 ILE B N 1
ATOM 3131 C CA . ILE B 1 87 ? -8.289 35.156 17.891 1 97 87 ILE B CA 1
ATOM 3132 C C . ILE B 1 87 ? -9.641 34.562 17.5 1 97 87 ILE B C 1
ATOM 3134 O O . ILE B 1 87 ? -10.57 35.312 17.156 1 97 87 ILE B O 1
ATOM 3138 N N . ILE B 1 88 ? -9.828 33.281 17.531 1 96.44 88 ILE B N 1
ATOM 3139 C CA . ILE B 1 88 ? -10.953 32.531 16.953 1 96.44 88 ILE B CA 1
ATOM 3140 C C . ILE B 1 88 ? -12.25 32.969 17.625 1 96.44 88 ILE B C 1
ATOM 3142 O O . ILE B 1 88 ? -13.234 33.281 16.938 1 96.44 88 ILE B O 1
ATOM 3146 N N . PRO B 1 89 ? -12.328 33.125 19 1 94.31 89 PRO B N 1
ATOM 3147 C CA . PRO B 1 89 ? -13.57 33.594 19.609 1 94.31 89 PRO B CA 1
ATOM 3148 C C . PRO B 1 89 ? -13.953 35 19.203 1 94.31 89 PRO B C 1
ATOM 3150 O O . PRO B 1 89 ? -15.109 35.406 19.375 1 94.31 89 PRO B O 1
ATOM 3153 N N . ARG B 1 90 ? -13.047 35.688 18.594 1 95.19 90 ARG B N 1
ATOM 3154 C CA . ARG B 1 90 ? -13.305 37.094 18.188 1 95.19 90 ARG B CA 1
ATOM 3155 C C . ARG B 1 90 ? -13.797 37.156 16.75 1 95.19 90 ARG B C 1
ATOM 3157 O O . ARG B 1 90 ? -14.336 38.156 16.312 1 95.19 90 ARG B O 1
ATOM 3164 N N . VAL B 1 91 ? -13.578 36.094 15.977 1 93.31 91 VAL B N 1
ATOM 3165 C CA . VAL B 1 91 ? -13.906 36.156 14.555 1 93.31 91 VAL B CA 1
ATOM 3166 C C . VAL B 1 91 ? -15.109 35.25 14.273 1 93.31 91 VAL B C 1
ATOM 3168 O O . VAL B 1 91 ? -15.68 35.312 13.188 1 93.31 91 VAL B O 1
ATOM 3171 N N . SER B 1 92 ? -15.445 34.438 15.148 1 91 92 SER B N 1
ATOM 3172 C CA . SER B 1 92 ? -16.625 33.562 15.023 1 91 92 SER B CA 1
ATOM 3173 C C . SER B 1 92 ? -17.531 33.719 16.234 1 91 92 SER B C 1
ATOM 3175 O O . SER B 1 92 ? -17.062 34 17.344 1 91 92 SER B O 1
ATOM 3177 N N . ASN B 1 93 ? -18.859 33.5 16 1 88.81 93 ASN B N 1
ATOM 3178 C CA . ASN B 1 93 ? -19.828 33.656 17.078 1 88.81 93 ASN B CA 1
ATOM 3179 C C . ASN B 1 93 ? -20.422 32.312 17.5 1 88.81 93 ASN B C 1
ATOM 3181 O O . ASN B 1 93 ? -21.281 32.25 18.375 1 88.81 93 ASN B O 1
ATOM 3185 N N . ASP B 1 94 ? -20 31.312 16.906 1 92.31 94 ASP B N 1
ATOM 3186 C CA . ASP B 1 94 ? -20.516 29.984 17.203 1 92.31 94 ASP B CA 1
ATOM 3187 C C . ASP B 1 94 ? -19.484 29.156 17.969 1 92.31 94 ASP B C 1
ATOM 3189 O O . ASP B 1 94 ? -18.484 28.719 17.406 1 92.31 94 ASP B O 1
ATOM 3193 N N . ARG B 1 95 ? -19.797 28.891 19.219 1 91 95 ARG B N 1
ATOM 3194 C CA . ARG B 1 95 ? -18.875 28.188 20.125 1 91 95 ARG B CA 1
ATOM 3195 C C . ARG B 1 95 ? -18.578 26.781 19.625 1 91 95 ARG B C 1
ATOM 3197 O O . ARG B 1 95 ? -17.516 26.234 19.891 1 91 95 ARG B O 1
ATOM 3204 N N . THR B 1 96 ? -19.516 26.203 18.922 1 90.94 96 THR B N 1
ATOM 3205 C CA . THR B 1 96 ? -19.344 24.844 18.422 1 90.94 96 THR B CA 1
ATOM 3206 C C . THR B 1 96 ? -18.281 24.797 17.312 1 90.94 96 THR B C 1
ATOM 3208 O O . THR B 1 96 ? -17.812 23.719 16.953 1 90.94 96 THR B O 1
ATOM 3211 N N . ARG B 1 97 ? -17.828 25.953 16.906 1 95.25 97 ARG B N 1
ATOM 3212 C CA . ARG B 1 97 ? -16.906 26.031 15.773 1 95.25 97 ARG B CA 1
ATOM 3213 C C . ARG B 1 97 ? -15.492 26.375 16.25 1 95.25 97 ARG B C 1
ATOM 3215 O O . ARG B 1 97 ? -14.523 26.219 15.5 1 95.25 97 ARG B O 1
ATOM 3222 N N . TYR B 1 98 ? -15.383 26.844 17.516 1 95 98 TYR B N 1
ATOM 3223 C CA . TYR B 1 98 ? -14.094 27.328 18 1 95 98 TYR B CA 1
ATOM 3224 C C . TYR B 1 98 ? -13.047 26.219 17.953 1 95 98 TYR B C 1
ATOM 3226 O O . TYR B 1 98 ? -11.992 26.391 17.328 1 95 98 TYR B O 1
ATOM 3234 N N . GLY B 1 99 ? -13.344 25.094 18.531 1 93.12 99 GLY B N 1
ATOM 3235 C CA . GLY B 1 99 ? -12.414 23.984 18.531 1 93.12 99 GLY B CA 1
ATOM 3236 C C . GLY B 1 99 ? -12.117 23.438 17.156 1 93.12 99 GLY B C 1
ATOM 3237 O O . GLY B 1 99 ? -10.984 23.047 16.859 1 93.12 99 GLY B O 1
ATOM 3238 N N . VAL B 1 100 ? -13.117 23.484 16.312 1 94.31 100 VAL B N 1
ATOM 3239 C CA . VAL B 1 100 ? -12.984 22.984 14.938 1 94.31 100 VAL B CA 1
ATOM 3240 C C . VAL B 1 100 ? -12.039 23.891 14.148 1 94.31 100 VAL B C 1
ATOM 3242 O O . VAL B 1 100 ? -11.156 23.406 13.445 1 94.31 100 VAL B O 1
ATOM 3245 N N . MET B 1 101 ? -12.227 25.172 14.359 1 96.75 101 MET B N 1
ATOM 3246 C CA . MET B 1 101 ? -11.383 26.141 13.656 1 96.75 101 MET B CA 1
ATOM 3247 C C . MET B 1 101 ? -9.945 26.078 14.164 1 96.75 101 MET B C 1
ATOM 3249 O O . MET B 1 101 ? -9 26.141 13.375 1 96.75 101 MET B O 1
ATOM 3253 N N . LEU B 1 102 ? -9.805 25.953 15.438 1 96.31 102 LEU B N 1
ATOM 3254 C CA . LEU B 1 102 ? -8.477 25.906 16.031 1 96.31 102 LEU B CA 1
ATOM 3255 C C . LEU B 1 102 ? -7.715 24.672 15.57 1 96.31 102 LEU B C 1
ATOM 3257 O O . LEU B 1 102 ? -6.613 24.781 15.023 1 96.31 102 LEU B O 1
ATOM 3261 N N . GLN B 1 103 ? -8.25 23.531 15.719 1 94 103 GLN B N 1
ATOM 3262 C CA . GLN B 1 103 ? -7.582 22.297 15.297 1 94 103 GLN B CA 1
ATOM 3263 C C . GLN B 1 103 ? -7.395 22.266 13.789 1 94 103 GLN B C 1
ATOM 3265 O O . GLN B 1 103 ? -6.379 21.766 13.297 1 94 103 GLN B O 1
ATOM 3270 N N . GLY B 1 104 ? -8.375 22.719 13.086 1 95.94 104 GLY B N 1
ATOM 3271 C CA . GLY B 1 104 ? -8.305 22.734 11.633 1 95.94 104 GLY B CA 1
ATOM 3272 C C . GLY B 1 104 ? -7.18 23.609 11.109 1 95.94 104 GLY B C 1
ATOM 3273 O O . GLY B 1 104 ? -6.621 23.328 10.047 1 95.94 104 GLY B O 1
ATOM 3274 N N . SER B 1 105 ? -6.816 24.578 11.891 1 97.19 105 SER B N 1
ATOM 3275 C CA . SER B 1 105 ? -5.812 25.547 11.453 1 97.19 105 SER B CA 1
ATOM 3276 C C . SER B 1 105 ? -4.402 25.062 11.773 1 97.19 105 SER B C 1
ATOM 3278 O O . SER B 1 105 ? -3.439 25.453 11.109 1 97.19 105 SER B O 1
ATOM 3280 N N . VAL B 1 106 ? -4.293 24.234 12.719 1 95 106 VAL B N 1
ATOM 3281 C CA . VAL B 1 106 ? -2.93 24 13.18 1 95 106 VAL B CA 1
ATOM 3282 C C . VAL B 1 106 ? -2.58 22.516 13.016 1 95 106 VAL B C 1
ATOM 3284 O O . VAL B 1 106 ? -1.407 22.156 12.891 1 95 106 VAL B O 1
ATOM 3287 N N . ARG B 1 107 ? -3.508 21.641 13.078 1 90.56 107 ARG B N 1
ATOM 3288 C CA . ARG B 1 107 ? -3.258 20.203 13.078 1 90.56 107 ARG B CA 1
ATOM 3289 C C . ARG B 1 107 ? -3.064 19.688 11.656 1 90.56 107 ARG B C 1
ATOM 3291 O O . ARG B 1 107 ? -4.039 19.406 10.953 1 90.56 107 ARG B O 1
ATOM 3298 N N . ALA B 1 108 ? -1.809 19.516 11.375 1 89 108 ALA B N 1
ATOM 3299 C CA . ALA B 1 108 ? -1.477 19.078 10.023 1 89 108 ALA B CA 1
ATOM 3300 C C . ALA B 1 108 ? -1.538 17.547 9.914 1 89 108 ALA B C 1
ATOM 3302 O O . ALA B 1 108 ? -1.269 16.844 10.891 1 89 108 ALA B O 1
ATOM 3303 N N . ASN B 1 109 ? -1.948 17.125 8.742 1 86.19 109 ASN B N 1
ATOM 3304 C CA . ASN B 1 109 ? -1.864 15.703 8.391 1 86.19 109 ASN B CA 1
ATOM 3305 C C . ASN B 1 109 ? -0.446 15.312 7.988 1 86.19 109 ASN B C 1
ATOM 3307 O O . ASN B 1 109 ? -0.23 14.781 6.898 1 86.19 109 ASN B O 1
ATOM 3311 N N . ALA B 1 110 ? 0.453 15.461 8.922 1 85 110 ALA B N 1
ATOM 3312 C CA . ALA B 1 110 ? 1.879 15.359 8.625 1 85 110 ALA B CA 1
ATOM 3313 C C . ALA B 1 110 ? 2.275 13.906 8.336 1 85 110 ALA B C 1
ATOM 3315 O O . ALA B 1 110 ? 3.18 13.656 7.543 1 85 110 ALA B O 1
ATOM 3316 N N . ILE B 1 111 ? 1.662 13.062 8.953 1 74.88 111 ILE B N 1
ATOM 3317 C CA . ILE B 1 111 ? 2.041 11.656 8.836 1 74.88 111 ILE B CA 1
ATOM 3318 C C . ILE B 1 111 ? 1.78 11.164 7.414 1 74.88 111 ILE B C 1
ATOM 3320 O O . ILE B 1 111 ? 2.521 10.328 6.895 1 74.88 111 ILE B O 1
ATOM 3324 N N . LEU B 1 112 ? 0.735 11.641 6.801 1 77.69 112 LEU B N 1
ATOM 3325 C CA . LEU B 1 112 ? 0.342 11.164 5.48 1 77.69 112 LEU B CA 1
ATOM 3326 C C . LEU B 1 112 ? 1.169 11.836 4.387 1 77.69 112 LEU B C 1
ATOM 3328 O O . LEU B 1 112 ? 1.562 11.188 3.416 1 77.69 112 LEU B O 1
ATOM 3332 N N . PHE B 1 113 ? 1.511 13.023 4.605 1 83.19 113 PHE B N 1
ATOM 3333 C CA . PHE B 1 113 ? 2.172 13.734 3.52 1 83.19 113 PHE B CA 1
ATOM 3334 C C . PHE B 1 113 ? 3.65 13.938 3.824 1 83.19 113 PHE B C 1
ATOM 3336 O O . PHE B 1 113 ? 4.457 14.141 2.914 1 83.19 113 PHE B O 1
ATOM 3343 N N . GLY B 1 114 ? 3.953 13.898 5.043 1 86 114 GLY B N 1
ATOM 3344 C CA . GLY B 1 114 ? 5.277 14.32 5.477 1 86 114 GLY B CA 1
ATOM 3345 C C . GLY B 1 114 ? 6.387 13.43 4.945 1 86 114 GLY B C 1
ATOM 3346 O O . GLY B 1 114 ? 7.371 13.93 4.387 1 86 114 GLY B O 1
ATOM 3347 N N . LEU B 1 115 ? 6.16 12.211 5.09 1 80.25 115 LEU B N 1
ATOM 3348 C CA . LEU B 1 115 ? 7.227 11.297 4.707 1 80.25 115 LEU B CA 1
ATOM 3349 C C . LEU B 1 115 ? 7.414 11.281 3.193 1 80.25 115 LEU B C 1
ATOM 3351 O O . LEU B 1 115 ? 8.539 11.398 2.701 1 80.25 115 LEU B O 1
ATOM 3355 N N . PRO B 1 116 ? 6.332 11.195 2.477 1 80.56 116 PRO B N 1
ATOM 3356 C CA . PRO B 1 116 ? 6.523 11.25 1.026 1 80.56 116 PRO B CA 1
ATOM 3357 C C . PRO B 1 116 ? 7.137 12.578 0.568 1 80.56 116 PRO B C 1
ATOM 3359 O O . PRO B 1 116 ? 7.977 12.586 -0.335 1 80.56 116 PRO B O 1
ATOM 3362 N N . LEU B 1 117 ? 6.785 13.555 1.155 1 88.5 117 LEU B N 1
ATOM 3363 C CA . LEU B 1 117 ? 7.312 14.867 0.797 1 88.5 117 LEU B CA 1
ATOM 3364 C C . LEU B 1 117 ? 8.789 14.984 1.179 1 88.5 117 LEU B C 1
ATOM 3366 O O . LEU B 1 117 ? 9.594 15.5 0.403 1 88.5 117 LEU B O 1
ATOM 3370 N N . GLY B 1 118 ? 9.102 14.555 2.324 1 89.25 118 GLY B N 1
ATOM 3371 C CA . GLY B 1 118 ? 10.492 14.539 2.752 1 89.25 118 GLY B CA 1
ATOM 3372 C C . GLY B 1 118 ? 11.383 13.727 1.842 1 89.25 118 GLY B C 1
ATOM 3373 O O . GLY B 1 118 ? 12.492 14.148 1.502 1 89.25 118 GLY B O 1
ATOM 3374 N N . THR B 1 119 ? 10.867 12.602 1.515 1 83.12 119 THR B N 1
ATOM 3375 C CA . THR B 1 119 ? 11.625 11.734 0.618 1 83.12 119 THR B CA 1
ATOM 3376 C C . THR B 1 119 ? 11.859 12.422 -0.724 1 83.12 119 THR B C 1
ATOM 3378 O O . THR B 1 119 ? 12.961 12.336 -1.28 1 83.12 119 THR B O 1
ATOM 3381 N N . SER B 1 120 ? 10.867 13.086 -1.21 1 84.69 120 SER B N 1
ATOM 3382 C CA . SER B 1 120 ? 10.953 13.75 -2.506 1 84.69 120 SER B CA 1
ATOM 3383 C C . SER B 1 120 ? 11.922 14.93 -2.457 1 84.69 120 SER B C 1
ATOM 3385 O O . SER B 1 120 ? 12.633 15.195 -3.426 1 84.69 120 SER B O 1
ATOM 3387 N N . LEU B 1 121 ? 12.031 15.57 -1.355 1 90.44 121 LEU B N 1
ATOM 3388 C CA . LEU B 1 121 ? 12.789 16.812 -1.283 1 90.44 121 LEU B CA 1
ATOM 3389 C C . LEU B 1 121 ? 14.203 16.562 -0.793 1 90.44 121 LEU B C 1
ATOM 3391 O O . LEU B 1 121 ? 15.141 17.266 -1.178 1 90.44 121 LEU B O 1
ATOM 3395 N N . LEU B 1 122 ? 14.352 15.523 0.058 1 89.25 122 LEU B N 1
ATOM 3396 C CA . LEU B 1 122 ? 15.625 15.352 0.736 1 89.25 122 LEU B CA 1
ATOM 3397 C C . LEU B 1 122 ? 16.281 14.031 0.34 1 89.25 122 LEU B C 1
ATOM 3399 O O . LEU B 1 122 ? 17.484 13.836 0.551 1 89.25 122 LEU B O 1
ATOM 3403 N N . GLY B 1 123 ? 15.531 13.18 -0.158 1 81.94 123 GLY B N 1
ATOM 3404 C CA . GLY B 1 123 ? 16.016 11.828 -0.383 1 81.94 123 GLY B CA 1
ATOM 3405 C C . GLY B 1 123 ? 15.844 10.922 0.817 1 81.94 123 GLY B C 1
ATOM 3406 O O . GLY B 1 123 ? 15.781 11.391 1.955 1 81.94 123 GLY B O 1
ATOM 3407 N N . GLU B 1 124 ? 15.797 9.648 0.595 1 74.69 124 GLU B N 1
ATOM 3408 C CA . GLU B 1 124 ? 15.508 8.656 1.62 1 74.69 124 GLU B CA 1
ATOM 3409 C C . GLU B 1 124 ? 16.594 8.633 2.695 1 74.69 124 GLU B C 1
ATOM 3411 O O . GLU B 1 124 ? 16.312 8.344 3.861 1 74.69 124 GLU B O 1
ATOM 3416 N N . GLU B 1 125 ? 17.734 9.008 2.32 1 74.62 125 GLU B N 1
ATOM 3417 C CA . GLU B 1 125 ? 18.875 8.914 3.23 1 74.62 125 GLU B CA 1
ATOM 3418 C C . GLU B 1 125 ? 18.891 10.086 4.211 1 74.62 125 GLU B C 1
ATOM 3420 O O . GLU B 1 125 ? 19.578 10.031 5.234 1 74.62 125 GLU B O 1
ATOM 3425 N N . ASN B 1 126 ? 18.125 11.133 3.951 1 80.31 126 ASN B N 1
ATOM 3426 C CA . ASN B 1 126 ? 18.188 12.344 4.758 1 80.31 126 ASN B CA 1
ATOM 3427 C C . ASN B 1 126 ? 16.859 12.602 5.473 1 80.31 126 ASN B C 1
ATOM 3429 O O . ASN B 1 126 ? 16.469 13.75 5.684 1 80.31 126 ASN B O 1
ATOM 3433 N N . LEU B 1 127 ? 16.203 11.547 5.855 1 81.38 127 LEU B N 1
ATOM 3434 C CA . LEU B 1 127 ? 14.867 11.68 6.414 1 81.38 127 LEU B CA 1
ATOM 3435 C C . LEU B 1 127 ? 14.914 11.672 7.938 1 81.38 127 LEU B C 1
ATOM 3437 O O . LEU B 1 127 ? 13.867 11.688 8.594 1 81.38 127 LEU B O 1
ATOM 3441 N N . GLY B 1 128 ? 16.125 11.727 8.469 1 80.19 128 GLY B N 1
ATOM 3442 C CA . GLY B 1 128 ? 16.25 11.617 9.914 1 80.19 128 GLY B CA 1
ATOM 3443 C C . GLY B 1 128 ? 15.469 12.68 10.664 1 80.19 128 GLY B C 1
ATOM 3444 O O . GLY B 1 128 ? 14.602 12.367 11.484 1 80.19 128 GLY B O 1
ATOM 3445 N N . MET B 1 129 ? 15.703 13.922 10.352 1 84.5 129 MET B N 1
ATOM 3446 C CA . MET B 1 129 ? 15.07 15.039 11.047 1 84.5 129 MET B CA 1
ATOM 3447 C C . MET B 1 129 ? 13.57 15.062 10.773 1 84.5 129 MET B C 1
ATOM 3449 O O . MET B 1 129 ? 12.781 15.398 11.664 1 84.5 129 MET B O 1
ATOM 3453 N N . VAL B 1 130 ? 13.164 14.703 9.617 1 86.69 130 VAL B N 1
ATOM 3454 C CA . VAL B 1 130 ? 11.758 14.648 9.234 1 86.69 130 VAL B CA 1
ATOM 3455 C C . VAL B 1 130 ? 11.031 13.594 10.078 1 86.69 130 VAL B C 1
ATOM 3457 O O . VAL B 1 130 ? 9.961 13.859 10.625 1 86.69 130 VAL B O 1
ATOM 3460 N N . THR B 1 131 ? 11.664 12.516 10.203 1 79.19 131 THR B N 1
ATOM 3461 C CA . THR B 1 131 ? 11.07 11.414 10.945 1 79.19 131 THR B CA 1
ATOM 3462 C C . THR B 1 131 ? 10.922 11.766 12.422 1 79.19 131 THR B C 1
ATOM 3464 O O . THR B 1 131 ? 9.891 11.484 13.039 1 79.19 131 THR B O 1
ATOM 3467 N N . ILE B 1 132 ? 11.906 12.359 12.945 1 79.75 132 ILE B N 1
ATOM 3468 C CA . ILE B 1 132 ? 11.859 12.773 14.344 1 79.75 132 ILE B CA 1
ATOM 3469 C C . ILE B 1 132 ? 10.758 13.797 14.547 1 79.75 132 ILE B C 1
ATOM 3471 O O . ILE B 1 132 ? 10 13.727 15.523 1 79.75 132 ILE B O 1
ATOM 3475 N N . THR B 1 133 ? 10.695 14.734 13.672 1 87.5 133 THR B N 1
ATOM 3476 C CA . THR B 1 133 ? 9.664 15.766 13.734 1 87.5 133 THR B CA 1
ATOM 3477 C C . THR B 1 133 ? 8.273 15.141 13.711 1 87.5 133 THR B C 1
ATOM 3479 O O . THR B 1 133 ? 7.418 15.508 14.523 1 87.5 133 THR B O 1
ATOM 3482 N N . LEU B 1 134 ? 8.102 14.234 12.875 1 82.75 134 LEU B N 1
ATOM 3483 C CA . LEU B 1 134 ? 6.801 13.578 12.742 1 82.75 134 LEU B CA 1
ATOM 3484 C C . LEU B 1 134 ? 6.445 12.828 14.023 1 82.75 134 LEU B C 1
ATOM 3486 O O . LEU B 1 134 ? 5.293 12.852 14.461 1 82.75 134 LEU B O 1
ATOM 3490 N N . ALA B 1 135 ? 7.43 12.242 14.578 1 74.38 135 ALA B N 1
ATOM 3491 C CA . ALA B 1 135 ? 7.23 11.43 15.773 1 74.38 135 ALA B CA 1
ATOM 3492 C C . ALA B 1 135 ? 6.758 12.289 16.953 1 74.38 135 ALA B C 1
ATOM 3494 O O . ALA B 1 135 ? 6.055 11.805 17.828 1 74.38 135 ALA B O 1
ATOM 3495 N N . ILE B 1 136 ? 7.07 13.453 16.875 1 77.25 136 ILE B N 1
ATOM 3496 C CA . ILE B 1 136 ? 6.797 14.305 18.031 1 77.25 136 ILE B CA 1
ATOM 3497 C C . ILE B 1 136 ? 5.602 15.203 17.734 1 77.25 136 ILE B C 1
ATOM 3499 O O . ILE B 1 136 ? 4.73 15.391 18.594 1 77.25 136 ILE B O 1
ATOM 3503 N N . ILE B 1 137 ? 5.543 15.719 16.531 1 85.56 137 ILE B N 1
ATOM 3504 C CA . ILE B 1 137 ? 4.566 16.766 16.234 1 85.56 137 ILE B CA 1
ATOM 3505 C C . ILE B 1 137 ? 3.172 16.156 16.125 1 85.56 137 ILE B C 1
ATOM 3507 O O . ILE B 1 137 ? 2.178 16.797 16.469 1 85.56 137 ILE B O 1
ATOM 3511 N N . VAL B 1 138 ? 3.111 14.945 15.703 1 80.31 138 VAL B N 1
ATOM 3512 C CA . VAL B 1 138 ? 1.814 14.305 15.5 1 80.31 138 VAL B CA 1
ATOM 3513 C C . VAL B 1 138 ? 1.134 14.078 16.844 1 80.31 138 VAL B C 1
ATOM 3515 O O . VAL B 1 138 ? 0.008 14.531 17.062 1 80.31 138 VAL B O 1
ATOM 3518 N N . PRO B 1 139 ? 1.773 13.406 17.766 1 75.06 139 PRO B N 1
ATOM 3519 C CA . PRO B 1 139 ? 1.136 13.281 19.078 1 75.06 139 PRO B CA 1
ATOM 3520 C C . PRO B 1 139 ? 0.887 14.633 19.75 1 75.06 139 PRO B C 1
ATOM 3522 O O . PRO B 1 139 ? -0.094 14.797 20.484 1 75.06 139 PRO B O 1
ATOM 3525 N N . PHE B 1 140 ? 1.77 15.523 19.547 1 83.44 140 PHE B N 1
ATOM 3526 C CA . PHE B 1 140 ? 1.624 16.859 20.109 1 83.44 140 PHE B CA 1
ATOM 3527 C C . PHE B 1 140 ? 0.319 17.5 19.656 1 83.44 140 PHE B C 1
ATOM 3529 O O . PHE B 1 140 ? -0.454 18 20.469 1 83.44 140 PHE B O 1
ATOM 3536 N N . TRP B 1 141 ? 0.057 17.453 18.359 1 86.31 141 TRP B N 1
ATOM 3537 C CA . TRP B 1 141 ? -1.16 18.062 17.828 1 86.31 141 TRP B CA 1
ATOM 3538 C C . TRP B 1 141 ? -2.396 17.297 18.297 1 86.31 141 TRP B C 1
ATOM 3540 O O . TRP B 1 141 ? -3.453 17.891 18.516 1 86.31 141 TRP B O 1
ATOM 3550 N N . ASN B 1 142 ? -2.291 16.031 18.453 1 76.56 142 ASN B N 1
ATOM 3551 C CA . ASN B 1 142 ? -3.404 15.258 18.984 1 76.56 142 ASN B CA 1
ATOM 3552 C C . ASN B 1 142 ? -3.812 15.742 20.375 1 76.56 142 ASN B C 1
ATOM 3554 O O . ASN B 1 142 ? -5 15.93 20.641 1 76.56 142 ASN B O 1
ATOM 3558 N N . ILE B 1 143 ? -2.826 15.93 21.172 1 77.38 143 ILE B N 1
ATOM 3559 C CA . ILE B 1 143 ? -3.066 16.391 22.531 1 77.38 143 ILE B CA 1
ATOM 3560 C C . ILE B 1 143 ? -3.637 17.812 22.5 1 77.38 143 ILE B C 1
ATOM 3562 O O . ILE B 1 143 ? -4.629 18.094 23.188 1 77.38 143 ILE B O 1
ATOM 3566 N N . MET B 1 144 ? -3.066 18.578 21.719 1 85.75 144 MET B N 1
ATOM 3567 C CA . MET B 1 144 ? -3.471 19.984 21.672 1 85.75 144 MET B CA 1
ATOM 3568 C C . MET B 1 144 ? -4.875 20.125 21.109 1 85.75 144 MET B C 1
ATOM 3570 O O . MET B 1 144 ? -5.598 21.062 21.453 1 85.75 144 MET B O 1
ATOM 3574 N N . SER B 1 145 ? -5.227 19.234 20.219 1 84.31 145 SER B N 1
ATOM 3575 C CA . SER B 1 145 ? -6.586 19.25 19.688 1 84.31 145 SER B CA 1
ATOM 3576 C C . SER B 1 145 ? -7.613 19 20.797 1 84.31 145 SER B C 1
ATOM 3578 O O . SER B 1 145 ? -8.656 19.656 20.828 1 84.31 145 SER B O 1
ATOM 3580 N N . VAL B 1 146 ? -7.398 18.078 21.656 1 76.62 146 VAL B N 1
ATOM 3581 C CA . VAL B 1 146 ? -8.289 17.797 22.781 1 76.62 146 VAL B CA 1
ATOM 3582 C C . VAL B 1 146 ? -8.352 19.016 23.703 1 76.62 146 VAL B C 1
ATOM 3584 O O . VAL B 1 146 ? -9.438 19.406 24.141 1 76.62 146 VAL B O 1
ATOM 3587 N N . VAL B 1 147 ? -7.195 19.578 23.906 1 82 147 VAL B N 1
ATOM 3588 C CA . VAL B 1 147 ? -7.125 20.781 24.734 1 82 147 VAL B CA 1
ATOM 3589 C C . VAL B 1 147 ? -7.961 21.891 24.094 1 82 147 VAL B C 1
ATOM 3591 O O . VAL B 1 147 ? -8.664 22.625 24.781 1 82 147 VAL B O 1
ATOM 3594 N N . GLY B 1 148 ? -7.875 22.031 22.797 1 86.38 148 GLY B N 1
ATOM 3595 C CA . GLY B 1 148 ? -8.609 23.062 22.078 1 86.38 148 GLY B CA 1
ATOM 3596 C C . GLY B 1 148 ? -10.117 22.953 22.266 1 86.38 148 GLY B C 1
ATOM 3597 O O . GLY B 1 148 ? -10.789 23.969 22.484 1 86.38 148 GLY B O 1
ATOM 3598 N N . PHE B 1 149 ? -10.656 21.797 22.172 1 83.25 149 PHE B N 1
ATOM 3599 C CA . PHE B 1 149 ? -12.086 21.609 22.375 1 83.25 149 PHE B CA 1
ATOM 3600 C C . PHE B 1 149 ? -12.469 21.844 23.828 1 83.25 149 PHE B C 1
ATOM 3602 O O . PHE B 1 149 ? -13.539 22.391 24.109 1 83.25 149 PHE B O 1
ATOM 3609 N N . SER B 1 150 ? -11.609 21.484 24.719 1 81.19 150 SER B N 1
ATOM 3610 C CA . SER B 1 150 ? -11.883 21.641 26.141 1 81.19 150 SER B CA 1
ATOM 3611 C C . SER B 1 150 ? -11.82 23.109 26.562 1 81.19 150 SER B C 1
ATOM 3613 O O . SER B 1 150 ? -12.508 23.516 27.5 1 81.19 150 SER B O 1
ATOM 3615 N N . LEU B 1 151 ? -10.984 23.844 25.922 1 82.38 151 LEU B N 1
ATOM 3616 C CA . LEU B 1 151 ? -10.812 25.25 26.234 1 82.38 151 LEU B CA 1
ATOM 3617 C C . LEU B 1 151 ? -12.133 26.016 26.062 1 82.38 151 LEU B C 1
ATOM 3619 O O . LEU B 1 151 ? -12.375 27.016 26.75 1 82.38 151 LEU B O 1
ATOM 3623 N N . TYR B 1 152 ? -12.969 25.484 25.172 1 82.19 152 TYR B N 1
ATOM 3624 C CA . TYR B 1 152 ? -14.18 26.219 24.828 1 82.19 152 TYR B CA 1
ATOM 3625 C C . TYR B 1 152 ? -15.414 25.547 25.406 1 82.19 152 TYR B C 1
ATOM 3627 O O . TYR B 1 152 ? -16.547 25.891 25.062 1 82.19 152 TYR B O 1
ATOM 3635 N N . SER B 1 153 ? -15.266 24.516 26 1 75.44 153 SER B N 1
ATOM 3636 C CA . SER B 1 153 ? -16.375 23.812 26.625 1 75.44 153 SER B CA 1
ATOM 3637 C C . SER B 1 153 ? -16.531 24.203 28.094 1 75.44 153 SER B C 1
ATOM 3639 O O . SER B 1 153 ? -15.609 24.781 28.688 1 75.44 153 SER B O 1
ATOM 3641 N N . GLU B 1 154 ? -17.734 24.109 28.578 1 66.5 154 GLU B N 1
ATOM 3642 C CA . GLU B 1 154 ? -18.016 24.391 29.984 1 66.5 154 GLU B CA 1
ATOM 3643 C C . GLU B 1 154 ? -17.438 23.297 30.891 1 66.5 154 GLU B C 1
ATOM 3645 O O . GLU B 1 154 ? -17.172 23.531 32.062 1 66.5 154 GLU B O 1
ATOM 3650 N N . ASP B 1 155 ? -17.344 22.156 30.281 1 60.12 155 ASP B N 1
ATOM 3651 C CA . ASP B 1 155 ? -16.859 21.031 31.078 1 60.12 155 ASP B CA 1
ATOM 3652 C C . ASP B 1 155 ? -15.336 21.094 31.234 1 60.12 155 ASP B C 1
ATOM 3654 O O . ASP B 1 155 ? -14.625 21.516 30.312 1 60.12 155 ASP B O 1
ATOM 3658 N N . LYS B 1 156 ? -14.93 21.219 32.531 1 58 156 LYS B N 1
ATOM 3659 C CA . LYS B 1 156 ? -13.508 21.266 32.875 1 58 156 LYS B CA 1
ATOM 3660 C C . LYS B 1 156 ? -12.742 20.125 32.188 1 58 156 LYS B C 1
ATOM 3662 O O . LYS B 1 156 ? -13.234 19 32.125 1 58 156 LYS B O 1
ATOM 3667 N N . VAL B 1 157 ? -11.789 20.516 31.422 1 58.69 157 VAL B N 1
ATOM 3668 C CA . VAL B 1 157 ? -10.914 19.531 30.812 1 58.69 157 VAL B CA 1
ATOM 3669 C C . VAL B 1 157 ? -10.305 18.641 31.906 1 58.69 157 VAL B C 1
ATOM 3671 O O . VAL B 1 157 ? -9.703 19.141 32.844 1 58.69 157 VAL B O 1
ATOM 3674 N N . SER B 1 158 ? -10.875 17.438 32.062 1 63.88 158 SER B N 1
ATOM 3675 C CA . SER B 1 158 ? -10.211 16.547 33 1 63.88 158 SER B CA 1
ATOM 3676 C C . SER B 1 158 ? -8.836 16.141 32.5 1 63.88 158 SER B C 1
ATOM 3678 O O . SER B 1 158 ? -8.719 15.516 31.453 1 63.88 158 SER B O 1
ATOM 3680 N N . PHE B 1 159 ? -7.848 16.766 33.125 1 66.69 159 PHE B N 1
ATOM 3681 C CA . PHE B 1 159 ? -6.473 16.391 32.812 1 66.69 159 PHE B CA 1
ATOM 3682 C C . PHE B 1 159 ? -6.309 14.883 32.75 1 66.69 159 PHE B C 1
ATOM 3684 O O . PHE B 1 159 ? -5.523 14.359 31.969 1 66.69 159 PHE B O 1
ATOM 3691 N N . LYS B 1 160 ? -7.09 14.289 33.531 1 71.88 160 LYS B N 1
ATOM 3692 C CA . LYS B 1 160 ? -7.035 12.828 33.562 1 71.88 160 LYS B CA 1
ATOM 3693 C C . LYS B 1 160 ? -7.516 12.234 32.25 1 71.88 160 LYS B C 1
ATOM 3695 O O . LYS B 1 160 ? -6.898 11.305 31.719 1 71.88 160 LYS B O 1
ATOM 3700 N N . GLN B 1 161 ? -8.523 12.766 31.828 1 69.69 161 GLN B N 1
ATOM 3701 C CA . GLN B 1 161 ? -9.078 12.266 30.562 1 69.69 161 GLN B CA 1
ATOM 3702 C C . GLN B 1 161 ? -8.156 12.594 29.391 1 69.69 161 GLN B C 1
ATOM 3704 O O . GLN B 1 161 ? -7.988 11.773 28.484 1 69.69 161 GLN B O 1
ATOM 3709 N N . MET B 1 162 ? -7.582 13.695 29.469 1 64.38 162 MET B N 1
ATOM 3710 C CA . MET B 1 162 ? -6.625 14.086 28.438 1 64.38 162 MET B CA 1
ATOM 3711 C C . MET B 1 162 ? -5.418 13.164 28.438 1 64.38 162 MET B C 1
ATOM 3713 O O . MET B 1 162 ? -4.984 12.703 27.375 1 64.38 162 MET B O 1
ATOM 3717 N N . GLY B 1 163 ? -4.949 13.008 29.562 1 69.75 163 GLY B N 1
ATOM 3718 C CA . GLY B 1 163 ? -3.809 12.117 29.703 1 69.75 163 GLY B CA 1
ATOM 3719 C C . GLY B 1 163 ? -4.09 10.711 29.203 1 69.75 163 GLY B C 1
ATOM 3720 O O . GLY B 1 163 ? -3.273 10.117 28.5 1 69.75 163 GLY B O 1
ATOM 3721 N N . ARG B 1 164 ? -5.211 10.234 29.547 1 73.81 164 ARG B N 1
ATOM 3722 C CA . ARG B 1 164 ? -5.605 8.898 29.125 1 73.81 164 ARG B CA 1
ATOM 3723 C C . ARG B 1 164 ? -5.711 8.82 27.609 1 73.81 164 ARG B C 1
ATOM 3725 O O . ARG B 1 164 ? -5.297 7.824 27 1 73.81 164 ARG B O 1
ATOM 3732 N N . SER B 1 165 ? -6.207 9.82 27.062 1 66.62 165 SER B N 1
ATOM 3733 C CA . SER B 1 165 ? -6.367 9.852 25.609 1 66.62 165 SER B CA 1
ATOM 3734 C C . SER B 1 165 ? -5.016 9.852 24.906 1 66.62 165 SER B C 1
ATOM 3736 O O . SER B 1 165 ? -4.863 9.242 23.844 1 66.62 165 SER B O 1
ATOM 3738 N N . ILE B 1 166 ? -4.125 10.461 25.547 1 64.62 166 ILE B N 1
ATOM 3739 C CA . ILE B 1 166 ? -2.777 10.539 25 1 64.62 166 ILE B CA 1
ATOM 3740 C C . ILE B 1 166 ? -2.104 9.172 25.094 1 64.62 166 ILE B C 1
ATOM 3742 O O . ILE B 1 166 ? -1.563 8.672 24.109 1 64.62 166 ILE B O 1
ATOM 3746 N N . ILE B 1 167 ? -2.246 8.633 26.203 1 73 167 ILE B N 1
ATOM 3747 C CA . ILE B 1 167 ? -1.516 7.402 26.484 1 73 167 ILE B CA 1
ATOM 3748 C C . ILE B 1 167 ? -2.127 6.25 25.688 1 73 167 ILE B C 1
ATOM 3750 O O . ILE B 1 167 ? -1.432 5.297 25.328 1 73 167 ILE B O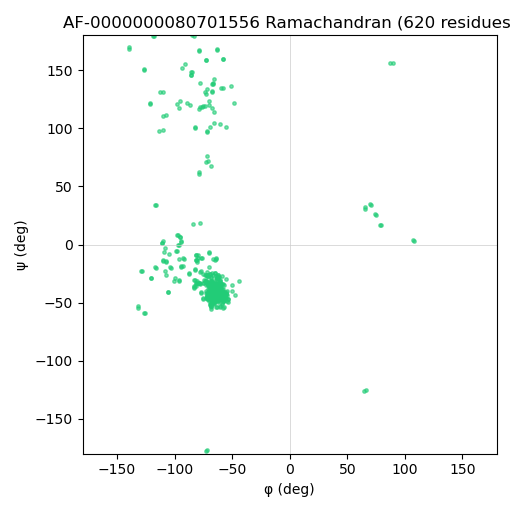 1
ATOM 3754 N N . THR B 1 168 ? -3.285 6.402 25.359 1 76.56 168 THR B N 1
ATOM 3755 C CA . THR B 1 168 ? -3.947 5.305 24.656 1 76.56 168 THR B CA 1
ATOM 3756 C C . THR B 1 168 ? -3.92 5.52 23.156 1 76.56 168 THR B C 1
ATOM 3758 O O . THR B 1 168 ? -4.395 4.676 22.391 1 76.56 168 THR B O 1
ATOM 3761 N N . ASN B 1 169 ? -3.354 6.586 22.734 1 70.75 169 ASN B N 1
ATOM 3762 C CA . ASN B 1 169 ? -3.229 6.855 21.297 1 70.75 169 ASN B CA 1
ATOM 3763 C C . ASN B 1 169 ? -2.229 5.914 20.641 1 70.75 169 ASN B C 1
ATOM 3765 O O . ASN B 1 169 ? -1.062 5.863 21.031 1 70.75 169 ASN B O 1
ATOM 3769 N N . PRO B 1 170 ? -2.723 5.199 19.625 1 76.44 170 PRO B N 1
ATOM 3770 C CA . PRO B 1 170 ? -1.844 4.203 19 1 76.44 170 PRO B CA 1
ATOM 3771 C C . PRO B 1 170 ? -0.585 4.824 18.391 1 76.44 170 PRO B C 1
ATOM 3773 O O . PRO B 1 170 ? 0.477 4.199 18.391 1 76.44 170 PRO B O 1
ATOM 3776 N N . MET B 1 171 ? -0.708 5.965 17.906 1 70.56 171 MET B N 1
ATOM 3777 C CA . MET B 1 171 ? 0.449 6.629 17.312 1 70.56 171 MET B CA 1
ATOM 3778 C C . MET B 1 171 ? 1.489 6.965 18.375 1 70.56 171 MET B C 1
ATOM 3780 O O . MET B 1 171 ? 2.691 6.828 18.141 1 70.56 171 MET B O 1
ATOM 3784 N N . VAL B 1 172 ? 1.031 7.473 19.5 1 71.69 172 VAL B N 1
ATOM 3785 C CA . VAL B 1 172 ? 1.919 7.793 20.625 1 71.69 172 VAL B CA 1
ATOM 3786 C C . VAL B 1 172 ? 2.594 6.52 21.125 1 71.69 172 VAL B C 1
ATOM 3788 O O . VAL B 1 172 ? 3.809 6.492 21.328 1 71.69 172 VAL B O 1
ATOM 3791 N N . ILE B 1 173 ? 1.826 5.535 21.281 1 80.5 173 ILE B N 1
ATOM 3792 C CA . ILE B 1 173 ? 2.34 4.262 21.766 1 80.5 173 ILE B CA 1
ATOM 3793 C C . ILE B 1 173 ? 3.402 3.73 20.812 1 80.5 173 ILE B C 1
ATOM 3795 O O . ILE B 1 173 ? 4.48 3.311 21.234 1 80.5 173 ILE B O 1
ATOM 3799 N N . ALA B 1 174 ? 3.113 3.744 19.516 1 81.12 174 ALA B N 1
ATOM 3800 C CA . ALA B 1 174 ? 4.055 3.256 18.516 1 81.12 174 ALA B CA 1
ATOM 3801 C C . ALA B 1 174 ? 5.363 4.035 18.562 1 81.12 174 ALA B C 1
ATOM 3803 O O . ALA B 1 174 ? 6.445 3.453 18.422 1 81.12 174 ALA B O 1
ATOM 3804 N N . THR B 1 175 ? 5.281 5.336 18.719 1 72.06 175 THR B N 1
ATOM 3805 C CA . THR B 1 175 ? 6.465 6.184 18.812 1 72.06 175 THR B CA 1
ATOM 3806 C C . THR B 1 175 ? 7.309 5.816 20.031 1 72.06 175 THR B C 1
ATOM 3808 O O . THR B 1 175 ? 8.531 5.691 19.938 1 72.06 175 THR B O 1
ATOM 3811 N N . PHE B 1 176 ? 6.688 5.684 21.094 1 78.06 176 PHE B N 1
ATOM 3812 C CA . PHE B 1 176 ? 7.398 5.363 22.328 1 78.06 176 PHE B CA 1
ATOM 3813 C C . PHE B 1 176 ? 8.062 3.996 22.234 1 78.06 176 PHE B C 1
ATOM 3815 O O . PHE B 1 176 ? 9.203 3.82 22.672 1 78.06 176 PHE B O 1
ATOM 3822 N N . ILE B 1 177 ? 7.383 3.023 21.703 1 86.56 177 ILE B N 1
ATOM 3823 C CA . ILE B 1 177 ? 7.961 1.696 21.516 1 86.56 177 ILE B CA 1
ATOM 3824 C C . ILE B 1 177 ? 9.156 1.779 20.578 1 86.56 177 ILE B C 1
ATOM 3826 O O . ILE B 1 177 ? 10.195 1.162 20.828 1 86.56 177 ILE B O 1
ATOM 3830 N N . GLY B 1 178 ? 9.008 2.471 19.469 1 81.94 178 GLY B N 1
ATOM 3831 C CA . GLY B 1 178 ? 10.117 2.67 18.547 1 81.94 178 GLY B CA 1
ATOM 3832 C C . GLY B 1 178 ? 11.344 3.268 19.203 1 81.94 178 GLY B C 1
ATOM 3833 O O . GLY B 1 178 ? 12.461 2.812 18.969 1 81.94 178 GLY B O 1
ATOM 3834 N N . LEU B 1 179 ? 11.141 4.293 20.062 1 76.56 179 LEU B N 1
ATOM 3835 C CA . LEU B 1 179 ? 12.234 4.945 20.75 1 76.56 179 LEU B CA 1
ATOM 3836 C C . LEU B 1 179 ? 12.922 3.98 21.719 1 76.56 179 LEU B C 1
ATOM 3838 O O . LEU B 1 179 ? 14.148 3.961 21.812 1 76.56 179 LEU B O 1
ATOM 3842 N N . ILE B 1 180 ? 12.133 3.236 22.375 1 85.62 180 ILE B N 1
ATOM 3843 C CA . ILE B 1 180 ? 12.672 2.254 23.312 1 85.62 180 ILE B CA 1
ATOM 3844 C C . ILE B 1 180 ? 13.523 1.231 22.562 1 85.62 180 ILE B C 1
ATOM 3846 O O . ILE B 1 180 ? 14.609 0.869 23 1 85.62 180 ILE B O 1
ATOM 3850 N N . VAL B 1 181 ? 13.055 0.754 21.438 1 87.31 181 VAL B N 1
ATOM 3851 C CA . VAL B 1 181 ? 13.758 -0.247 20.641 1 87.31 181 VAL B CA 1
ATOM 3852 C C . VAL B 1 181 ? 15.102 0.307 20.188 1 87.31 181 VAL B C 1
ATOM 3854 O O . VAL B 1 181 ? 16.109 -0.398 20.219 1 87.31 181 VAL B O 1
ATOM 3857 N N . ILE B 1 182 ? 15.164 1.537 19.734 1 80.25 182 ILE B N 1
ATOM 3858 C CA . ILE B 1 182 ? 16.391 2.174 19.281 1 80.25 182 ILE B CA 1
ATOM 3859 C C . ILE B 1 182 ? 17.359 2.311 20.453 1 80.25 182 ILE B C 1
ATOM 3861 O O . ILE B 1 182 ? 18.562 2.029 20.312 1 80.25 182 ILE B O 1
ATOM 3865 N N . LEU B 1 183 ? 16.828 2.764 21.547 1 80.69 183 LEU B N 1
ATOM 3866 C CA . LEU B 1 183 ? 17.656 3 22.719 1 80.69 183 LEU B CA 1
ATOM 3867 C C . LEU B 1 183 ? 18.266 1.695 23.219 1 80.69 183 LEU B C 1
ATOM 3869 O O . LEU B 1 183 ? 19.406 1.677 23.703 1 80.69 183 LEU B O 1
ATOM 3873 N N . LEU B 1 184 ? 17.5 0.688 23.094 1 89.56 184 LEU B N 1
ATOM 3874 C CA . LEU B 1 184 ? 17.969 -0.615 23.547 1 89.56 184 LEU B CA 1
ATOM 3875 C C . LEU B 1 184 ? 18.859 -1.273 22.5 1 89.56 184 LEU B C 1
ATOM 3877 O O . LEU B 1 184 ? 19.516 -2.285 22.781 1 89.56 184 LEU B O 1
ATOM 3881 N N . GLY B 1 185 ? 18.891 -0.8 21.312 1 85.5 185 GLY B N 1
ATOM 3882 C CA . GLY B 1 185 ? 19.719 -1.332 20.25 1 85.5 185 GLY B CA 1
ATOM 3883 C C . GLY B 1 185 ? 19.203 -2.637 19.672 1 85.5 185 GLY B C 1
ATOM 3884 O O . GLY B 1 185 ? 19.969 -3.477 19.219 1 85.5 185 GLY B O 1
ATOM 3885 N N . LEU B 1 186 ? 17.953 -2.828 19.781 1 88.62 186 LEU B N 1
ATOM 3886 C CA . LEU B 1 186 ? 17.359 -4.07 19.312 1 88.62 186 LEU B CA 1
ATOM 3887 C C . LEU B 1 186 ? 17.312 -4.098 17.781 1 88.62 186 LEU B C 1
ATOM 3889 O O . LEU B 1 186 ? 16.969 -3.098 17.156 1 88.62 186 LEU B O 1
ATOM 3893 N N . GLN B 1 187 ? 17.812 -5.285 17.203 1 89.31 187 GLN B N 1
ATOM 3894 C CA . GLN B 1 187 ? 17.734 -5.492 15.766 1 89.31 187 GLN B CA 1
ATOM 3895 C C . GLN B 1 187 ? 16.766 -6.617 15.422 1 89.31 187 GLN B C 1
ATOM 3897 O O . GLN B 1 187 ? 16.766 -7.664 16.078 1 89.31 187 GLN B O 1
ATOM 3902 N N . PHE B 1 188 ? 15.938 -6.32 14.531 1 90.62 188 PHE B N 1
ATOM 3903 C CA . PHE B 1 188 ? 14.961 -7.324 14.102 1 90.62 188 PHE B CA 1
ATOM 3904 C C . PHE B 1 188 ? 15.555 -8.227 13.031 1 90.62 188 PHE B C 1
ATOM 3906 O O . PHE B 1 188 ? 16.438 -7.809 12.266 1 90.62 188 PHE B O 1
ATOM 3913 N N . PRO B 1 189 ? 15.055 -9.523 13.055 1 91.06 189 PRO B N 1
ATOM 3914 C CA . PRO B 1 189 ? 15.477 -10.414 11.969 1 91.06 189 PRO B CA 1
ATOM 3915 C C . PRO B 1 189 ? 15.125 -9.867 10.586 1 91.06 189 PRO B C 1
ATOM 3917 O O . PRO B 1 189 ? 14.242 -9.023 10.461 1 91.06 189 PRO B O 1
ATOM 3920 N N . GLU B 1 190 ? 15.805 -10.367 9.609 1 89.5 190 GLU B N 1
ATOM 3921 C CA . GLU B 1 190 ? 15.688 -9.859 8.242 1 89.5 190 GLU B CA 1
ATOM 3922 C C . GLU B 1 190 ? 14.25 -9.945 7.746 1 89.5 190 GLU B C 1
ATOM 3924 O O . GLU B 1 190 ? 13.742 -9 7.129 1 89.5 190 GLU B O 1
ATOM 3929 N N . ALA B 1 191 ? 13.633 -11.023 8.055 1 89.12 191 ALA B N 1
ATOM 3930 C CA . ALA B 1 191 ? 12.258 -11.211 7.594 1 89.12 191 ALA B CA 1
ATOM 3931 C C . ALA B 1 191 ? 11.336 -10.133 8.156 1 89.12 191 ALA B C 1
ATOM 3933 O O . ALA B 1 191 ? 10.492 -9.594 7.441 1 89.12 191 ALA B O 1
ATOM 3934 N N . ILE B 1 192 ? 11.484 -9.812 9.352 1 92.44 192 ILE B N 1
ATOM 3935 C CA . ILE B 1 192 ? 10.664 -8.805 10.008 1 92.44 192 ILE B CA 1
ATOM 3936 C C . ILE B 1 192 ? 11.016 -7.418 9.477 1 92.44 192 ILE B C 1
ATOM 3938 O O . ILE B 1 192 ? 10.133 -6.605 9.195 1 92.44 192 ILE B O 1
ATOM 3942 N N . ASN B 1 193 ? 12.297 -7.207 9.297 1 90.12 193 ASN B N 1
ATOM 3943 C CA . ASN B 1 193 ? 12.75 -5.926 8.766 1 90.12 193 ASN B CA 1
ATOM 3944 C C . ASN B 1 193 ? 12.203 -5.676 7.363 1 90.12 193 ASN B C 1
ATOM 3946 O O . ASN B 1 193 ? 11.758 -4.566 7.055 1 90.12 193 ASN B O 1
ATOM 3950 N N . THR B 1 194 ? 12.273 -6.66 6.602 1 88.19 194 THR B N 1
ATOM 3951 C CA . THR B 1 194 ? 11.742 -6.559 5.246 1 88.19 194 THR B CA 1
ATOM 3952 C C . THR B 1 194 ? 10.234 -6.312 5.27 1 88.19 194 THR B C 1
ATOM 3954 O O . THR B 1 194 ? 9.727 -5.48 4.516 1 88.19 194 THR B O 1
ATOM 3957 N N . SER B 1 195 ? 9.562 -6.977 6.113 1 92 195 SER B N 1
ATOM 3958 C CA . SER B 1 195 ? 8.117 -6.797 6.238 1 92 195 SER B CA 1
ATOM 3959 C C . SER B 1 195 ? 7.773 -5.375 6.668 1 92 195 SER B C 1
ATOM 3961 O O . SER B 1 195 ? 6.898 -4.738 6.074 1 92 195 SER B O 1
ATOM 3963 N N . LEU B 1 196 ? 8.453 -4.918 7.656 1 90.38 196 LEU B N 1
ATOM 3964 C CA . LEU B 1 196 ? 8.219 -3.57 8.156 1 90.38 196 LEU B CA 1
ATOM 3965 C C . LEU B 1 196 ? 8.484 -2.531 7.074 1 90.38 196 LEU B C 1
ATOM 3967 O O . LEU B 1 196 ? 7.711 -1.585 6.91 1 90.38 196 LEU B O 1
ATOM 3971 N N . THR B 1 197 ? 9.508 -2.75 6.348 1 86.56 197 THR B N 1
ATOM 3972 C CA . THR B 1 197 ? 9.883 -1.822 5.285 1 86.56 197 THR B CA 1
ATOM 3973 C C . THR B 1 197 ? 8.82 -1.796 4.191 1 86.56 197 THR B C 1
ATOM 3975 O O . THR B 1 197 ? 8.414 -0.724 3.736 1 86.56 197 THR B O 1
ATOM 3978 N N . ASN B 1 198 ? 8.391 -2.922 3.811 1 88.31 198 ASN B N 1
ATOM 3979 C CA . ASN B 1 198 ? 7.398 -2.992 2.744 1 88.31 198 ASN B CA 1
ATOM 3980 C C . ASN B 1 198 ? 6.047 -2.449 3.199 1 88.31 198 ASN B C 1
ATOM 3982 O O . ASN B 1 198 ? 5.324 -1.831 2.414 1 88.31 198 ASN B O 1
ATOM 3986 N N . ILE B 1 199 ? 5.711 -2.693 4.383 1 91.38 199 ILE B N 1
ATOM 3987 C CA . ILE B 1 199 ? 4.484 -2.129 4.934 1 91.38 199 ILE B CA 1
ATOM 3988 C C . ILE B 1 199 ? 4.582 -0.605 4.965 1 91.38 199 ILE B C 1
ATOM 3990 O O . ILE B 1 199 ? 3.635 0.093 4.594 1 91.38 199 ILE B O 1
ATOM 3994 N N . ASN B 1 200 ? 5.688 -0.158 5.406 1 84.88 200 ASN B N 1
ATOM 3995 C CA . ASN B 1 200 ? 5.926 1.281 5.441 1 84.88 200 ASN B CA 1
ATOM 3996 C C . ASN B 1 200 ? 5.734 1.914 4.066 1 84.88 200 ASN B C 1
ATOM 3998 O O . ASN B 1 200 ? 5.117 2.975 3.947 1 84.88 200 ASN B O 1
ATOM 4002 N N . ARG B 1 201 ? 6.207 1.295 3.07 1 83.94 201 ARG B N 1
ATOM 4003 C CA . ARG B 1 201 ? 6.113 1.811 1.708 1 83.94 201 ARG B CA 1
ATOM 4004 C C . ARG B 1 201 ? 4.684 1.736 1.191 1 83.94 201 ARG B C 1
ATOM 4006 O O . ARG B 1 201 ? 4.266 2.566 0.381 1 83.94 201 ARG B O 1
ATOM 4013 N N . MET B 1 202 ? 4 0.843 1.693 1 91.75 202 MET B N 1
ATOM 4014 C CA . MET B 1 202 ? 2.629 0.618 1.243 1 91.75 202 MET B CA 1
ATOM 4015 C C . MET B 1 202 ? 1.671 1.604 1.903 1 91.75 202 MET B C 1
ATOM 4017 O O . MET B 1 202 ? 0.719 2.066 1.274 1 91.75 202 MET B O 1
ATOM 4021 N N . VAL B 1 203 ? 1.899 1.944 3.096 1 89.94 203 VAL B N 1
ATOM 4022 C CA . VAL B 1 203 ? 0.922 2.607 3.953 1 89.94 203 VAL B CA 1
ATOM 4023 C C . VAL B 1 203 ? 0.632 4.008 3.418 1 89.94 203 VAL B C 1
ATOM 4025 O O . VAL B 1 203 ? -0.529 4.406 3.303 1 89.94 203 VAL B O 1
ATOM 4028 N N . SER B 1 204 ? 1.628 4.738 2.982 1 83.94 204 SER B N 1
ATOM 4029 C CA . SER B 1 204 ? 1.429 6.133 2.604 1 83.94 204 SER B CA 1
ATOM 4030 C C . SER B 1 204 ? 0.573 6.25 1.347 1 83.94 204 SER B C 1
ATOM 4032 O O . SER B 1 204 ? -0.454 6.93 1.349 1 83.94 204 SER B O 1
ATOM 4034 N N . PRO B 1 205 ? 0.944 5.555 0.276 1 90.88 205 PRO B N 1
ATOM 4035 C CA . PRO B 1 205 ? 0.08 5.645 -0.903 1 90.88 205 PRO B CA 1
ATOM 4036 C C . PRO B 1 205 ? -1.322 5.094 -0.65 1 90.88 205 PRO B C 1
ATOM 4038 O O . PRO B 1 205 ? -2.305 5.645 -1.155 1 90.88 205 PRO B O 1
ATOM 4041 N N . LEU B 1 206 ? -1.403 4.059 0.1 1 93.75 206 LEU B N 1
ATOM 4042 C CA . LEU B 1 206 ? -2.709 3.486 0.404 1 93.75 206 LEU B CA 1
ATOM 4043 C C . LEU B 1 206 ? -3.551 4.453 1.229 1 93.75 206 LEU B C 1
ATOM 4045 O O . LEU B 1 206 ? -4.746 4.621 0.972 1 93.75 206 LEU B O 1
ATOM 4049 N N . ALA B 1 207 ? -2.924 5.035 2.24 1 88.38 207 ALA B N 1
ATOM 4050 C CA . ALA B 1 207 ? -3.641 5.973 3.102 1 88.38 207 ALA B CA 1
ATOM 4051 C C . ALA B 1 207 ? -4.188 7.148 2.297 1 88.38 207 ALA B C 1
ATOM 4053 O O . ALA B 1 207 ? -5.328 7.574 2.5 1 88.38 207 ALA B O 1
ATOM 4054 N N . LEU B 1 208 ? -3.387 7.66 1.394 1 87.25 208 LEU B N 1
ATOM 4055 C CA . LEU B 1 208 ? -3.818 8.773 0.555 1 87.25 208 LEU B CA 1
ATOM 4056 C C . LEU B 1 208 ? -4.922 8.336 -0.401 1 87.25 208 LEU B C 1
ATOM 4058 O O . LEU B 1 208 ? -5.871 9.086 -0.642 1 87.25 208 LEU B O 1
ATOM 4062 N N . MET B 1 209 ? -4.793 7.145 -0.916 1 93.19 209 MET B N 1
ATOM 4063 C CA . MET B 1 209 ? -5.828 6.613 -1.799 1 93.19 209 MET B CA 1
ATOM 4064 C C . MET B 1 209 ? -7.145 6.438 -1.049 1 93.19 209 MET B C 1
ATOM 4066 O O . MET B 1 209 ? -8.203 6.828 -1.546 1 93.19 209 MET B O 1
ATOM 4070 N N . VAL B 1 210 ? -7.059 5.828 0.14 1 92 210 VAL B N 1
ATOM 4071 C CA . VAL B 1 210 ? -8.242 5.617 0.963 1 92 210 VAL B CA 1
ATOM 4072 C C . VAL B 1 210 ? -8.852 6.965 1.344 1 92 210 VAL B C 1
ATOM 4074 O O . VAL B 1 210 ? -10.07 7.141 1.283 1 92 210 VAL B O 1
ATOM 4077 N N . MET B 1 211 ? -8.039 7.895 1.699 1 83.69 211 MET B N 1
ATOM 4078 C CA . MET B 1 211 ? -8.516 9.242 2.02 1 83.69 211 MET B CA 1
ATOM 4079 C C . MET B 1 211 ? -9.242 9.859 0.833 1 83.69 211 MET B C 1
ATOM 4081 O O . MET B 1 211 ? -10.312 10.445 0.997 1 83.69 211 MET B O 1
ATOM 4085 N N . GLY B 1 212 ? -8.703 9.758 -0.315 1 86.5 212 GLY B N 1
ATOM 4086 C CA . GLY B 1 212 ? -9.344 10.273 -1.514 1 86.5 212 GLY B CA 1
ATOM 4087 C C . GLY B 1 212 ? -10.719 9.664 -1.758 1 86.5 212 GLY B C 1
ATOM 4088 O O . GLY B 1 212 ? -11.641 10.352 -2.188 1 86.5 212 GLY B O 1
ATOM 4089 N N . GLY B 1 213 ? -10.805 8.406 -1.473 1 89.75 213 GLY B N 1
ATOM 4090 C CA . GLY B 1 213 ? -12.062 7.707 -1.689 1 89.75 213 GLY B CA 1
ATOM 4091 C C . GLY B 1 213 ? -13.141 8.086 -0.689 1 89.75 213 GLY B C 1
ATOM 4092 O O . GLY B 1 213 ? -14.328 7.879 -0.941 1 89.75 213 GLY B O 1
ATOM 4093 N N . THR B 1 214 ? -12.742 8.492 0.447 1 82.25 214 THR B N 1
ATOM 4094 C CA . THR B 1 214 ? -13.711 8.812 1.486 1 82.25 214 THR B CA 1
ATOM 4095 C C . THR B 1 214 ? -14.305 10.203 1.262 1 82.25 214 THR B C 1
ATOM 4097 O O . THR B 1 214 ? -15.297 10.57 1.893 1 82.25 214 THR B O 1
ATOM 4100 N N . PHE B 1 215 ? -13.703 10.938 0.358 1 76.75 215 PHE B N 1
ATOM 4101 C CA . PHE B 1 215 ? -14.172 12.297 0.129 1 76.75 215 PHE B CA 1
ATOM 4102 C C . PHE B 1 215 ? -15.586 12.289 -0.453 1 76.75 215 PHE B C 1
ATOM 4104 O O . PHE B 1 215 ? -15.867 11.539 -1.39 1 76.75 215 PHE B O 1
ATOM 4111 N N . SER B 1 216 ? -16.531 12.797 0.336 1 72.75 216 SER B N 1
ATOM 4112 C CA . SER B 1 216 ? -17.859 13.086 -0.196 1 72.75 216 SER B CA 1
ATOM 4113 C C . SER B 1 216 ? -17.984 14.547 -0.601 1 72.75 216 SER B C 1
ATOM 4115 O O . SER B 1 216 ? -17.641 15.445 0.17 1 72.75 216 SER B O 1
ATOM 4117 N N . PHE B 1 217 ? -18.188 14.828 -1.729 1 66.12 217 PHE B N 1
ATOM 4118 C CA . PHE B 1 217 ? -18.25 16.203 -2.209 1 66.12 217 PHE B CA 1
ATOM 4119 C C . PHE B 1 217 ? -19.594 16.844 -1.846 1 66.12 217 PHE B C 1
ATOM 4121 O O . PHE B 1 217 ? -20.031 17.797 -2.49 1 66.12 217 PHE B O 1
ATOM 4128 N N . LYS B 1 218 ? -20.297 16.219 -0.855 1 65.56 218 LYS B N 1
ATOM 4129 C CA . LYS B 1 218 ? -21.469 16.969 -0.406 1 65.56 218 LYS B CA 1
ATOM 4130 C C . LYS B 1 218 ? -21.047 18.203 0.391 1 65.56 218 LYS B C 1
ATOM 4132 O O . LYS B 1 218 ? -21.047 18.172 1.624 1 65.56 218 LYS B O 1
ATOM 4137 N N . LEU B 1 219 ? -20.516 19.219 -0.191 1 68.44 219 LEU B N 1
ATOM 4138 C CA . LEU B 1 219 ? -19.969 20.438 0.407 1 68.44 219 LEU B CA 1
ATOM 4139 C C . LEU B 1 219 ? -21.062 21.484 0.557 1 68.44 219 LEU B C 1
ATOM 4141 O O . LEU B 1 219 ? -21.953 21.594 -0.289 1 68.44 219 LEU B O 1
ATOM 4145 N N . LYS B 1 220 ? -21.203 21.859 1.874 1 75.81 220 LYS B N 1
ATOM 4146 C CA . LYS B 1 220 ? -22.109 22.969 2.137 1 75.81 220 LYS B CA 1
ATOM 4147 C C . LYS B 1 220 ? -21.516 24.281 1.661 1 75.81 220 LYS B C 1
ATOM 4149 O O . LYS B 1 220 ? -20.438 24.312 1.069 1 75.81 220 LYS B O 1
ATOM 4154 N N . ASP B 1 221 ? -22.266 25.281 1.95 1 80.62 221 ASP B N 1
ATOM 4155 C CA . ASP B 1 221 ? -21.844 26.609 1.551 1 80.62 221 ASP B CA 1
ATOM 4156 C C . ASP B 1 221 ? -20.594 27.031 2.301 1 80.62 221 ASP B C 1
ATOM 4158 O O . ASP B 1 221 ? -20.438 26.734 3.486 1 80.62 221 ASP B O 1
ATOM 4162 N N . VAL B 1 222 ? -19.75 27.625 1.555 1 85.44 222 VAL B N 1
ATOM 4163 C CA . VAL B 1 222 ? -18.484 28.156 2.062 1 85.44 222 VAL B CA 1
ATOM 4164 C C . VAL B 1 222 ? -18.734 29.422 2.871 1 85.44 222 VAL B C 1
ATOM 4166 O O . VAL B 1 222 ? -19.344 30.375 2.375 1 85.44 222 VAL B O 1
ATOM 4169 N N . ASP B 1 223 ? -18.359 29.375 4.156 1 91.19 223 ASP B N 1
ATOM 4170 C CA . ASP B 1 223 ? -18.516 30.547 4.992 1 91.19 223 ASP B CA 1
ATOM 4171 C C . ASP B 1 223 ? -17.172 31.047 5.508 1 91.19 223 ASP B C 1
ATOM 4173 O O . ASP B 1 223 ? -16.125 30.547 5.094 1 91.19 223 ASP B O 1
ATOM 4177 N N . PHE B 1 224 ? -17.188 32.094 6.258 1 94.31 224 PHE B N 1
ATOM 4178 C CA . PHE B 1 224 ? -15.969 32.75 6.727 1 94.31 224 PHE B CA 1
ATOM 4179 C C . PHE B 1 224 ? -15.141 31.812 7.586 1 94.31 224 PHE B C 1
ATOM 4181 O O . PHE B 1 224 ? -13.906 31.828 7.52 1 94.31 224 PHE B O 1
ATOM 4188 N N . ALA B 1 225 ? -15.789 31.078 8.43 1 95.19 225 ALA B N 1
ATOM 4189 C CA . ALA B 1 225 ? -15.078 30.156 9.312 1 95.19 225 ALA B CA 1
ATOM 4190 C C . ALA B 1 225 ? -14.234 29.172 8.508 1 95.19 225 ALA B C 1
ATOM 4192 O O . ALA B 1 225 ? -13.094 28.891 8.875 1 95.19 225 ALA B O 1
ATOM 4193 N N . LEU B 1 226 ? -14.789 28.688 7.457 1 95.56 226 LEU B N 1
ATOM 4194 C CA . LEU B 1 226 ? -14.07 27.766 6.59 1 95.56 226 LEU B CA 1
ATOM 4195 C C . LEU B 1 226 ? -12.891 28.453 5.914 1 95.56 226 LEU B C 1
ATOM 4197 O O . LEU B 1 226 ? -11.773 27.938 5.91 1 95.56 226 LEU B O 1
ATOM 4201 N N . ILE B 1 227 ? -13.164 29.641 5.371 1 96.5 227 ILE B N 1
ATOM 4202 C CA . ILE B 1 227 ? -12.125 30.391 4.668 1 96.5 227 ILE B CA 1
ATOM 4203 C C . ILE B 1 227 ? -10.992 30.734 5.633 1 96.5 227 ILE B C 1
ATOM 4205 O O . ILE B 1 227 ? -9.82 30.594 5.293 1 96.5 227 ILE B O 1
ATOM 4209 N N . PHE B 1 228 ? -11.375 31.188 6.777 1 97.38 228 PHE B N 1
ATOM 4210 C CA . PHE B 1 228 ? -10.422 31.547 7.816 1 97.38 228 PHE B CA 1
ATOM 4211 C C . PHE B 1 228 ? -9.539 30.359 8.18 1 97.38 228 PHE B C 1
ATOM 4213 O O . PHE B 1 228 ? -8.312 30.484 8.242 1 97.38 228 PHE B O 1
ATOM 4220 N N . THR B 1 229 ? -10.148 29.25 8.398 1 97.5 229 THR B N 1
ATOM 4221 C CA . THR B 1 229 ? -9.438 28.047 8.836 1 97.5 229 THR B CA 1
ATOM 4222 C C . THR B 1 229 ? -8.516 27.531 7.73 1 97.5 229 THR B C 1
ATOM 4224 O O . THR B 1 229 ? -7.352 27.219 7.984 1 97.5 229 THR B O 1
ATOM 4227 N N . VAL B 1 230 ? -9.008 27.547 6.527 1 97.5 230 VAL B N 1
ATOM 4228 C CA . VAL B 1 230 ? -8.242 27.047 5.383 1 97.5 230 VAL B CA 1
ATOM 4229 C C . VAL B 1 230 ? -7.066 27.984 5.113 1 97.5 230 VAL B C 1
ATOM 4231 O O . VAL B 1 230 ? -5.949 27.531 4.859 1 97.5 230 VAL B O 1
ATOM 4234 N N . ALA B 1 231 ? -7.301 29.281 5.168 1 97.81 231 ALA B N 1
ATOM 4235 C CA . ALA B 1 231 ? -6.246 30.266 4.938 1 97.81 231 ALA B CA 1
ATOM 4236 C C . ALA B 1 231 ? -5.152 30.156 5.996 1 97.81 231 ALA B C 1
ATOM 4238 O O . ALA B 1 231 ? -3.963 30.25 5.684 1 97.81 231 ALA B O 1
ATOM 4239 N N . ASN B 1 232 ? -5.539 30 7.203 1 98 232 ASN B N 1
ATOM 4240 C CA . ASN B 1 232 ? -4.562 29.844 8.273 1 98 232 ASN B CA 1
ATOM 4241 C C . ASN B 1 232 ? -3.748 28.562 8.109 1 98 232 ASN B C 1
ATOM 4243 O O . ASN B 1 232 ? -2.525 28.578 8.258 1 98 232 ASN B O 1
ATOM 4247 N N . LYS B 1 233 ? -4.383 27.484 7.773 1 97.81 233 LYS B N 1
ATOM 4248 C CA . LYS B 1 233 ? -3.756 26.172 7.68 1 97.81 233 LYS B CA 1
ATOM 4249 C C . LYS B 1 233 ? -2.754 26.125 6.527 1 97.81 233 LYS B C 1
ATOM 4251 O O . LYS B 1 233 ? -1.662 25.578 6.672 1 97.81 233 LYS B O 1
ATOM 4256 N N . LEU B 1 234 ? -3.146 26.781 5.395 1 97.62 234 LEU B N 1
ATOM 4257 C CA . LEU B 1 234 ? -2.4 26.5 4.172 1 97.62 234 LEU B CA 1
ATOM 4258 C C . LEU B 1 234 ? -1.455 27.641 3.838 1 97.62 234 LEU B C 1
ATOM 4260 O O . LEU B 1 234 ? -0.482 27.469 3.104 1 97.62 234 LEU B O 1
ATOM 4264 N N . ILE B 1 235 ? -1.695 28.844 4.41 1 97.56 235 ILE B N 1
ATOM 4265 C CA . ILE B 1 235 ? -0.92 30 3.971 1 97.56 235 ILE B CA 1
ATOM 4266 C C . ILE B 1 235 ? -0.278 30.688 5.18 1 97.56 235 ILE B C 1
ATOM 4268 O O . ILE B 1 235 ? 0.949 30.719 5.301 1 97.56 235 ILE B O 1
ATOM 4272 N N . ILE B 1 236 ? -1.045 31.125 6.113 1 98 236 ILE B N 1
ATOM 4273 C CA . ILE B 1 236 ? -0.59 32.031 7.168 1 98 236 ILE B CA 1
ATOM 4274 C C . ILE B 1 236 ? 0.363 31.281 8.102 1 98 236 ILE B C 1
ATOM 4276 O O . ILE B 1 236 ? 1.498 31.719 8.312 1 98 236 ILE B O 1
ATOM 4280 N N . ILE B 1 237 ? -0.056 30.172 8.586 1 97.75 237 ILE B N 1
ATOM 4281 C CA . ILE B 1 237 ? 0.716 29.438 9.578 1 97.75 237 ILE B CA 1
ATOM 4282 C C . ILE B 1 237 ? 2.008 28.922 8.953 1 97.75 237 ILE B C 1
ATOM 4284 O O . ILE B 1 237 ? 3.098 29.156 9.477 1 97.75 237 ILE B O 1
ATOM 4288 N N . PRO B 1 238 ? 1.962 28.25 7.809 1 97.69 238 PRO B N 1
ATOM 4289 C CA . PRO B 1 238 ? 3.215 27.781 7.215 1 97.69 238 PRO B CA 1
ATOM 4290 C C . PRO B 1 238 ? 4.168 28.922 6.863 1 97.69 238 PRO B C 1
ATOM 4292 O O . PRO B 1 238 ? 5.379 28.797 7.051 1 97.69 238 PRO B O 1
ATOM 4295 N N . LEU B 1 239 ? 3.629 30.031 6.418 1 97.69 239 LEU B N 1
ATOM 4296 C CA . LEU B 1 239 ? 4.484 31.156 6.055 1 97.69 239 LEU B CA 1
ATOM 4297 C C . LEU B 1 239 ? 5.184 31.719 7.285 1 97.69 239 LEU B C 1
ATOM 4299 O O . LEU B 1 239 ? 6.367 32.062 7.23 1 97.69 239 LEU B O 1
ATOM 4303 N N . ILE B 1 240 ? 4.461 31.859 8.344 1 98 240 ILE B N 1
ATOM 4304 C CA . ILE B 1 240 ? 5.047 32.375 9.57 1 98 240 ILE B CA 1
ATOM 4305 C C . ILE B 1 240 ? 6.129 31.422 10.078 1 98 240 ILE B C 1
ATOM 4307 O O . ILE B 1 240 ? 7.25 31.844 10.375 1 98 240 ILE B O 1
ATOM 4311 N N . ALA B 1 241 ? 5.836 30.172 10.125 1 97.88 241 ALA B N 1
ATOM 4312 C CA . ALA B 1 241 ? 6.758 29.172 10.664 1 97.88 241 ALA B CA 1
ATOM 4313 C C . ALA B 1 241 ? 8.016 29.078 9.805 1 97.88 241 ALA B C 1
ATOM 4315 O O . ALA B 1 241 ? 9.133 29.062 10.336 1 97.88 241 ALA B O 1
ATOM 4316 N N . ILE B 1 242 ? 7.875 29.047 8.508 1 97.81 242 ILE B N 1
ATOM 4317 C CA . ILE B 1 242 ? 9 28.875 7.602 1 97.81 242 ILE B CA 1
ATOM 4318 C C . ILE B 1 242 ? 9.852 30.141 7.582 1 97.81 242 ILE B C 1
ATOM 4320 O O . ILE B 1 242 ? 11.086 30.078 7.629 1 97.81 242 ILE B O 1
ATOM 4324 N N . THR B 1 243 ? 9.195 31.344 7.512 1 97.75 243 THR B N 1
ATOM 4325 C CA . THR B 1 243 ? 9.922 32.594 7.438 1 97.75 243 THR B CA 1
ATOM 4326 C C . THR B 1 243 ? 10.742 32.812 8.711 1 97.75 243 THR B C 1
ATOM 4328 O O . THR B 1 243 ? 11.922 33.156 8.641 1 97.75 243 THR B O 1
ATOM 4331 N N . LEU B 1 244 ? 10.141 32.625 9.844 1 98 244 LEU B N 1
ATOM 4332 C CA . LEU B 1 244 ? 10.859 32.781 11.102 1 98 244 LEU B CA 1
ATOM 4333 C C . LEU B 1 244 ? 11.969 31.766 11.25 1 98 244 LEU B C 1
ATOM 4335 O O . LEU B 1 244 ? 13.047 32.062 11.766 1 98 244 LEU B O 1
ATOM 4339 N N . GLY B 1 245 ? 11.695 30.547 10.812 1 97.62 245 GLY B N 1
ATOM 4340 C CA . GLY B 1 245 ? 12.734 29.531 10.82 1 97.62 245 GLY B CA 1
ATOM 4341 C C . GLY B 1 245 ? 13.906 29.875 9.93 1 97.62 245 GLY B C 1
ATOM 4342 O O . GLY B 1 245 ? 15.062 29.688 10.32 1 97.62 245 GLY B O 1
ATOM 4343 N N . ALA B 1 246 ? 13.617 30.359 8.789 1 97.25 246 ALA B N 1
ATOM 4344 C CA . ALA B 1 246 ? 14.656 30.766 7.855 1 97.25 246 ALA B CA 1
ATOM 4345 C C . ALA B 1 246 ? 15.5 31.906 8.43 1 97.25 246 ALA B C 1
ATOM 4347 O O . ALA B 1 246 ? 16.719 31.906 8.281 1 97.25 246 ALA B O 1
ATOM 4348 N N . ILE B 1 247 ? 14.867 32.844 9.047 1 97.31 247 ILE B N 1
ATOM 4349 C CA . ILE B 1 247 ? 15.555 34 9.648 1 97.31 247 ILE B CA 1
ATOM 4350 C C . ILE B 1 247 ? 16.484 33.5 10.758 1 97.31 247 ILE B C 1
ATOM 4352 O O . ILE B 1 247 ? 17.578 34.031 10.93 1 97.31 247 ILE B O 1
ATOM 4356 N N . LEU B 1 248 ? 16.078 32.469 11.43 1 97.19 248 LEU B N 1
ATOM 4357 C CA . LEU B 1 248 ? 16.875 31.922 12.531 1 97.19 248 LEU B CA 1
ATOM 4358 C C . LEU B 1 248 ? 18 31.047 12.008 1 97.19 248 LEU B C 1
ATOM 4360 O O . LEU B 1 248 ? 18.844 30.578 12.789 1 97.19 248 LEU B O 1
ATOM 4364 N N . GLY B 1 249 ? 18.031 30.734 10.719 1 96.06 249 GLY B N 1
ATOM 4365 C CA . GLY B 1 249 ? 19.172 30.094 10.102 1 96.06 249 GLY B CA 1
ATOM 4366 C C . GLY B 1 249 ? 18.938 28.641 9.766 1 96.06 249 GLY B C 1
ATOM 4367 O O . GLY B 1 249 ? 19.859 27.953 9.305 1 96.06 249 GLY B O 1
ATOM 4368 N N . PHE B 1 250 ? 17.781 28.125 9.969 1 96.44 250 PHE B N 1
ATOM 4369 C CA . PHE B 1 250 ? 17.5 26.719 9.648 1 96.44 250 PHE B CA 1
ATOM 4370 C C . PHE B 1 250 ? 17.531 26.5 8.148 1 96.44 250 PHE B C 1
ATOM 4372 O O . PHE B 1 250 ? 16.969 27.281 7.379 1 96.44 250 PHE B O 1
ATOM 4379 N N . ARG B 1 251 ? 18.25 25.484 7.77 1 95.62 251 ARG B N 1
ATOM 4380 C CA . ARG B 1 251 ? 18.391 25.109 6.367 1 95.62 251 ARG B CA 1
ATOM 4381 C C . ARG B 1 251 ? 18.344 23.594 6.203 1 95.62 251 ARG B C 1
ATOM 4383 O O . ARG B 1 251 ? 18.344 22.859 7.191 1 95.62 251 ARG B O 1
ATOM 4390 N N . GLY B 1 252 ? 18.25 23.141 4.91 1 93.88 252 GLY B N 1
ATOM 4391 C CA . GLY B 1 252 ? 18.328 21.719 4.617 1 93.88 252 GLY B CA 1
ATOM 4392 C C . GLY B 1 252 ? 17.188 20.922 5.203 1 93.88 252 GLY B C 1
ATOM 4393 O O . GLY B 1 252 ? 16.016 21.266 5.004 1 93.88 252 GLY B O 1
ATOM 4394 N N . ASP B 1 253 ? 17.547 19.938 5.922 1 92.69 253 ASP B N 1
ATOM 4395 C CA . ASP B 1 253 ? 16.547 19.016 6.461 1 92.69 253 ASP B CA 1
ATOM 4396 C C . ASP B 1 253 ? 15.734 19.672 7.574 1 92.69 253 ASP B C 1
ATOM 4398 O O . ASP B 1 253 ? 14.555 19.375 7.75 1 92.69 253 ASP B O 1
ATOM 4402 N N . ALA B 1 254 ? 16.375 20.641 8.203 1 94.44 254 ALA B N 1
ATOM 4403 C CA . ALA B 1 254 ? 15.695 21.312 9.305 1 94.44 254 ALA B CA 1
ATOM 4404 C C . ALA B 1 254 ? 14.523 22.156 8.789 1 94.44 254 ALA B C 1
ATOM 4406 O O . ALA B 1 254 ? 13.414 22.062 9.32 1 94.44 254 ALA B O 1
ATOM 4407 N N . ILE B 1 255 ? 14.727 22.906 7.781 1 96.44 255 ILE B N 1
ATOM 4408 C CA . ILE B 1 255 ? 13.672 23.797 7.281 1 96.44 255 ILE B CA 1
ATOM 4409 C C . ILE B 1 255 ? 12.602 22.969 6.57 1 96.44 255 ILE B C 1
ATOM 4411 O O . ILE B 1 255 ? 11.414 23.312 6.605 1 96.44 255 ILE B O 1
ATOM 4415 N N . VAL B 1 256 ? 12.984 21.875 5.957 1 95.69 256 VAL B N 1
ATOM 4416 C CA . VAL B 1 256 ? 12.016 20.969 5.348 1 95.69 256 VAL B CA 1
ATOM 4417 C C . VAL B 1 256 ? 11.148 20.344 6.43 1 95.69 256 VAL B C 1
ATOM 4419 O O . VAL B 1 256 ? 9.945 20.141 6.234 1 95.69 256 VAL B O 1
ATOM 4422 N N . SER B 1 257 ? 11.727 20.016 7.531 1 94.69 257 SER B N 1
ATOM 4423 C CA . SER B 1 257 ? 10.969 19.5 8.664 1 94.69 257 SER B CA 1
ATOM 4424 C C . SER B 1 257 ? 9.953 20.516 9.164 1 94.69 257 SER B C 1
ATOM 4426 O O . SER B 1 257 ? 8.844 20.141 9.57 1 94.69 257 SER B O 1
ATOM 4428 N N . ILE B 1 258 ? 10.344 21.75 9.148 1 96.12 258 ILE B N 1
ATOM 4429 C CA . ILE B 1 258 ? 9.438 22.812 9.539 1 96.12 258 ILE B CA 1
ATOM 4430 C C . ILE B 1 258 ? 8.266 22.891 8.562 1 96.12 258 ILE B C 1
ATOM 4432 O O . ILE B 1 258 ? 7.109 22.984 8.969 1 96.12 258 ILE B O 1
ATOM 4436 N N . LEU B 1 259 ? 8.555 22.844 7.297 1 96.62 259 LEU B N 1
ATOM 4437 C CA . LEU B 1 259 ? 7.531 22.812 6.262 1 96.62 259 LEU B CA 1
ATOM 4438 C C . LEU B 1 259 ? 6.539 21.688 6.512 1 96.62 259 LEU B C 1
ATOM 4440 O O . LEU B 1 259 ? 5.324 21.906 6.5 1 96.62 259 LEU B O 1
ATOM 4444 N N . ILE B 1 260 ? 7.016 20.547 6.789 1 94.06 260 ILE B N 1
ATOM 4445 C CA . ILE B 1 260 ? 6.203 19.344 6.953 1 94.06 260 ILE B CA 1
ATOM 4446 C C . ILE B 1 260 ? 5.355 19.469 8.219 1 94.06 260 ILE B C 1
ATOM 4448 O O . ILE B 1 260 ? 4.199 19.031 8.234 1 94.06 260 ILE B O 1
ATOM 4452 N N . ALA B 1 261 ? 5.914 20.047 9.195 1 94.19 261 ALA B N 1
ATOM 4453 C CA . ALA B 1 261 ? 5.223 20.172 10.477 1 94.19 261 ALA B CA 1
ATOM 4454 C C . ALA B 1 261 ? 4.02 21.109 10.352 1 94.19 261 ALA B C 1
ATOM 4456 O O . ALA B 1 261 ? 3.023 20.953 11.055 1 94.19 261 ALA B O 1
ATOM 4457 N N . PHE B 1 262 ? 4.07 22.031 9.352 1 95.94 262 PHE B N 1
ATOM 4458 C CA . PHE B 1 262 ? 3.092 23.109 9.461 1 95.94 262 PHE B CA 1
ATOM 4459 C C . PHE B 1 262 ? 2.32 23.281 8.156 1 95.94 262 PHE B C 1
ATOM 4461 O O . PHE B 1 262 ? 1.256 23.891 8.133 1 95.94 262 PHE B O 1
ATOM 4468 N N . ALA B 1 263 ? 2.748 22.891 6.965 1 93.25 263 ALA B N 1
ATOM 4469 C CA . ALA B 1 263 ? 2.191 23.281 5.676 1 93.25 263 ALA B CA 1
ATOM 4470 C C . ALA B 1 263 ? 1.238 22.219 5.137 1 93.25 263 ALA B C 1
ATOM 4472 O O . ALA B 1 263 ? 0.533 22.453 4.152 1 93.25 263 ALA B O 1
ATOM 4473 N N . GLY B 1 264 ? 1.035 21.125 5.645 1 91.12 264 GLY B N 1
ATOM 4474 C CA . GLY B 1 264 ? 0.161 20.078 5.145 1 91.12 264 GLY B CA 1
ATOM 4475 C C . GLY B 1 264 ? -1.305 20.328 5.445 1 91.12 264 GLY B C 1
ATOM 4476 O O . GLY B 1 264 ? -1.651 21.328 6.086 1 91.12 264 GLY B O 1
ATOM 4477 N N . PRO B 1 265 ? -2.221 19.531 4.754 1 93 265 PRO B N 1
ATOM 4478 C CA . PRO B 1 265 ? -3.652 19.672 5.027 1 93 265 PRO B CA 1
ATOM 4479 C C . PRO B 1 265 ? -4.012 19.312 6.469 1 93 265 PRO B C 1
ATOM 4481 O O . PRO B 1 265 ? -3.174 18.781 7.207 1 93 265 PRO B O 1
ATOM 4484 N N . THR B 1 266 ? -5.207 19.656 6.781 1 93.75 266 THR B N 1
ATOM 4485 C CA . THR B 1 266 ? -5.727 19.328 8.102 1 93.75 266 THR B CA 1
ATOM 4486 C C . THR B 1 266 ? -5.891 17.812 8.25 1 93.75 266 THR B C 1
ATOM 4488 O O . THR B 1 266 ? -6.316 17.141 7.316 1 93.75 266 THR B O 1
ATOM 4491 N N . ALA B 1 267 ? -5.516 17.344 9.391 1 87.38 267 ALA B N 1
ATOM 4492 C CA . ALA B 1 267 ? -5.617 15.922 9.68 1 87.38 267 ALA B CA 1
ATOM 4493 C C . ALA B 1 267 ? -7.059 15.43 9.539 1 87.38 267 ALA B C 1
ATOM 4495 O O . ALA B 1 267 ? -7.988 16.078 10.023 1 87.38 267 ALA B O 1
ATOM 4496 N N . VAL B 1 268 ? -7.234 14.344 8.906 1 79.25 268 VAL B N 1
ATOM 4497 C CA . VAL B 1 268 ? -8.555 13.773 8.664 1 79.25 268 VAL B CA 1
ATOM 4498 C C . VAL B 1 268 ? -9.227 13.445 10 1 79.25 268 VAL B C 1
ATOM 4500 O O . VAL B 1 268 ? -10.445 13.578 10.141 1 79.25 268 VAL B O 1
ATOM 4503 N N . SER B 1 269 ? -8.453 13.078 10.961 1 77.5 269 SER B N 1
ATOM 4504 C CA . SER B 1 269 ? -8.977 12.703 12.273 1 77.5 269 SER B CA 1
ATOM 4505 C C . SER B 1 269 ? -9.602 13.898 12.977 1 77.5 269 SER B C 1
ATOM 4507 O O . SER B 1 269 ? -10.32 13.734 13.969 1 77.5 269 SER B O 1
ATOM 4509 N N . SER B 1 270 ? -9.32 15 12.422 1 85.94 270 SER B N 1
ATOM 4510 C CA . SER B 1 270 ? -9.906 16.203 13.008 1 85.94 270 SER B CA 1
ATOM 4511 C C . SER B 1 270 ? -11.422 16.188 12.898 1 85.94 270 SER B C 1
ATOM 4513 O O . SER B 1 270 ? -12.117 16.75 13.75 1 85.94 270 SER B O 1
ATOM 4515 N N . TYR B 1 271 ? -11.961 15.57 11.867 1 82.88 271 TYR B N 1
ATOM 4516 C CA . TYR B 1 271 ? -13.398 15.453 11.703 1 82.88 271 TYR B CA 1
ATOM 4517 C C . TYR B 1 271 ? -14.008 14.594 12.805 1 82.88 271 TYR B C 1
ATOM 4519 O O . TYR B 1 271 ? -14.961 15.016 13.469 1 82.88 271 TYR B O 1
ATOM 4527 N N . ALA B 1 272 ? -13.461 13.5 12.984 1 75 272 ALA B N 1
ATOM 4528 C CA . ALA B 1 272 ? -13.945 12.586 14.016 1 75 272 ALA B CA 1
ATOM 4529 C C . ALA B 1 272 ? -13.867 13.234 15.398 1 75 272 ALA B C 1
ATOM 4531 O O . ALA B 1 272 ? -14.766 13.062 16.219 1 75 272 ALA B O 1
ATOM 4532 N N . GLN B 1 273 ? -12.867 13.906 15.641 1 78.06 273 GLN B N 1
ATOM 4533 C CA . GLN B 1 273 ? -12.68 14.57 16.922 1 78.06 273 GLN B CA 1
ATOM 4534 C C . GLN B 1 273 ? -13.719 15.672 17.125 1 78.06 273 GLN B C 1
ATOM 4536 O O . GLN B 1 273 ? -14.195 15.891 18.25 1 78.06 273 GLN B O 1
ATOM 4541 N N . ALA B 1 274 ? -13.992 16.344 16.094 1 85.88 274 ALA B N 1
ATOM 4542 C CA . ALA B 1 274 ? -15.016 17.391 16.156 1 85.88 274 ALA B CA 1
ATOM 4543 C C . ALA B 1 274 ? -16.375 16.797 16.516 1 85.88 274 ALA B C 1
ATOM 4545 O O . ALA B 1 274 ? -17.094 17.344 17.359 1 85.88 274 ALA B O 1
ATOM 4546 N N . ILE B 1 275 ? -16.656 15.75 15.922 1 79.94 275 ILE B N 1
ATOM 4547 C CA . ILE B 1 275 ? -17.922 15.086 16.188 1 79.94 275 ILE B CA 1
ATOM 4548 C C . ILE B 1 275 ? -17.953 14.594 17.641 1 79.94 275 ILE B C 1
ATOM 4550 O O . ILE B 1 275 ? -18.938 14.797 18.344 1 79.94 275 ILE B O 1
ATOM 4554 N N . ALA B 1 276 ? -16.953 13.992 18.031 1 74.44 276 ALA B N 1
ATOM 4555 C CA . ALA B 1 276 ? -16.875 13.445 19.375 1 74.44 276 ALA B CA 1
ATOM 4556 C C . ALA B 1 276 ? -17 14.547 20.422 1 74.44 276 ALA B C 1
ATOM 4558 O O . ALA B 1 276 ? -17.516 14.32 21.516 1 74.44 276 ALA B O 1
ATOM 4559 N N . ALA B 1 277 ? -16.578 15.703 20.156 1 77.81 277 ALA B N 1
ATOM 4560 C CA . ALA B 1 277 ? -16.578 16.828 21.094 1 77.81 277 ALA B CA 1
ATOM 4561 C C . ALA B 1 277 ? -17.828 17.688 20.906 1 77.81 277 ALA B C 1
ATOM 4563 O O . ALA B 1 277 ? -17.906 18.781 21.453 1 77.81 277 ALA B O 1
ATOM 4564 N N . ASP B 1 278 ? -18.672 17.125 20.031 1 82.69 278 ASP B N 1
ATOM 4565 C CA . ASP B 1 278 ? -19.938 17.812 19.75 1 82.69 278 ASP B CA 1
ATOM 4566 C C . ASP B 1 278 ? -19.688 19.156 19.062 1 82.69 278 ASP B C 1
ATOM 4568 O O . ASP B 1 278 ? -20.359 20.141 19.375 1 82.69 278 ASP B O 1
ATOM 4572 N N . GLY B 1 279 ? -18.672 19.219 18.344 1 88.19 279 GLY B N 1
ATOM 4573 C CA . GLY B 1 279 ? -18.375 20.391 17.516 1 88.19 279 GLY B CA 1
ATOM 4574 C C . GLY B 1 279 ? -19.094 20.375 16.188 1 88.19 279 GLY B C 1
ATOM 4575 O O . GLY B 1 279 ? -19.875 19.469 15.898 1 88.19 279 GLY B O 1
ATOM 4576 N N . ASP B 1 280 ? -18.875 21.422 15.406 1 91.31 280 ASP B N 1
ATOM 4577 C CA . ASP B 1 280 ? -19.469 21.531 14.07 1 91.31 280 ASP B CA 1
ATOM 4578 C C . ASP B 1 280 ? -18.812 20.562 13.094 1 91.31 280 ASP B C 1
ATOM 4580 O O . ASP B 1 280 ? -17.828 20.891 12.438 1 91.31 280 ASP B O 1
ATOM 4584 N N . GLY B 1 281 ? -19.438 19.453 12.922 1 86.81 281 GLY B N 1
ATOM 4585 C CA . GLY B 1 281 ? -18.906 18.391 12.078 1 86.81 281 GLY B CA 1
ATOM 4586 C C . GLY B 1 281 ? -18.828 18.781 10.617 1 86.81 281 GLY B C 1
ATOM 4587 O O . GLY B 1 281 ? -17.906 18.375 9.914 1 86.81 281 GLY B O 1
ATOM 4588 N N . ASP B 1 282 ? -19.781 19.531 10.227 1 87.12 282 ASP B N 1
ATOM 4589 C CA . ASP B 1 282 ? -19.797 19.953 8.828 1 87.12 282 ASP B CA 1
ATOM 4590 C C . ASP B 1 282 ? -18.594 20.844 8.508 1 87.12 282 ASP B C 1
ATOM 4592 O O . ASP B 1 282 ? -17.938 20.656 7.48 1 87.12 282 ASP B O 1
ATOM 4596 N N . LEU B 1 283 ? -18.359 21.75 9.375 1 91.88 283 LEU B N 1
ATOM 4597 C CA . LEU B 1 283 ? -17.188 22.609 9.188 1 91.88 283 LEU B CA 1
ATOM 4598 C C . LEU B 1 283 ? -15.898 21.812 9.227 1 91.88 283 LEU B C 1
ATOM 4600 O O . LEU B 1 283 ? -14.984 22.047 8.438 1 91.88 283 LEU B O 1
ATOM 4604 N N . ALA B 1 284 ? -15.852 20.875 10.117 1 90.56 284 ALA B N 1
ATOM 4605 C CA . ALA B 1 284 ? -14.664 20.031 10.234 1 90.56 284 ALA B CA 1
ATOM 4606 C C . ALA B 1 284 ? -14.422 19.234 8.961 1 90.56 284 ALA B C 1
ATOM 4608 O O . ALA B 1 284 ? -13.305 19.203 8.445 1 90.56 284 ALA B O 1
ATOM 4609 N N . ASN B 1 285 ? -15.453 18.719 8.477 1 84.25 285 ASN B N 1
ATOM 4610 C CA . ASN B 1 285 ? -15.367 17.938 7.25 1 84.25 285 ASN B CA 1
ATOM 4611 C C . ASN B 1 285 ? -14.945 18.797 6.059 1 84.25 285 ASN B C 1
ATOM 4613 O O . ASN B 1 285 ? -14.078 18.406 5.277 1 84.25 285 ASN B O 1
ATOM 4617 N N . GLN B 1 286 ? -15.531 19.844 5.934 1 89.75 286 GLN B N 1
ATOM 4618 C CA . GLN B 1 286 ? -15.211 20.75 4.836 1 89.75 286 GLN B CA 1
ATOM 4619 C C . GLN B 1 286 ? -13.766 21.234 4.926 1 89.75 286 GLN B C 1
ATOM 4621 O O . GLN B 1 286 ? -13.094 21.391 3.904 1 89.75 286 GLN B O 1
ATOM 4626 N N . THR B 1 287 ? -13.367 21.5 6.137 1 93.5 287 THR B N 1
ATOM 4627 C CA . THR B 1 287 ? -11.984 21.938 6.34 1 93.5 287 THR B CA 1
ATOM 4628 C C . THR B 1 287 ? -11 20.891 5.848 1 93.5 287 THR B C 1
ATOM 4630 O O . THR B 1 287 ? -10.047 21.203 5.137 1 93.5 287 THR B O 1
ATOM 4633 N N . VAL B 1 288 ? -11.273 19.688 6.191 1 89.25 288 VAL B N 1
ATOM 4634 C CA . VAL B 1 288 ? -10.398 18.594 5.785 1 89.25 288 VAL B CA 1
ATOM 4635 C C . VAL B 1 288 ? -10.383 18.484 4.262 1 89.25 288 VAL B C 1
ATOM 4637 O O . VAL B 1 288 ? -9.32 18.391 3.652 1 89.25 288 VAL B O 1
ATOM 4640 N N . VAL B 1 289 ? -11.516 18.625 3.686 1 85.19 289 VAL B N 1
ATOM 4641 C CA . VAL B 1 289 ? -11.641 18.469 2.24 1 85.19 289 VAL B CA 1
ATOM 4642 C C . VAL B 1 289 ? -10.938 19.609 1.529 1 85.19 289 VAL B C 1
ATOM 4644 O O . VAL B 1 289 ? -10.094 19.391 0.658 1 85.19 289 VAL B O 1
ATOM 4647 N N . PHE B 1 290 ? -11.242 20.797 1.917 1 91.06 290 PHE B N 1
ATOM 4648 C CA . PHE B 1 290 ? -10.711 21.969 1.24 1 91.06 290 PHE B CA 1
ATOM 4649 C C . PHE B 1 290 ? -9.203 22.062 1.436 1 91.06 290 PHE B C 1
ATOM 4651 O O . PHE B 1 290 ? -8.461 22.375 0.495 1 91.06 290 PHE B O 1
ATOM 4658 N N . THR B 1 291 ? -8.773 21.797 2.619 1 94.12 291 THR B N 1
ATOM 4659 C CA . THR B 1 291 ? -7.34 21.891 2.857 1 94.12 291 THR B CA 1
ATOM 4660 C C . THR B 1 291 ? -6.598 20.797 2.092 1 94.12 291 THR B C 1
ATOM 4662 O O . THR B 1 291 ? -5.465 21 1.651 1 94.12 291 THR B O 1
ATOM 4665 N N . THR B 1 292 ? -7.176 19.688 1.949 1 87.19 292 THR B N 1
ATOM 4666 C CA . THR B 1 292 ? -6.539 18.609 1.198 1 87.19 292 THR B CA 1
ATOM 4667 C C . THR B 1 292 ? -6.41 18.984 -0.276 1 87.19 292 THR B C 1
ATOM 4669 O O . THR B 1 292 ? -5.34 18.828 -0.868 1 87.19 292 THR B O 1
ATOM 4672 N N . ILE B 1 293 ? -7.387 19.562 -0.787 1 85.06 293 ILE B N 1
ATOM 4673 C CA . ILE B 1 293 ? -7.41 19.906 -2.201 1 85.06 293 ILE B CA 1
ATOM 4674 C C . ILE B 1 293 ? -6.449 21.078 -2.453 1 85.06 293 ILE B C 1
ATOM 4676 O O . ILE B 1 293 ? -5.602 21 -3.346 1 85.06 293 ILE B O 1
ATOM 4680 N N . PHE B 1 294 ? -6.516 22.031 -1.657 1 93.12 294 PHE B N 1
ATOM 4681 C CA . PHE B 1 294 ? -5.773 23.266 -1.913 1 93.12 294 PHE B CA 1
ATOM 4682 C C . PHE B 1 294 ? -4.328 23.125 -1.444 1 93.12 294 PHE B C 1
ATOM 4684 O O . PHE B 1 294 ? -3.461 23.906 -1.859 1 93.12 294 PHE B O 1
ATOM 4691 N N . SER B 1 295 ? -4.086 22.188 -0.529 1 93.19 295 SER B N 1
ATOM 4692 C CA . SER B 1 295 ? -2.721 22.031 -0.04 1 93.19 295 SER B CA 1
ATOM 4693 C C . SER B 1 295 ? -1.774 21.625 -1.164 1 93.19 295 SER B C 1
ATOM 4695 O O . SER B 1 295 ? -0.592 21.969 -1.145 1 93.19 295 SER B O 1
ATOM 4697 N N . MET B 1 296 ? -2.279 20.969 -2.135 1 88.06 296 MET B N 1
ATOM 4698 C CA . MET B 1 296 ? -1.451 20.578 -3.27 1 88.06 296 MET B CA 1
ATOM 4699 C C . MET B 1 296 ? -0.904 21.797 -3.996 1 88.06 296 MET B C 1
ATOM 4701 O O . MET B 1 296 ? 0.26 21.812 -4.398 1 88.06 296 MET B O 1
ATOM 4705 N N . ILE B 1 297 ? -1.686 22.766 -4.113 1 91.94 297 ILE B N 1
ATOM 4706 C CA . ILE B 1 297 ? -1.295 24 -4.781 1 91.94 297 ILE B CA 1
ATOM 4707 C C . ILE B 1 297 ? -0.373 24.812 -3.875 1 91.94 297 ILE B C 1
ATOM 4709 O O . ILE B 1 297 ? 0.692 25.266 -4.305 1 91.94 297 ILE B O 1
ATOM 4713 N N . THR B 1 298 ? -0.73 24.938 -2.656 1 95.19 298 THR B N 1
ATOM 4714 C CA . THR B 1 298 ? 0.035 25.781 -1.744 1 95.19 298 THR B CA 1
ATOM 4715 C C . THR B 1 298 ? 1.404 25.172 -1.462 1 95.19 298 THR B C 1
ATOM 4717 O O . THR B 1 298 ? 2.396 25.891 -1.331 1 95.19 298 THR B O 1
ATOM 4720 N N . LEU B 1 299 ? 1.44 23.891 -1.377 1 94.19 299 LEU B N 1
ATOM 4721 C CA . LEU B 1 299 ? 2.713 23.234 -1.122 1 94.19 299 LEU B CA 1
ATOM 4722 C C . LEU B 1 299 ? 3.688 23.469 -2.271 1 94.19 299 LEU B C 1
ATOM 4724 O O . LEU B 1 299 ? 4.875 23.703 -2.045 1 94.19 299 LEU B O 1
ATOM 4728 N N . VAL B 1 300 ? 3.172 23.359 -3.486 1 93.69 300 VAL B N 1
ATOM 4729 C CA . VAL B 1 300 ? 4.023 23.594 -4.648 1 93.69 300 VAL B CA 1
ATOM 4730 C C . VAL B 1 300 ? 4.625 24.984 -4.57 1 93.69 300 VAL B C 1
ATOM 4732 O O . VAL B 1 300 ? 5.832 25.172 -4.762 1 93.69 300 VAL B O 1
ATOM 4735 N N . PHE B 1 301 ? 3.852 25.922 -4.223 1 94.5 301 PHE B N 1
ATOM 4736 C CA . PHE B 1 301 ? 4.297 27.312 -4.164 1 94.5 301 PHE B CA 1
ATOM 4737 C C . PHE B 1 301 ? 5.258 27.516 -3 1 94.5 301 PHE B C 1
ATOM 4739 O O . PHE B 1 301 ? 6.258 28.219 -3.135 1 94.5 301 PHE B O 1
ATOM 4746 N N . LEU B 1 302 ? 4.984 26.969 -1.872 1 95.5 302 LEU B N 1
ATOM 4747 C CA . LEU B 1 302 ? 5.848 27.125 -0.706 1 95.5 302 LEU B CA 1
ATOM 4748 C C . LEU B 1 302 ? 7.219 26.5 -0.965 1 95.5 302 LEU B C 1
ATOM 4750 O O . LEU B 1 302 ? 8.242 27.094 -0.619 1 95.5 302 LEU B O 1
ATOM 4754 N N . ILE B 1 303 ? 7.211 25.344 -1.581 1 95.31 303 ILE B N 1
ATOM 4755 C CA . ILE B 1 303 ? 8.461 24.656 -1.889 1 95.31 303 ILE B CA 1
ATOM 4756 C C . ILE B 1 303 ? 9.258 25.469 -2.906 1 95.31 303 ILE B C 1
ATOM 4758 O O . ILE B 1 303 ? 10.469 25.656 -2.758 1 95.31 303 ILE B O 1
ATOM 4762 N N . ALA B 1 304 ? 8.555 25.984 -3.914 1 94.25 304 ALA B N 1
ATOM 4763 C CA . ALA B 1 304 ? 9.211 26.812 -4.914 1 94.25 304 ALA B CA 1
ATOM 4764 C C . ALA B 1 304 ? 9.828 28.062 -4.27 1 94.25 304 ALA B C 1
ATOM 4766 O O . ALA B 1 304 ? 10.945 28.453 -4.605 1 94.25 304 ALA B O 1
ATOM 4767 N N . LEU B 1 305 ? 9.109 28.641 -3.35 1 94.38 305 LEU B N 1
ATOM 4768 C CA . LEU B 1 305 ? 9.586 29.828 -2.641 1 94.38 305 LEU B CA 1
ATOM 4769 C C . LEU B 1 305 ? 10.82 29.484 -1.805 1 94.38 305 LEU B C 1
ATOM 4771 O O . LEU B 1 305 ? 11.789 30.25 -1.792 1 94.38 305 LEU B O 1
ATOM 4775 N N . MET B 1 306 ? 10.758 28.391 -1.133 1 96 306 MET B N 1
ATOM 4776 C CA . MET B 1 306 ? 11.883 27.969 -0.302 1 96 306 MET B CA 1
ATOM 4777 C C . MET B 1 306 ? 13.125 27.719 -1.151 1 96 306 MET B C 1
ATOM 4779 O O . MET B 1 306 ? 14.234 28.078 -0.758 1 96 306 MET B O 1
ATOM 4783 N N . LYS B 1 307 ? 12.93 27.109 -2.275 1 94.06 307 LYS B N 1
ATOM 4784 C CA . LYS B 1 307 ? 14.047 26.828 -3.18 1 94.06 307 LYS B CA 1
ATOM 4785 C C . LYS B 1 307 ? 14.609 28.125 -3.762 1 94.06 307 LYS B C 1
ATOM 4787 O O . LYS B 1 307 ? 15.82 28.25 -3.957 1 94.06 307 LYS B O 1
ATOM 4792 N N . THR B 1 308 ? 13.789 29.078 -4.07 1 93 308 THR B N 1
ATOM 4793 C CA . THR B 1 308 ? 14.211 30.359 -4.602 1 93 308 THR B CA 1
ATOM 4794 C C . THR B 1 308 ? 15.125 31.094 -3.611 1 93 308 THR B C 1
ATOM 4796 O O . THR B 1 308 ? 16.078 31.75 -4.012 1 93 308 THR B O 1
ATOM 4799 N N . PHE B 1 309 ? 14.891 30.891 -2.357 1 94.25 309 PHE B N 1
ATOM 4800 C CA . PHE B 1 309 ? 15.68 31.547 -1.332 1 94.25 309 PHE B CA 1
ATOM 4801 C C . PHE B 1 309 ? 16.828 30.656 -0.876 1 94.25 309 PHE B C 1
ATOM 4803 O O . PHE B 1 309 ? 17.531 30.984 0.084 1 94.25 309 PHE B O 1
ATOM 4810 N N . GLY B 1 310 ? 16.969 29.469 -1.506 1 93.56 310 GLY B N 1
ATOM 4811 C CA . GLY B 1 310 ? 18.094 28.594 -1.235 1 93.56 310 GLY B CA 1
ATOM 4812 C C . GLY B 1 310 ? 18.047 27.969 0.15 1 93.56 310 GLY B C 1
ATOM 4813 O O . GLY B 1 310 ? 19.078 27.812 0.798 1 93.56 310 GLY B O 1
ATOM 4814 N N . LEU B 1 311 ? 16.859 27.688 0.578 1 94.19 311 LEU B N 1
ATOM 4815 C CA . LEU B 1 311 ? 16.703 27.219 1.948 1 94.19 311 LEU B CA 1
ATOM 4816 C C . LEU B 1 311 ? 17.094 25.734 2.055 1 94.19 311 LEU B C 1
ATOM 4818 O O . LEU B 1 311 ? 17.375 25.25 3.146 1 94.19 311 LEU B O 1
ATOM 4822 N N . PHE B 1 312 ? 17.031 25.062 1.021 1 92.12 312 PHE B N 1
ATOM 4823 C CA . PHE B 1 312 ? 17.484 23.672 0.963 1 92.12 312 PHE B CA 1
ATOM 4824 C C . PHE B 1 312 ? 17.812 23.266 -0.47 1 92.12 312 PHE B C 1
ATOM 4826 O O . PHE B 1 312 ? 17.406 23.953 -1.418 1 92.12 312 PHE B O 1
#

Radius of gyration: 26.59 Å; Cα contacts (8 Å, |Δi|>4): 949; chains: 2; bounding box: 46×78×64 Å

pLDDT: mean 87.7, std 8.46, range [58.0, 98.06]

Solvent-accessible surface area (backbone atoms only — not comparable to full-atom values): 30678 Å² total; per-residue (Å²): 108,66,67,32,36,47,51,17,42,44,41,42,44,30,56,51,51,30,18,47,50,17,34,48,34,34,75,71,62,47,31,51,61,68,31,31,50,21,50,48,51,43,35,60,62,44,50,48,18,50,32,51,18,44,48,45,53,72,26,57,46,86,78,36,64,51,69,66,52,50,50,47,53,52,51,53,49,51,51,54,50,52,52,44,59,63,47,43,68,74,76,47,90,51,74,44,41,44,34,36,39,47,36,43,28,59,30,34,30,27,76,65,47,27,56,58,39,41,35,59,75,55,32,77,87,51,35,24,37,40,43,53,47,47,43,48,50,51,51,48,40,54,47,48,38,55,48,42,43,26,72,74,39,91,56,78,74,53,65,67,57,47,52,50,53,48,68,66,28,46,47,40,47,25,38,53,51,21,50,50,37,56,74,69,62,66,78,72,57,69,29,55,47,52,33,47,52,46,48,40,52,18,44,47,53,48,50,36,15,38,52,29,25,59,62,70,83,85,68,76,84,87,48,67,67,50,51,53,20,41,44,32,14,47,45,51,48,24,48,51,55,44,51,55,39,46,74,74,64,44,43,45,54,51,39,52,30,47,43,32,60,35,32,34,24,26,27,67,64,50,25,59,49,22,45,75,70,64,28,41,38,67,59,26,44,45,38,28,52,50,23,50,62,49,24,54,57,44,44,20,52,52,44,17,52,37,43,73,70,60,38,91,108,67,67,32,36,47,50,16,42,43,39,42,44,30,59,51,52,32,19,48,50,16,35,48,34,35,74,70,61,49,32,52,63,67,32,33,51,22,51,49,49,43,34,60,64,46,49,48,16,51,32,49,18,44,48,50,52,70,34,54,56,85,80,37,65,52,67,66,55,52,50,48,52,50,51,52,49,50,52,54,49,52,52,44,62,64,48,43,69,75,76,46,91,52,71,45,39,44,32,35,37,47,36,42,28,59,30,35,30,28,80,63,48,29,57,60,39,39,35,59,75,55,31,78,89,50,36,27,37,40,43,53,45,49,62,48,51,52,50,48,39,56,51,49,39,57,49,41,43,30,72,70,42,89,57,74,66,50,65,65,59,52,48,49,54,48,67,65,28,46,55,44,46,24,37,52,51,18,50,51,38,54,75,68,63,67,78,71,57,66,30,56,46,52,34,45,52,45,48,40,52,20,46,44,52,48,50,38,15,39,53,28,27,59,61,66,84,84,70,74,85,85,48,66,66,50,50,52,21,41,44,32,14,47,45,52,48,25,49,52,56,45,52,54,38,46,74,75,62,45,40,44,52,50,40,51,29,48,43,32,59,36,33,35,24,27,28,68,64,49,26,58,51,21,46,75,68,65,28,40,39,66,60,25,44,48,40,28,51,51,21,50,62,49,23,54,56,43,43,19,52,51,43,17,51,38,41,73,70,61,36,90

InterPro domains:
  IPR004776 Membrane transport PIN-like [PF03547] (9-150)
  IPR004776 Membrane transport PIN-like [PF03547] (160-303)
  IPR038770 Sodium/solute symporter superfamily [G3DSA:1.20.1530.20] (160-310)

Organism: Aerococcus viridans (strain ATCC 11563 / DSM 20340 / CCUG 4311 / JCM 20461 / NBRC 12219 / NCTC 8251 / M1) (NCBI:txid655812)

Nearest PDB structures (foldseek):
  7wkw-assembly1_B  TM=7.684E-01  e=1.248E-07  Arabidopsis thaliana
  7y9t-assembly1_B  TM=7.490E-01  e=2.261E-07  Arabidopsis thaliana
  7y9u-assembly1_A  TM=7.516E-01  e=3.313E-07  Arabidopsis thaliana
  4n7x-assembly1_A  TM=5.822E-01  e=3.339E-04  Yersinia frederiksenii
  7cyk-assembly2_B  TM=5.856E-01  e=3.707E-02  Yersinia frederiksenii

Sequence (624 aa):
MFSNFMIGFNAVMPMLIYMLFGQFFAQAGMIKQESFQDFNKALFKILLPINLFTNIYKSDFKQSFNGYALTYIFVIALILYFMLAFIIPRVSNDRTRYGVMLQGSVRANAILFGLPLGTSLLGEENLGMVTITLAIIVPFWNIMSVVGFSLYSEDKVSFKQMGRSIITNPMVIATFIGLIVILLGLQFPEAINTSLTNINRMVSPLALMVMGGTFSFKLKDVDFALIFTVANKLIIIPLIAITLGAILGFRGDAIVSILIAFAGPTAVSSYAQAIAADGDGDLANQTVVFTTIFSMITLVFLIALMKTFGLFMFSNFMIGFNAVMPMLIYMLFGQFFAQAGMIKQESFQDFNKALFKILLPINLFTNIYKSDFKQSFNGYALTYIFVIALILYFMLAFIIPRVSNDRTRYGVMLQGSVRANAILFGLPLGTSLLGEENLGMVTITLAIIVPFWNIMSVVGFSLYSEDKVSFKQMGRSIITNPMVIATFIGLIVILLGLQFPEAINTSLTNINRMVSPLALMVMGGTFSFKLKDVDFALIFTVANKLIIIPLIAITLGAILGFRGDAIVSILIAFAGPTAVSSYAQAIAADGDGDLANQTVVFTTIFSMITLVFLIALMKTFGLF